Protein AF-0000000073406489 (afdb_homodimer)

Foldseek 3Di:
DEEEEEFADQLVQAPPQSVQHTQQQRDFQRGGLVLLVLVLCVVVPHAHYEYEYHHNVVRVVVVCVVPSVVSVHHYHYDYDPDAQAALLSVLVCLVPDQFKYKYAYSQKHKNDDPVLFDDDPPALAFKEFEKEFDWAPAWDWDADPPGHTDDIGGRHGDPPHIDGLRMMIGGSVLSVQGDNGYYCVVGSQVVSVVVVRYYYDYDYDMDMAGHNHVVSRVVSNVPVCPRVVPD/DEEEEEFADQLVQAPPQSVQHTQQQRDFQRGGLVLLVLVLCVVVPHAHYEYEYHHNVVRVVVVCVVPSVVSVHHYHYDYDPDAQAALLSVLVCLVPDQFKYKYAYSQKHKNDDPVLFDDDPPALAFKEFEKEFDWAPAWDWDADPPGHTDDIGGRHGDPPHIDGLRMMIGGSVLSVQGDNGYYCVVGSQVVSVVVVRYYYDYDYDMDMAGHNHVVSRVVSNVPVCVRVVVD

Secondary structure (DSSP, 8-state):
-EEEEEE----GGGTTTTSSS-GGG-EETTEEHHHHHHHHHHHTT--EEEEEE-TTHHHHHHHHHHHHHHHT-EEEEEE-SS--HHHHHHHTTTTT--S-EEEEETTEEE---GGGGPPPTT---SEEEEEEEEEPSS-EEEE-TTSBEEEEE-SPEEEEEEEEEEEEEE-GGGGGG--SSS-TTTTHHHHHHHHT-EEEEE-SS--EEE--SHHHHHHHHHHHHHHTTT-/-EEEEEE----GGGTTTTSSS-GGG-EETTEEHHHHHHHHHHHTT--EEEEEE-TTHHHHHHHHHHHHHHHT-EEEEEE-SS--HHHHHHHTTTTT--S-EEEEETTEEE---GGGGPPPTT---SEEEEEEEEEPSS-EEEE-TTSBEEEEE-SPEEEEEEEEEEEEEE-GGGGGG--SSS-TTTTHHHHHHHHT-EEEEE-SS--EEE--SHHHHHHHHHHHHHHTTT-

pLDDT: mean 94.75, std 4.97, range [59.28, 98.81]

Structure (mmCIF, N/CA/C/O backbone):
data_AF-0000000073406489-model_v1
#
loop_
_entity.id
_entity.type
_entity.pdbx_description
1 polymer 'Nucleotidyl transferase'
#
loop_
_atom_site.group_PDB
_atom_site.id
_atom_site.type_symbol
_atom_site.label_atom_id
_atom_site.label_alt_id
_atom_site.label_comp_id
_atom_site.label_asym_id
_atom_site.label_entity_id
_atom_site.label_seq_id
_atom_site.pdbx_PDB_ins_code
_atom_site.Cartn_x
_atom_site.Cartn_y
_atom_site.Cartn_z
_atom_site.occupancy
_atom_site.B_iso_or_equiv
_atom_site.auth_seq_id
_atom_site.auth_comp_id
_atom_site.auth_asym_id
_atom_site.auth_atom_id
_atom_site.pdbx_PDB_model_num
ATOM 1 N N . MET A 1 1 ? 1.921 -30.906 -17.281 1 91.5 1 MET A N 1
ATOM 2 C CA . MET A 1 1 ? 2.34 -30.016 -16.203 1 91.5 1 MET A CA 1
ATOM 3 C C . MET A 1 1 ? 1.138 -29.531 -15.406 1 91.5 1 MET A C 1
ATOM 5 O O . MET A 1 1 ? 0.037 -29.406 -15.945 1 91.5 1 MET A O 1
ATOM 9 N N . LYS A 1 2 ? 1.256 -29.375 -14.031 1 97.56 2 LYS A N 1
ATOM 10 C CA . LYS A 1 2 ? 0.165 -29.016 -13.133 1 97.56 2 LYS A CA 1
ATOM 11 C C . LYS A 1 2 ? 0.42 -27.656 -12.477 1 97.56 2 LYS A C 1
ATOM 13 O O . LYS A 1 2 ? 1.553 -27.172 -12.461 1 97.56 2 LYS A O 1
ATOM 18 N N . ALA A 1 3 ? -0.685 -27.062 -12.039 1 98.69 3 ALA A N 1
ATOM 19 C CA . ALA A 1 3 ? -0.568 -25.812 -11.289 1 98.69 3 ALA A CA 1
ATOM 20 C C . ALA A 1 3 ? -1.351 -25.891 -9.984 1 98.69 3 ALA A C 1
ATOM 22 O O . ALA A 1 3 ? -2.27 -26.703 -9.844 1 98.69 3 ALA A O 1
ATOM 23 N N . VAL A 1 4 ? -0.888 -25.141 -9.062 1 98.62 4 VAL A N 1
ATOM 24 C CA . VAL A 1 4 ? -1.505 -25.031 -7.746 1 98.62 4 VAL A CA 1
ATOM 25 C C . VAL A 1 4 ? -1.854 -23.562 -7.473 1 98.62 4 VAL A C 1
ATOM 27 O O . VAL A 1 4 ? -1.026 -22.672 -7.672 1 98.62 4 VAL A O 1
ATOM 30 N N . ILE A 1 5 ? -3.062 -23.281 -7.066 1 98.25 5 ILE A N 1
ATOM 31 C CA . ILE A 1 5 ? -3.486 -21.953 -6.684 1 98.25 5 ILE A CA 1
ATOM 32 C C . ILE A 1 5 ? -3.809 -21.922 -5.191 1 98.25 5 ILE A C 1
ATOM 34 O O . ILE A 1 5 ? -4.617 -22.719 -4.707 1 98.25 5 ILE A O 1
ATOM 38 N N . LEU A 1 6 ? -3.125 -21.016 -4.496 1 96.94 6 LEU A N 1
ATOM 39 C CA . LEU A 1 6 ? -3.338 -20.859 -3.059 1 96.94 6 LEU A CA 1
ATOM 40 C C . LEU A 1 6 ? -4.566 -20 -2.779 1 96.94 6 LEU A C 1
ATOM 42 O O . LEU A 1 6 ? -4.566 -18.797 -3.064 1 96.94 6 LEU A O 1
ATOM 46 N N . ALA A 1 7 ? -5.598 -20.547 -2.168 1 93.94 7 ALA A N 1
ATOM 47 C CA . ALA A 1 7 ? -6.879 -19.875 -1.979 1 93.94 7 ALA A CA 1
ATOM 48 C C . ALA A 1 7 ? -7.43 -20.109 -0.577 1 93.94 7 ALA A C 1
ATOM 50 O O . ALA A 1 7 ? -8.633 -20.328 -0.404 1 93.94 7 ALA A O 1
ATOM 51 N N . GLY A 1 8 ? -6.555 -20.125 0.434 1 90.12 8 GLY A N 1
ATOM 52 C CA . GLY A 1 8 ? -6.98 -20.516 1.769 1 90.12 8 GLY A CA 1
ATOM 53 C C . GLY A 1 8 ? -7.301 -19.328 2.664 1 90.12 8 GLY A C 1
ATOM 54 O O . GLY A 1 8 ? -7.945 -19.484 3.703 1 90.12 8 GLY A O 1
ATOM 55 N N . GLY A 1 9 ? -7.004 -18.109 2.268 1 87.38 9 GLY A N 1
ATOM 56 C CA . GLY A 1 9 ? -7.098 -16.953 3.154 1 87.38 9 GLY A CA 1
ATOM 57 C C . GLY A 1 9 ? -8.508 -16.422 3.273 1 87.38 9 GLY A C 1
ATOM 58 O O . GLY A 1 9 ? -9.32 -16.578 2.361 1 87.38 9 GLY A O 1
ATOM 59 N N . TYR A 1 10 ? -8.805 -15.727 4.355 1 87.19 10 TYR A N 1
ATOM 60 C CA . TYR A 1 10 ? -10.133 -15.188 4.645 1 87.19 10 TYR A CA 1
ATOM 61 C C . TYR A 1 10 ? -10.406 -13.945 3.809 1 87.19 10 TYR A C 1
ATOM 63 O O . TYR A 1 10 ? -11.562 -13.586 3.58 1 87.19 10 TYR A O 1
ATOM 71 N N . GLY A 1 11 ? -9.359 -13.25 3.424 1 90.62 11 GLY A N 1
ATOM 72 C CA . GLY A 1 11 ? -9.523 -12.031 2.654 1 90.62 11 GLY A CA 1
ATOM 73 C C . GLY A 1 11 ? -10.227 -10.93 3.426 1 90.62 11 GLY A C 1
ATOM 74 O O . GLY A 1 11 ? -11.062 -10.203 2.869 1 90.62 11 GLY A O 1
ATOM 75 N N . LYS A 1 12 ? -9.93 -10.703 4.707 1 87.81 12 LYS A N 1
ATOM 76 C CA . LYS A 1 12 ? -10.641 -9.805 5.613 1 87.81 12 LYS A CA 1
ATOM 77 C C . LYS A 1 12 ? -10.5 -8.352 5.164 1 87.81 12 LYS A C 1
ATOM 79 O O . LYS A 1 12 ? -11.438 -7.559 5.32 1 87.81 12 LYS A O 1
ATOM 84 N N . ARG A 1 13 ? -9.469 -8 4.531 1 87.69 13 ARG A N 1
ATOM 85 C CA . ARG A 1 13 ? -9.172 -6.621 4.148 1 87.69 13 ARG A CA 1
ATOM 86 C C . ARG A 1 13 ? -10.008 -6.195 2.947 1 87.69 13 ARG A C 1
ATOM 88 O O . ARG A 1 13 ? -10.055 -5.012 2.605 1 87.69 13 ARG A O 1
ATOM 95 N N . LEU A 1 14 ? -10.656 -7.184 2.305 1 92.44 14 LEU A N 1
ATOM 96 C CA . LEU A 1 14 ? -11.461 -6.883 1.121 1 92.44 14 LEU A CA 1
ATOM 97 C C . LEU A 1 14 ? -12.945 -6.918 1.448 1 92.44 14 LEU A C 1
ATOM 99 O O . LEU A 1 14 ? -13.789 -6.859 0.547 1 92.44 14 LEU A O 1
ATOM 103 N N . ARG A 1 15 ? -13.211 -7.07 2.709 1 88.75 15 ARG A N 1
ATOM 104 C CA . ARG A 1 15 ? -14.617 -6.949 3.068 1 88.75 15 ARG A CA 1
ATOM 105 C C . ARG A 1 15 ? -15.18 -5.602 2.633 1 88.75 15 ARG A C 1
ATOM 107 O O . ARG A 1 15 ? -14.477 -4.59 2.662 1 88.75 15 ARG A O 1
ATOM 114 N N . PRO A 1 16 ? -16.406 -5.613 2.16 1 89.06 16 PRO A N 1
ATOM 115 C CA . PRO A 1 16 ? -17.438 -6.66 2.23 1 89.06 16 PRO A CA 1
ATOM 116 C C . PRO A 1 16 ? -17.406 -7.598 1.026 1 89.06 16 PRO A C 1
ATOM 118 O O . PRO A 1 16 ? -18.203 -8.531 0.947 1 89.06 16 PRO A O 1
ATOM 121 N N . LEU A 1 17 ? -16.547 -7.359 0.078 1 91.38 17 LEU A N 1
ATOM 122 C CA . LEU A 1 17 ? -16.484 -8.156 -1.145 1 91.38 17 LEU A CA 1
ATOM 123 C C . LEU A 1 17 ? -16.297 -9.633 -0.824 1 91.38 17 LEU A C 1
ATOM 125 O O . LEU A 1 17 ? -16.641 -10.492 -1.634 1 91.38 17 LEU A O 1
ATOM 129 N N . THR A 1 18 ? -15.734 -9.953 0.367 1 93.81 18 THR A N 1
ATOM 130 C CA . THR A 1 18 ? -15.398 -11.328 0.703 1 93.81 18 THR A CA 1
ATOM 131 C C . THR A 1 18 ? -16.328 -11.859 1.792 1 93.81 18 THR A C 1
ATOM 133 O O . THR A 1 18 ? -16.062 -12.906 2.385 1 93.81 18 THR A O 1
ATOM 136 N N . ASP A 1 19 ? -17.359 -11.109 2.006 1 92.44 19 ASP A N 1
ATOM 137 C CA . ASP A 1 19 ? -18.281 -11.57 3.037 1 92.44 19 ASP A CA 1
ATO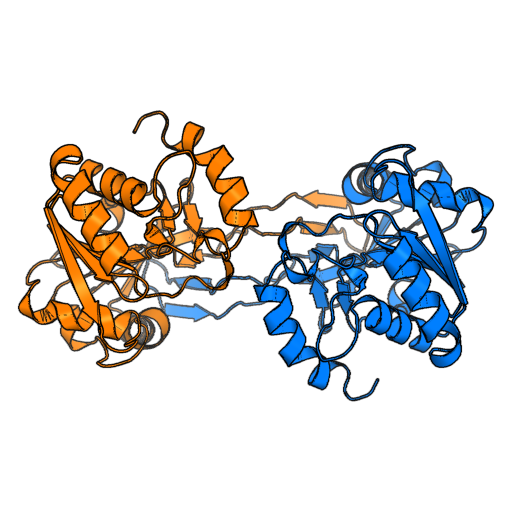M 138 C C . ASP A 1 19 ? -18.984 -12.859 2.617 1 92.44 19 ASP A C 1
ATOM 140 O O . ASP A 1 19 ? -19.219 -13.742 3.445 1 92.44 19 ASP A O 1
ATOM 144 N N . GLU A 1 20 ? -19.281 -12.977 1.319 1 93.56 20 GLU A N 1
ATOM 145 C CA . GLU A 1 20 ? -20.109 -14.094 0.883 1 93.56 20 GLU A CA 1
ATOM 146 C C . GLU A 1 20 ? -19.359 -14.977 -0.111 1 93.56 20 GLU A C 1
ATOM 148 O O . GLU A 1 20 ? -19.906 -15.945 -0.637 1 93.56 20 GLU A O 1
ATOM 153 N N . LYS A 1 21 ? -18.188 -14.664 -0.385 1 95.5 21 LYS A N 1
ATOM 154 C CA . LYS A 1 21 ? -17.391 -15.461 -1.307 1 95.5 21 LYS A CA 1
ATOM 155 C C . LYS A 1 21 ? -15.898 -15.359 -0.967 1 95.5 21 LYS A C 1
ATOM 157 O O . LYS A 1 21 ? -15.461 -14.367 -0.378 1 95.5 21 LYS A O 1
ATOM 162 N N . PRO A 1 22 ? -15.133 -16.375 -1.302 1 95.75 22 PRO A N 1
ATOM 163 C CA . PRO A 1 22 ? -13.695 -16.297 -1.06 1 95.75 22 PRO A CA 1
ATOM 164 C C . PRO A 1 22 ? -12.992 -15.305 -1.983 1 95.75 22 PRO A C 1
ATOM 166 O O . PRO A 1 22 ? -13.531 -14.945 -3.033 1 95.75 22 PRO A O 1
ATOM 169 N N . LYS A 1 23 ? -11.828 -14.883 -1.624 1 96.44 23 LYS A N 1
ATOM 170 C CA . LYS A 1 23 ? -11.055 -13.852 -2.309 1 96.44 23 LYS A CA 1
ATOM 171 C C . LYS A 1 23 ? -10.844 -14.203 -3.777 1 96.44 23 LYS A C 1
ATOM 173 O O . LYS A 1 23 ? -10.992 -13.352 -4.656 1 96.44 23 LYS A O 1
ATOM 178 N N . PRO A 1 24 ? -10.508 -15.469 -4.113 1 97.06 24 PRO A N 1
ATOM 179 C CA . PRO A 1 24 ? -10.258 -15.805 -5.516 1 97.06 24 PRO A CA 1
ATOM 180 C C . PRO A 1 24 ? -11.492 -15.594 -6.395 1 97.06 24 PRO A C 1
ATOM 182 O O . PRO A 1 24 ? -11.375 -15.5 -7.621 1 97.06 24 PRO A O 1
ATOM 185 N N . LEU A 1 25 ? -12.656 -15.477 -5.816 1 97.56 25 LEU A N 1
ATOM 186 C CA . LEU A 1 25 ? -13.875 -15.328 -6.602 1 97.56 25 LEU A CA 1
ATOM 187 C C . LEU A 1 25 ? -14.32 -13.875 -6.648 1 97.56 25 LEU A C 1
ATOM 189 O O . LEU A 1 25 ? -15.383 -13.562 -7.195 1 97.56 25 LEU A O 1
ATOM 193 N N . VAL A 1 26 ? -13.578 -13.008 -6.047 1 97 26 VAL A N 1
ATOM 194 C CA . VAL A 1 26 ? -13.836 -11.586 -6.211 1 97 26 VAL A CA 1
ATOM 195 C C . VAL A 1 26 ? -13.664 -11.188 -7.676 1 97 26 VAL A C 1
ATOM 197 O O . VAL A 1 26 ? -12.664 -11.539 -8.305 1 97 26 VAL A O 1
ATOM 200 N N . GLU A 1 27 ? -14.602 -10.469 -8.242 1 96.44 27 GLU A N 1
ATOM 201 C CA . GLU A 1 27 ? -14.609 -10.148 -9.664 1 96.44 27 GLU A CA 1
ATOM 202 C C . GLU A 1 27 ? -13.812 -8.875 -9.945 1 96.44 27 GLU A C 1
ATOM 204 O O . GLU A 1 27 ? -14.062 -7.832 -9.336 1 96.44 27 GLU A O 1
ATOM 209 N N . ILE A 1 28 ? -12.891 -9.008 -10.781 1 96.5 28 ILE A N 1
ATOM 210 C CA . ILE A 1 28 ? -12.102 -7.902 -11.297 1 96.5 28 ILE A CA 1
ATOM 211 C C . ILE A 1 28 ? -12.383 -7.719 -12.789 1 96.5 28 ILE A C 1
ATOM 213 O O . ILE A 1 28 ? -12.031 -8.57 -13.602 1 96.5 28 ILE A O 1
ATOM 217 N N . GLY A 1 29 ? -12.969 -6.605 -13.172 1 93.12 29 GLY A N 1
ATOM 218 C CA . GLY A 1 29 ? -13.289 -6.379 -14.57 1 93.12 29 GLY A CA 1
ATOM 219 C C . GLY A 1 29 ? -14.258 -7.402 -15.141 1 93.12 29 GLY A C 1
ATOM 220 O O . GLY A 1 29 ? -14.102 -7.848 -16.281 1 93.12 29 GLY A O 1
ATOM 221 N N . GLY A 1 30 ? -15.086 -7.945 -14.359 1 92.94 30 GLY A N 1
ATOM 222 C CA . GLY A 1 30 ? -16.141 -8.82 -14.852 1 92.94 30 GLY A CA 1
ATOM 223 C C . GLY A 1 30 ? -15.805 -10.289 -14.695 1 92.94 30 GLY A C 1
ATOM 224 O O . GLY A 1 30 ? -16.641 -11.156 -15 1 92.94 30 GLY A O 1
ATOM 225 N N . LYS A 1 31 ? -14.656 -10.648 -14.281 1 95.69 31 LYS A N 1
ATOM 226 C CA . LYS A 1 31 ? -14.234 -12.031 -14.078 1 95.69 31 LYS A CA 1
ATOM 227 C C . LYS A 1 31 ? -13.586 -12.211 -12.703 1 95.69 31 LYS A C 1
ATOM 229 O O . LYS A 1 31 ? -12.883 -11.32 -12.219 1 95.69 31 LYS A O 1
ATOM 234 N N . PRO A 1 32 ? -13.82 -13.375 -12.125 1 97.19 32 PRO A N 1
ATOM 235 C CA . PRO A 1 32 ? -13.133 -13.648 -10.867 1 97.19 32 PRO A CA 1
ATOM 236 C C . PRO A 1 32 ? -11.609 -13.695 -11.016 1 97.19 32 PRO A C 1
ATOM 238 O O . PRO A 1 32 ? -11.102 -14.023 -12.086 1 97.19 32 PRO A O 1
ATOM 241 N N . ILE A 1 33 ? -10.875 -13.359 -9.93 1 97.69 33 ILE A N 1
ATOM 242 C CA . ILE A 1 33 ? -9.414 -13.469 -9.914 1 97.69 33 ILE A CA 1
ATOM 243 C C . ILE A 1 33 ? -9 -14.859 -10.383 1 97.69 33 ILE A C 1
ATOM 245 O O . ILE A 1 33 ? -8.117 -14.992 -11.234 1 97.69 33 ILE A O 1
ATOM 249 N N . LEU A 1 34 ? -9.703 -15.859 -9.93 1 97.88 34 LEU A N 1
ATOM 250 C CA . LEU A 1 34 ? -9.43 -17.266 -10.25 1 97.88 34 LEU A CA 1
ATOM 251 C C . LEU A 1 34 ? -9.523 -17.5 -11.75 1 97.88 34 LEU A C 1
ATOM 253 O O . LEU A 1 34 ? -8.695 -18.219 -12.328 1 97.88 34 LEU A O 1
ATOM 257 N N . GLU A 1 35 ? -10.5 -16.969 -12.336 1 97.25 35 GLU A N 1
ATOM 258 C CA . GLU A 1 35 ? -10.664 -17.156 -13.773 1 97.25 35 GLU A CA 1
ATOM 259 C C . GLU A 1 35 ? -9.523 -16.516 -14.555 1 97.25 35 GLU A C 1
ATOM 261 O O . GLU A 1 35 ? -9.031 -17.094 -15.531 1 97.25 35 GLU A O 1
ATOM 266 N N . TRP A 1 36 ? -9.164 -15.352 -14.133 1 96.88 36 TRP A N 1
ATOM 267 C CA . TRP A 1 36 ? -8.008 -14.719 -14.766 1 96.88 36 TRP A CA 1
ATOM 268 C C . TRP A 1 36 ? -6.773 -15.602 -14.664 1 96.88 36 TRP A C 1
ATOM 270 O O . TRP A 1 36 ? -6.004 -15.719 -15.617 1 96.88 36 TRP A O 1
ATOM 280 N N . GLN A 1 37 ? -6.559 -16.203 -13.531 1 97.56 37 GLN A N 1
ATOM 281 C CA . GLN A 1 37 ? -5.398 -17.062 -13.312 1 97.56 37 GLN A CA 1
ATOM 282 C C . GLN A 1 37 ? -5.484 -18.328 -14.164 1 97.56 37 GLN A C 1
ATOM 284 O O . GLN A 1 37 ? -4.484 -18.766 -14.727 1 97.56 37 GLN A O 1
ATOM 289 N N . ILE A 1 38 ? -6.676 -18.859 -14.281 1 97.38 38 ILE A N 1
ATOM 290 C CA . ILE A 1 38 ? -6.887 -20.047 -15.102 1 97.38 38 ILE A CA 1
ATOM 291 C C . ILE A 1 38 ? -6.602 -19.719 -16.562 1 97.38 38 ILE A C 1
ATOM 293 O O . ILE A 1 38 ? -5.957 -20.5 -17.266 1 97.38 38 ILE A O 1
ATOM 297 N N . LEU A 1 39 ? -7.082 -18.578 -17 1 96 39 LEU A N 1
ATOM 298 C CA . LEU A 1 39 ? -6.844 -18.156 -18.375 1 96 39 LEU A CA 1
ATOM 299 C C . LEU A 1 39 ? -5.348 -18 -18.641 1 96 39 LEU A C 1
ATOM 301 O O . LEU A 1 39 ? -4.867 -18.391 -19.703 1 96 39 LEU A O 1
ATOM 305 N N . LEU A 1 40 ? -4.621 -17.469 -17.719 1 96.19 40 LEU A N 1
ATOM 306 C CA . LEU A 1 40 ? -3.17 -17.391 -17.844 1 96.19 40 LEU A CA 1
ATOM 307 C C . LEU A 1 40 ? -2.562 -18.781 -17.984 1 96.19 40 LEU A C 1
ATOM 309 O O . LEU A 1 40 ? -1.745 -19.016 -18.875 1 96.19 40 LEU A O 1
ATOM 313 N N . LEU A 1 41 ? -2.955 -19.688 -17.125 1 97.81 41 LEU A N 1
ATOM 314 C CA . LEU A 1 41 ? -2.428 -21.047 -17.141 1 97.81 41 LEU A CA 1
ATOM 315 C C . LEU A 1 41 ? -2.725 -21.734 -18.469 1 97.81 41 LEU A C 1
ATOM 317 O O . LEU A 1 41 ? -1.857 -22.406 -19.031 1 97.81 41 LEU A O 1
ATOM 321 N N . LYS A 1 42 ? -3.867 -21.516 -19 1 96.31 42 LYS A N 1
ATOM 322 C CA . LYS A 1 42 ? -4.277 -22.125 -20.25 1 96.31 42 LYS A CA 1
ATOM 323 C C . LYS A 1 42 ? -3.398 -21.656 -21.406 1 96.31 42 LYS A C 1
ATOM 325 O O . LYS A 1 42 ? -3.098 -22.422 -22.328 1 96.31 42 LYS A O 1
ATOM 330 N N . ARG A 1 43 ? -3.016 -20.453 -21.344 1 95.25 43 ARG A N 1
ATOM 331 C CA . ARG A 1 43 ? -2.133 -19.922 -22.375 1 95.25 43 ARG A CA 1
ATOM 332 C C . ARG A 1 43 ? -0.832 -20.719 -22.438 1 95.25 43 ARG A C 1
ATOM 334 O O . ARG A 1 43 ? -0.188 -20.766 -23.484 1 95.25 43 ARG A O 1
ATOM 341 N N . TYR A 1 44 ? -0.483 -21.312 -21.375 1 97.06 44 TYR A N 1
ATOM 342 C CA . TYR A 1 44 ? 0.754 -22.094 -21.328 1 97.06 44 TYR A CA 1
ATOM 343 C C . TYR A 1 44 ? 0.463 -23.594 -21.297 1 97.06 44 TYR A C 1
ATOM 345 O O . TYR A 1 44 ? 1.291 -24.375 -20.844 1 97.06 44 TYR A O 1
ATOM 353 N N . LYS A 1 45 ? -0.773 -23.922 -21.672 1 96.62 45 LYS A N 1
ATOM 354 C CA . LYS A 1 45 ? -1.229 -25.297 -21.891 1 96.62 45 LYS A CA 1
ATOM 355 C C . LYS A 1 45 ? -1.266 -26.078 -20.578 1 96.62 45 LYS A C 1
ATOM 357 O O . LYS A 1 45 ? -0.971 -27.266 -20.547 1 96.62 45 LYS A O 1
ATOM 362 N N . ILE A 1 46 ? -1.454 -25.375 -19.547 1 97.56 46 ILE A N 1
ATOM 363 C CA . ILE A 1 46 ? -1.685 -26 -18.25 1 97.56 46 ILE A CA 1
ATOM 364 C C . ILE A 1 46 ? -3.184 -26.094 -17.969 1 97.56 46 ILE A C 1
ATOM 366 O O . ILE A 1 46 ? -3.859 -25.062 -17.844 1 97.56 46 ILE A O 1
ATOM 370 N N . SER A 1 47 ? -3.65 -27.344 -17.859 1 96.56 47 SER A N 1
ATOM 371 C CA . SER A 1 47 ? -5.098 -27.5 -17.75 1 96.56 47 SER A CA 1
ATOM 372 C C . SER A 1 47 ? -5.477 -28.312 -16.516 1 96.56 47 SER A C 1
ATOM 374 O O . SER A 1 47 ? -6.656 -28.578 -16.281 1 96.56 47 SER A O 1
ATOM 376 N N . SER A 1 48 ? -4.574 -28.781 -15.766 1 98 48 SER A N 1
ATOM 377 C CA . SER A 1 48 ? -4.805 -29.438 -14.484 1 98 48 SER A CA 1
ATOM 378 C C . SER A 1 48 ? -4.375 -28.531 -13.32 1 98 48 SER A C 1
ATOM 380 O O . SER A 1 48 ? -3.189 -28.234 -13.172 1 98 48 SER A O 1
ATOM 382 N N . VAL A 1 49 ? -5.367 -28.156 -12.539 1 98.38 49 VAL A N 1
ATOM 383 C CA . VAL A 1 49 ? -5.102 -27.141 -11.523 1 98.38 49 VAL A CA 1
ATOM 384 C C . VAL A 1 49 ? -5.664 -27.594 -10.18 1 98.38 49 VAL A C 1
ATOM 386 O O . VAL A 1 49 ? -6.816 -28.031 -10.094 1 98.38 49 VAL A O 1
ATOM 389 N N . TYR A 1 50 ? -4.809 -27.594 -9.164 1 98.12 50 TYR A N 1
ATOM 390 C CA . TYR A 1 50 ? -5.246 -27.781 -7.785 1 98.12 50 TYR A CA 1
ATOM 391 C C . TYR A 1 50 ? -5.535 -26.438 -7.117 1 98.12 50 TYR A C 1
ATOM 393 O O . TYR A 1 50 ? -4.73 -25.516 -7.215 1 98.12 50 TYR A O 1
ATOM 401 N N . ILE A 1 51 ? -6.664 -26.312 -6.484 1 97.38 51 ILE A N 1
ATOM 402 C CA . ILE A 1 51 ? -7.02 -25.141 -5.695 1 97.38 51 ILE A CA 1
ATOM 403 C C . ILE A 1 51 ? -7 -25.484 -4.211 1 97.38 51 ILE A C 1
ATOM 405 O O . ILE A 1 51 ? -7.754 -26.359 -3.76 1 97.38 51 ILE A O 1
ATOM 409 N N . LEU A 1 52 ? -6.105 -24.906 -3.51 1 96.62 52 LEU A N 1
ATOM 410 C CA . LEU A 1 52 ? -6.027 -25.125 -2.068 1 96.62 52 LEU A CA 1
ATOM 411 C C . LEU A 1 52 ? -6.918 -24.141 -1.322 1 96.62 52 LEU A C 1
ATOM 413 O O . LEU A 1 52 ? -6.492 -23.016 -1.019 1 96.62 52 LEU A O 1
ATOM 417 N N . ALA A 1 53 ? -8.07 -24.594 -0.915 1 94.06 53 ALA A N 1
ATOM 418 C CA . ALA A 1 53 ? -9.133 -23.703 -0.439 1 94.06 53 ALA A CA 1
ATOM 419 C C . ALA A 1 53 ? -9.289 -23.797 1.075 1 94.06 53 ALA A C 1
ATOM 421 O O . ALA A 1 53 ? -8.852 -24.781 1.691 1 94.06 53 ALA A O 1
ATOM 422 N N . GLY A 1 54 ? -9.812 -22.75 1.664 1 91.88 54 GLY A N 1
ATOM 423 C CA . GLY A 1 54 ? -10.172 -22.703 3.072 1 91.88 54 GLY A CA 1
ATOM 424 C C . GLY A 1 54 ? -11.484 -21.969 3.322 1 91.88 54 GLY A C 1
ATOM 425 O O . GLY A 1 54 ? -12.547 -22.594 3.303 1 91.88 54 GLY A O 1
ATOM 426 N N . TYR A 1 55 ? -11.492 -20.719 3.377 1 89.38 55 TYR A N 1
ATOM 427 C CA . TYR A 1 55 ? -12.656 -19.875 3.629 1 89.38 55 TYR A CA 1
ATOM 428 C C . TYR A 1 55 ? -13.656 -19.969 2.486 1 89.38 55 TYR A C 1
ATOM 430 O O . TYR A 1 55 ? -13.297 -19.828 1.316 1 89.38 55 TYR A O 1
ATOM 438 N N . LYS A 1 56 ? -14.906 -20.391 2.805 1 93.5 56 LYS A N 1
ATOM 439 C CA . LYS A 1 56 ? -16.031 -20.453 1.887 1 93.5 56 LYS A CA 1
ATOM 440 C C . LYS A 1 56 ? -15.742 -21.391 0.721 1 93.5 56 LYS A C 1
ATOM 442 O O . LYS A 1 56 ? -16.016 -21.062 -0.434 1 93.5 56 LYS A O 1
ATOM 447 N N . LYS A 1 57 ? -15.195 -22.5 1.064 1 93.81 57 LYS A N 1
ATOM 448 C CA . LYS A 1 57 ? -14.82 -23.5 0.069 1 93.81 57 LYS A CA 1
ATOM 449 C C . LYS A 1 57 ? -16.047 -24 -0.697 1 93.81 57 LYS A C 1
ATOM 451 O O . LYS A 1 57 ? -15.938 -24.359 -1.868 1 93.81 57 LYS A O 1
ATOM 456 N N . GLU A 1 58 ? -17.188 -23.953 -0.118 1 95.25 58 GLU A N 1
ATOM 457 C CA . GLU A 1 58 ? -18.391 -24.422 -0.777 1 95.25 58 GLU A CA 1
ATOM 458 C C . GLU A 1 58 ? -18.766 -23.531 -1.96 1 95.25 58 GLU A C 1
ATOM 460 O O . GLU A 1 58 ? -19.25 -24.016 -2.982 1 95.25 58 GLU A O 1
ATOM 465 N N . VAL A 1 59 ? -18.594 -22.281 -1.748 1 96.5 59 VAL A N 1
ATOM 466 C CA . VAL A 1 59 ? -18.859 -21.328 -2.828 1 96.5 59 VAL A CA 1
ATOM 467 C C . VAL A 1 59 ? -17.891 -21.578 -3.98 1 96.5 59 VAL A C 1
ATOM 469 O O . VAL A 1 59 ? -18.281 -21.531 -5.148 1 96.5 59 VAL A O 1
ATOM 472 N N . LEU A 1 60 ? -16.672 -21.844 -3.658 1 95.56 60 LEU A N 1
ATOM 473 C CA . LEU A 1 60 ? -15.656 -22.141 -4.656 1 95.56 60 LEU A CA 1
ATOM 474 C C . LEU A 1 60 ? -15.984 -23.422 -5.41 1 95.56 60 LEU A C 1
ATOM 476 O O . LEU A 1 60 ? -15.836 -23.484 -6.633 1 95.56 60 LEU A O 1
ATOM 480 N N . LEU A 1 61 ? -16.391 -24.391 -4.68 1 95.5 61 LEU A N 1
ATOM 481 C CA . LEU A 1 61 ? -16.766 -25.672 -5.277 1 95.5 61 LEU A CA 1
ATOM 482 C C . LEU A 1 61 ? -17.906 -25.5 -6.273 1 95.5 61 LEU A C 1
ATOM 484 O O . LEU A 1 61 ? -17.891 -26.078 -7.359 1 95.5 61 LEU A O 1
ATOM 488 N N . ASP A 1 62 ? -18.875 -24.734 -5.875 1 97.44 62 ASP A N 1
ATOM 489 C CA . ASP A 1 62 ? -20 -24.438 -6.758 1 97.44 62 ASP A CA 1
ATOM 490 C C . ASP A 1 62 ? -19.531 -23.75 -8.031 1 97.44 62 ASP A C 1
ATOM 492 O O . ASP A 1 62 ? -19.953 -24.109 -9.133 1 97.44 62 ASP A O 1
ATOM 496 N N . TRP A 1 63 ? -18.719 -22.828 -7.859 1 97.56 63 TRP A N 1
ATOM 497 C CA . TRP A 1 63 ? -18.203 -22.094 -9.008 1 97.56 63 TRP A CA 1
ATOM 498 C C . TRP A 1 63 ? -17.453 -23.031 -9.953 1 97.56 63 TRP A C 1
ATOM 500 O O . TRP A 1 63 ? -17.625 -22.969 -11.172 1 97.56 63 TRP A O 1
ATOM 510 N N . VAL A 1 64 ? -16.625 -23.875 -9.422 1 96.44 64 VAL A N 1
ATOM 511 C CA . VAL A 1 64 ? -15.844 -24.812 -10.211 1 96.44 64 VAL A CA 1
ATOM 512 C C . VAL A 1 64 ? -16.766 -25.734 -11.008 1 96.44 64 VAL A C 1
ATOM 514 O O . VAL A 1 64 ? -16.562 -25.953 -12.203 1 96.44 64 VAL A O 1
ATOM 517 N N . SER A 1 65 ? -17.734 -26.203 -10.375 1 96.56 65 SER A N 1
ATOM 518 C CA . SER A 1 65 ? -18.688 -27.109 -11.016 1 96.56 65 SER A CA 1
ATOM 519 C C . SER A 1 65 ? -19.359 -26.453 -12.211 1 96.56 65 SER A C 1
ATOM 521 O O . SER A 1 65 ? -19.641 -27.125 -13.219 1 96.56 65 SER A O 1
ATOM 523 N N . LYS A 1 66 ? -19.516 -25.219 -12.133 1 97.19 66 LYS A N 1
ATOM 524 C CA . LYS A 1 66 ? -20.266 -24.516 -13.156 1 97.19 66 LYS A CA 1
ATOM 525 C C . LYS A 1 66 ? -19.359 -24.031 -14.273 1 97.19 66 LYS A C 1
ATOM 527 O O . LYS A 1 66 ? -19.812 -23.719 -15.375 1 97.19 66 LYS A O 1
ATOM 532 N N . ASN A 1 67 ? -18.078 -24.016 -13.953 1 97.19 67 ASN A N 1
ATOM 533 C CA . ASN A 1 67 ? -17.25 -23.266 -14.891 1 97.19 67 ASN A CA 1
ATOM 534 C C . ASN A 1 67 ? -16.125 -24.109 -15.453 1 97.19 67 ASN A C 1
ATOM 536 O O . ASN A 1 67 ? -15.516 -23.75 -16.469 1 97.19 67 ASN A O 1
ATOM 540 N N . GLN A 1 68 ? -15.781 -25.234 -14.891 1 95.94 68 GLN A N 1
ATOM 541 C CA . GLN A 1 68 ? -14.625 -26.016 -15.328 1 95.94 68 GLN A CA 1
ATOM 542 C C . GLN A 1 68 ? -14.781 -26.469 -16.781 1 95.94 68 GLN A C 1
ATOM 544 O O . GLN A 1 68 ? -13.805 -26.469 -17.531 1 95.94 68 GLN A O 1
ATOM 549 N N . GLU A 1 69 ? -15.977 -26.828 -17.234 1 96.38 69 GLU A N 1
ATOM 550 C CA . GLU A 1 69 ? -16.219 -27.25 -18.625 1 96.38 69 GLU A CA 1
ATOM 551 C C . GLU A 1 69 ? -16.078 -26.078 -19.578 1 96.38 69 GLU A C 1
ATOM 553 O O . GLU A 1 69 ? -15.406 -26.188 -20.609 1 96.38 69 GLU A O 1
ATOM 558 N N . ARG A 1 70 ? -16.719 -25.031 -19.172 1 96.44 70 ARG A N 1
ATOM 559 C CA . ARG A 1 70 ? -16.656 -23.828 -20 1 96.44 70 ARG A CA 1
ATOM 560 C C . ARG A 1 70 ? -15.211 -23.391 -20.234 1 96.44 70 ARG A C 1
ATOM 562 O O . ARG A 1 70 ? -14.852 -22.969 -21.328 1 96.44 70 ARG A O 1
ATOM 569 N N . LEU A 1 71 ? -14.391 -23.578 -19.219 1 96.44 71 LEU A N 1
ATOM 570 C CA . LEU A 1 71 ? -13.008 -23.109 -19.266 1 96.44 71 LEU A CA 1
ATOM 571 C C . LEU A 1 71 ? -12.086 -24.203 -19.797 1 96.44 71 LEU A C 1
ATOM 573 O O . LEU A 1 71 ? -10.898 -23.953 -20.031 1 96.44 71 LEU A O 1
ATOM 577 N N . GLU A 1 72 ? -12.57 -25.344 -19.969 1 97 72 GLU A N 1
ATOM 578 C CA . GLU A 1 72 ? -11.82 -26.484 -20.469 1 97 72 GLU A CA 1
ATOM 579 C C . GLU A 1 72 ? -10.594 -26.766 -19.609 1 97 72 GLU A C 1
ATOM 581 O O . GLU A 1 72 ? -9.484 -26.906 -20.125 1 97 72 GLU A O 1
ATOM 586 N N . VAL A 1 73 ? -10.805 -26.75 -18.344 1 97.06 73 VAL A N 1
ATOM 587 C CA . VAL A 1 73 ? -9.758 -27.031 -17.359 1 97.06 73 VAL A CA 1
ATOM 588 C C . VAL A 1 73 ? -10.266 -28.031 -16.328 1 97.06 73 VAL A C 1
ATOM 590 O O . VAL A 1 73 ? -11.469 -28.156 -16.109 1 97.06 73 VAL A O 1
ATOM 593 N N . LYS A 1 74 ? -9.359 -28.844 -15.828 1 97.06 74 LYS A N 1
ATOM 594 C CA . LYS A 1 74 ? -9.656 -29.719 -14.703 1 97.06 74 LYS A CA 1
ATOM 595 C C . LYS A 1 74 ? -9.25 -29.078 -13.383 1 97.06 74 LYS A C 1
ATOM 597 O O . LYS A 1 74 ? -8.07 -28.781 -13.164 1 97.06 74 LYS A O 1
ATOM 602 N N . LEU A 1 75 ? -10.227 -28.906 -12.523 1 96.88 75 LEU A N 1
ATOM 603 C CA . LEU A 1 75 ? -10 -28.234 -11.25 1 96.88 75 LEU A CA 1
ATOM 604 C C . LEU A 1 75 ? -10.258 -29.188 -10.086 1 96.88 75 LEU A C 1
ATOM 606 O O . LEU A 1 75 ? -11.297 -29.844 -10.039 1 96.88 75 LEU A O 1
ATOM 610 N N . ALA A 1 76 ? -9.297 -29.359 -9.281 1 96.38 76 ALA A N 1
ATOM 611 C CA . ALA A 1 76 ? -9.438 -30.125 -8.055 1 96.38 76 ALA A CA 1
ATOM 612 C C . ALA A 1 76 ? -9.289 -29.234 -6.824 1 96.38 76 ALA A C 1
ATOM 614 O O . ALA A 1 76 ? -8.352 -28.453 -6.734 1 96.38 76 ALA A O 1
ATOM 615 N N . ILE A 1 77 ? -10.211 -29.359 -5.879 1 95.56 77 ILE A N 1
ATOM 616 C CA . ILE A 1 77 ? -10.18 -28.547 -4.672 1 95.56 77 ILE A CA 1
ATOM 617 C C . ILE A 1 77 ? -9.727 -29.391 -3.486 1 95.56 77 ILE A C 1
ATOM 619 O O . ILE A 1 77 ? -10.25 -30.484 -3.254 1 95.56 77 ILE A O 1
ATOM 623 N N . LEU A 1 78 ? -8.703 -28.938 -2.861 1 93 78 LEU A N 1
ATOM 624 C CA . LEU A 1 78 ? -8.273 -29.531 -1.6 1 93 78 LEU A CA 1
ATOM 625 C C . LEU A 1 78 ? -8.484 -28.562 -0.444 1 93 78 LEU A C 1
ATOM 627 O O . LEU A 1 78 ? -8.062 -27.406 -0.514 1 93 78 LEU A O 1
ATOM 631 N N . SER A 1 79 ? -9.219 -28.922 0.515 1 87.62 79 SER A N 1
ATOM 632 C CA . SER A 1 79 ? -9.555 -28.031 1.619 1 87.62 79 SER A CA 1
ATOM 633 C C . SER A 1 79 ? -8.82 -28.438 2.895 1 87.62 79 SER A C 1
ATOM 635 O O . SER A 1 79 ? -8.508 -29.609 3.096 1 87.62 79 SER A O 1
ATOM 637 N N . GLU A 1 80 ? -8.461 -27.391 3.59 1 77.44 80 GLU A N 1
ATOM 638 C CA . GLU A 1 80 ? -7.895 -27.625 4.918 1 77.44 80 GLU A CA 1
ATOM 639 C C . GLU A 1 80 ? -8.922 -27.344 6.012 1 77.44 80 GLU A C 1
ATOM 641 O O . GLU A 1 80 ? -9.812 -26.516 5.832 1 77.44 80 GLU A O 1
ATOM 646 N N . THR A 1 81 ? -8.82 -28.109 7.117 1 77 81 THR A N 1
ATOM 647 C CA . THR A 1 81 ? -9.703 -27.875 8.25 1 77 81 THR A CA 1
ATOM 648 C C . THR A 1 81 ? -9.172 -26.734 9.117 1 77 81 THR A C 1
ATOM 650 O O . THR A 1 81 ? -9.945 -26.047 9.797 1 77 81 THR A O 1
ATOM 653 N N . GLU A 1 82 ? -7.883 -26.609 9.148 1 83.62 82 GLU A N 1
ATOM 654 C CA . GLU A 1 82 ? -7.238 -25.484 9.828 1 83.62 82 GLU A CA 1
ATOM 655 C C . GLU A 1 82 ? -6.203 -24.812 8.93 1 83.62 82 GLU A C 1
ATOM 657 O O . GLU A 1 82 ? -5.629 -25.453 8.047 1 83.62 82 GLU A O 1
ATOM 662 N N . PRO A 1 83 ? -6.012 -23.578 9.234 1 85.44 83 PRO A N 1
ATOM 663 C CA . PRO A 1 83 ? -5.008 -22.891 8.43 1 85.44 83 PRO A CA 1
ATOM 664 C C . PRO A 1 83 ? -3.604 -23.453 8.617 1 85.44 83 PRO A C 1
ATOM 666 O O . PRO A 1 83 ? -3.068 -23.406 9.734 1 85.44 83 PRO A O 1
ATOM 669 N N . LEU A 1 84 ? -3.012 -23.969 7.641 1 90.25 84 LEU A N 1
ATOM 670 C CA . LEU A 1 84 ? -1.693 -24.594 7.699 1 90.25 84 LEU A CA 1
ATOM 671 C C . LEU A 1 84 ? -0.62 -23.641 7.184 1 90.25 84 LEU A C 1
ATOM 673 O O . LEU A 1 84 ? 0.575 -23.906 7.312 1 90.25 84 LEU A O 1
ATOM 677 N N . GLY A 1 85 ? -1.016 -22.5 6.594 1 93.56 85 GLY A N 1
ATOM 678 C CA . GLY A 1 85 ? -0.08 -21.656 5.875 1 93.56 85 GLY A CA 1
ATOM 679 C C . GLY A 1 85 ? 0.174 -22.109 4.453 1 93.56 85 GLY A C 1
ATOM 680 O O . GLY A 1 85 ? -0.19 -23.234 4.082 1 93.56 85 GLY A O 1
ATOM 681 N N . THR A 1 86 ? 0.815 -21.328 3.656 1 95.75 86 THR A N 1
ATOM 682 C CA . THR A 1 86 ? 1.019 -21.625 2.244 1 95.75 86 THR A CA 1
ATOM 683 C C . THR A 1 86 ? 1.915 -22.859 2.08 1 95.75 86 THR A C 1
ATOM 685 O O . THR A 1 86 ? 1.657 -23.703 1.229 1 95.75 86 THR A O 1
ATOM 688 N N . GLY A 1 87 ? 2.984 -22.922 2.916 1 96.75 87 GLY A N 1
ATOM 689 C CA . GLY A 1 87 ? 3.854 -24.078 2.861 1 96.75 87 GLY A CA 1
ATOM 690 C C . GLY A 1 87 ? 3.152 -25.375 3.248 1 96.75 87 GLY A C 1
ATOM 691 O O . GLY A 1 87 ? 3.285 -26.391 2.562 1 96.75 87 GLY A O 1
ATOM 692 N N . GLY A 1 88 ? 2.449 -25.266 4.359 1 95.88 88 GLY A N 1
ATOM 693 C CA . GLY A 1 88 ? 1.691 -26.422 4.793 1 95.88 88 GLY A CA 1
ATOM 694 C C . GLY A 1 88 ? 0.661 -26.875 3.775 1 95.88 88 GLY A C 1
ATOM 695 O O . GLY A 1 88 ? 0.458 -28.078 3.582 1 95.88 88 GLY A O 1
ATOM 696 N N . ALA A 1 89 ? -0.011 -25.969 3.143 1 95.56 89 ALA A N 1
ATOM 697 C CA . ALA A 1 89 ? -1.021 -26.266 2.133 1 95.56 89 ALA A CA 1
ATOM 698 C C . ALA A 1 89 ? -0.409 -27.016 0.953 1 95.56 89 ALA A C 1
ATOM 700 O O . ALA A 1 89 ? -0.945 -28.031 0.508 1 95.56 89 ALA A O 1
ATOM 701 N N . ILE A 1 90 ? 0.721 -26.547 0.477 1 97.62 90 ILE A N 1
ATOM 702 C CA . ILE A 1 90 ? 1.37 -27.172 -0.672 1 97.62 90 ILE A CA 1
ATOM 703 C C . ILE A 1 90 ? 1.851 -28.578 -0.296 1 97.62 90 ILE A C 1
ATOM 705 O O . ILE A 1 90 ? 1.782 -29.5 -1.109 1 97.62 90 ILE A O 1
ATOM 709 N N . LYS A 1 91 ? 2.326 -28.703 0.903 1 97.31 91 LYS A N 1
ATOM 710 C CA . LYS A 1 91 ? 2.848 -29.984 1.38 1 97.31 91 LYS A CA 1
ATOM 711 C C . LYS A 1 91 ? 1.807 -31.094 1.238 1 97.31 91 LYS A C 1
ATOM 713 O O . LYS A 1 91 ? 2.152 -32.25 0.993 1 97.31 91 LYS A O 1
ATOM 718 N N . ARG A 1 92 ? 0.611 -30.766 1.308 1 95.12 92 ARG A N 1
ATOM 719 C CA . ARG A 1 92 ? -0.479 -31.734 1.229 1 95.12 92 ARG A CA 1
ATOM 720 C C . ARG A 1 92 ? -0.552 -32.344 -0.156 1 95.12 92 ARG A C 1
ATOM 722 O O . ARG A 1 92 ? -1.213 -33.375 -0.343 1 95.12 92 ARG A O 1
ATOM 729 N N . LEU A 1 93 ? 0.038 -31.781 -1.075 1 96.94 93 LEU A N 1
ATOM 730 C CA . LEU A 1 93 ? -0.041 -32.25 -2.453 1 96.94 93 LEU A CA 1
ATOM 731 C C . LEU A 1 93 ? 1.086 -33.219 -2.76 1 96.94 93 LEU A C 1
ATOM 733 O O . LEU A 1 93 ? 1.243 -33.656 -3.902 1 96.94 93 LEU A O 1
ATOM 737 N N . GLU A 1 94 ? 1.843 -33.594 -1.802 1 96.94 94 GLU A N 1
ATOM 738 C CA . GLU A 1 94 ? 3.041 -34.406 -1.984 1 96.94 94 GLU A CA 1
ATOM 739 C C . GLU A 1 94 ? 2.715 -35.688 -2.711 1 96.94 94 GLU A C 1
ATOM 741 O O . GLU A 1 94 ? 3.467 -36.125 -3.59 1 96.94 94 GLU A O 1
ATOM 746 N N . ASP A 1 95 ? 1.595 -36.281 -2.4 1 95.5 95 ASP A N 1
ATOM 747 C CA . ASP A 1 95 ? 1.244 -37.562 -2.992 1 95.5 95 ASP A CA 1
ATOM 748 C C . ASP A 1 95 ? 0.567 -37.375 -4.348 1 95.5 95 ASP A C 1
ATOM 750 O O . ASP A 1 95 ? 0.417 -38.344 -5.109 1 95.5 95 ASP A O 1
ATOM 754 N N . PHE A 1 96 ? 0.207 -36.188 -4.656 1 95.62 96 PHE A N 1
ATOM 755 C CA . PHE A 1 96 ? -0.59 -35.938 -5.855 1 95.62 96 PHE A CA 1
ATOM 756 C C . PHE A 1 96 ? 0.289 -35.469 -7 1 95.62 96 PHE A C 1
ATOM 758 O O . PHE A 1 96 ? -0.063 -35.625 -8.172 1 95.62 96 PHE A O 1
ATOM 765 N N . ILE A 1 97 ? 1.412 -34.844 -6.676 1 97.25 97 ILE A N 1
ATOM 766 C CA . ILE A 1 97 ? 2.244 -34.219 -7.707 1 97.25 97 ILE A CA 1
ATOM 767 C C . ILE A 1 97 ? 3.637 -34.844 -7.684 1 97.25 97 ILE A C 1
ATOM 769 O O . ILE A 1 97 ? 4.332 -34.812 -6.668 1 97.25 97 ILE A O 1
ATOM 773 N N . LYS A 1 98 ? 4.074 -35.375 -8.844 1 96.75 98 LYS A N 1
ATOM 774 C CA . LYS A 1 98 ? 5.371 -36.031 -8.938 1 96.75 98 L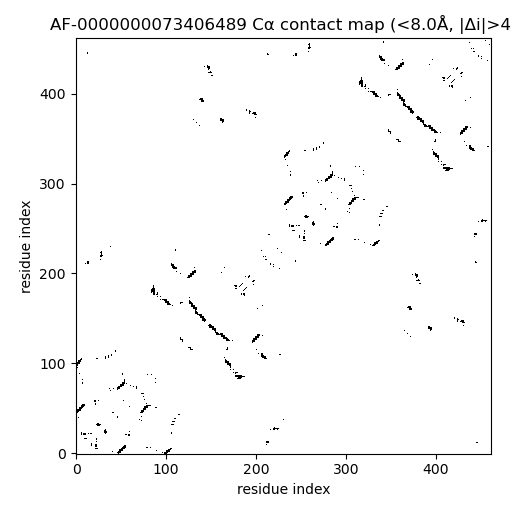YS A CA 1
ATOM 775 C C . LYS A 1 98 ? 6.234 -35.406 -10.031 1 96.75 98 LYS A C 1
ATOM 777 O O . LYS A 1 98 ? 7.285 -35.938 -10.383 1 96.75 98 LYS A O 1
ATOM 782 N N . GLU A 1 99 ? 5.824 -34.438 -10.664 1 97.25 99 GLU A N 1
ATOM 783 C CA . GLU A 1 99 ? 6.512 -33.656 -11.695 1 97.25 99 GLU A CA 1
ATOM 784 C C . GLU A 1 99 ? 6.59 -32.188 -11.32 1 97.25 99 GLU A C 1
ATOM 786 O O . GLU A 1 99 ? 5.949 -31.734 -10.359 1 97.25 99 GLU A O 1
ATOM 791 N N . PRO A 1 100 ? 7.43 -31.406 -12.016 1 97.94 100 PRO A N 1
ATOM 792 C CA . PRO A 1 100 ? 7.465 -29.984 -11.734 1 97.94 100 PRO A CA 1
ATOM 793 C C . PRO A 1 100 ? 6.105 -29.312 -11.906 1 97.94 100 PRO A C 1
ATOM 795 O O . PRO A 1 100 ? 5.309 -29.734 -12.75 1 97.94 100 PRO A O 1
ATOM 798 N N . PHE A 1 101 ? 5.859 -28.297 -11.133 1 98.56 101 PHE A N 1
ATOM 799 C CA . PHE A 1 101 ? 4.551 -27.656 -11.133 1 98.56 101 PHE A CA 1
ATOM 800 C C . PHE A 1 101 ? 4.668 -26.172 -10.789 1 98.56 101 PHE A C 1
ATOM 802 O O . PHE A 1 101 ? 5.703 -25.734 -10.281 1 98.56 101 PHE A O 1
ATOM 809 N N . TYR A 1 102 ? 3.648 -25.422 -11.164 1 98.81 102 TYR A N 1
ATOM 810 C CA . TYR A 1 102 ? 3.562 -24 -10.844 1 98.81 102 TYR A CA 1
ATOM 811 C C . TYR A 1 102 ? 2.713 -23.766 -9.602 1 98.81 102 TYR A C 1
ATOM 813 O O . TYR A 1 102 ? 1.777 -24.531 -9.328 1 98.81 102 TYR A O 1
ATOM 821 N N . VAL A 1 103 ? 3.084 -22.781 -8.836 1 98.81 103 VAL A N 1
ATOM 822 C CA . VAL A 1 103 ? 2.275 -22.328 -7.711 1 98.81 103 VAL A CA 1
ATOM 823 C C . VAL A 1 103 ? 1.953 -20.844 -7.887 1 98.81 103 VAL A C 1
ATOM 825 O O . VAL A 1 103 ? 2.84 -20.031 -8.188 1 98.81 103 VAL A O 1
ATOM 828 N N . LEU A 1 104 ? 0.729 -20.5 -7.742 1 98.69 104 LEU A N 1
ATOM 829 C CA . LEU A 1 104 ? 0.279 -19.125 -7.812 1 98.69 104 LEU A CA 1
ATOM 830 C C . LEU A 1 104 ? -0.445 -18.719 -6.531 1 98.69 104 LEU A C 1
ATOM 832 O O . LEU A 1 104 ? -1.332 -19.438 -6.062 1 98.69 104 LEU A O 1
ATOM 836 N N . ASN A 1 105 ? 0.003 -17.547 -5.973 1 97.88 105 ASN A N 1
ATOM 837 C CA . ASN A 1 105 ? -0.859 -16.953 -4.965 1 97.88 105 ASN A CA 1
ATOM 838 C C . ASN A 1 105 ? -2.236 -16.609 -5.531 1 97.88 105 ASN A C 1
ATOM 840 O O . ASN A 1 105 ? -2.348 -16.141 -6.66 1 97.88 105 ASN A O 1
ATOM 844 N N . GLY A 1 106 ? -3.221 -16.797 -4.777 1 97.19 106 GLY A N 1
ATOM 845 C CA . GLY A 1 106 ? -4.594 -16.672 -5.246 1 97.19 106 GLY A CA 1
ATOM 846 C C . GLY A 1 106 ? -5.051 -15.234 -5.402 1 97.19 106 GLY A C 1
ATOM 847 O O . GLY A 1 106 ? -6.16 -14.977 -5.875 1 97.19 106 GLY A O 1
ATOM 848 N N . ASP A 1 107 ? -4.234 -14.32 -5.027 1 96.81 107 ASP A N 1
ATOM 849 C CA . ASP A 1 107 ? -4.633 -12.914 -5.07 1 96.81 107 ASP A CA 1
ATOM 850 C C . ASP A 1 107 ? -3.855 -12.156 -6.145 1 96.81 107 ASP A C 1
ATOM 852 O O . ASP A 1 107 ? -3.852 -10.922 -6.164 1 96.81 107 ASP A O 1
ATOM 856 N N . ILE A 1 108 ? -3.209 -12.883 -7.113 1 97.69 108 ILE A N 1
ATOM 857 C CA . ILE A 1 108 ? -2.324 -12.25 -8.086 1 97.69 108 ILE A CA 1
ATOM 858 C C . ILE A 1 108 ? -2.986 -12.242 -9.461 1 97.69 108 ILE A C 1
ATOM 860 O O . ILE A 1 108 ? -3.543 -13.25 -9.891 1 97.69 108 ILE A O 1
ATOM 864 N N . ILE A 1 109 ? -2.98 -11.164 -10.133 1 97.5 109 ILE A N 1
ATOM 865 C CA . ILE A 1 109 ? -3.312 -11.039 -11.547 1 97.5 109 ILE A CA 1
ATOM 866 C C . ILE A 1 109 ? -2.092 -10.547 -12.32 1 97.5 109 ILE A C 1
ATOM 868 O O . ILE A 1 109 ? -1.492 -9.531 -11.969 1 97.5 109 ILE A O 1
ATOM 872 N N . THR A 1 110 ? -1.676 -11.266 -13.305 1 97.62 110 THR A N 1
ATOM 873 C CA . THR A 1 110 ? -0.467 -10.914 -14.039 1 97.62 110 THR A CA 1
ATOM 874 C C . THR A 1 110 ? -0.495 -11.516 -15.445 1 97.62 110 THR A C 1
ATOM 876 O O . THR A 1 110 ? -1.323 -12.383 -15.742 1 97.62 110 THR A O 1
ATOM 879 N N . ASN A 1 111 ? 0.297 -10.977 -16.312 1 96.81 111 ASN A N 1
ATOM 880 C CA . ASN A 1 111 ? 0.47 -11.539 -17.656 1 96.81 111 ASN A CA 1
ATOM 881 C C . ASN A 1 111 ? 1.904 -12.008 -17.875 1 96.81 111 ASN A C 1
ATOM 883 O O . ASN A 1 111 ? 2.365 -12.078 -19.016 1 96.81 111 ASN A O 1
ATOM 887 N N . LEU A 1 112 ? 2.6 -12.281 -16.766 1 97.19 112 LEU A N 1
ATOM 888 C CA . LEU A 1 112 ? 3.998 -12.672 -16.906 1 97.19 112 LEU A CA 1
ATOM 889 C C . LEU A 1 112 ? 4.121 -13.984 -17.672 1 97.19 112 LEU A C 1
ATOM 891 O O . LEU A 1 112 ? 3.166 -14.758 -17.734 1 97.19 112 LEU A O 1
ATOM 895 N N . ASP A 1 113 ? 5.266 -14.219 -18.281 1 97.81 113 ASP A N 1
ATOM 896 C CA . ASP A 1 113 ? 5.59 -15.422 -19.047 1 97.81 113 ASP A CA 1
ATOM 897 C C . ASP A 1 113 ? 5.992 -16.562 -18.109 1 97.81 113 ASP A C 1
ATOM 899 O O . ASP A 1 113 ? 7.105 -16.578 -17.578 1 97.81 113 ASP A O 1
ATOM 903 N N . LEU A 1 114 ? 5.168 -17.578 -18.031 1 98.12 114 LEU A N 1
ATOM 904 C CA . LEU A 1 114 ? 5.414 -18.688 -17.109 1 98.12 114 LEU A CA 1
ATOM 905 C C . LEU A 1 114 ? 6.609 -19.516 -17.562 1 98.12 114 LEU A C 1
ATOM 907 O O . LEU A 1 114 ? 7.332 -20.078 -16.734 1 98.12 114 LEU A O 1
ATOM 911 N N . ASP A 1 115 ? 6.824 -19.594 -18.781 1 98 115 ASP A N 1
ATOM 912 C CA . ASP A 1 115 ? 7.906 -20.422 -19.312 1 98 115 ASP A CA 1
ATOM 913 C C . ASP A 1 115 ? 9.266 -19.922 -18.828 1 98 115 ASP A C 1
ATOM 915 O O . ASP A 1 115 ? 10.195 -20.703 -18.656 1 98 115 ASP A O 1
ATOM 919 N N . LYS A 1 116 ? 9.312 -18.609 -18.594 1 97.5 116 LYS A N 1
ATOM 920 C CA . LYS A 1 116 ? 10.562 -18 -18.141 1 97.5 116 LYS A CA 1
ATOM 921 C C . LYS A 1 116 ? 10.93 -18.516 -16.75 1 97.5 116 LYS A C 1
ATOM 923 O O . LYS A 1 116 ? 12.102 -18.453 -16.344 1 97.5 116 LYS A O 1
ATOM 928 N N . LEU A 1 117 ? 10.008 -19.078 -16 1 97.81 117 LEU A N 1
ATOM 929 C CA . LEU A 1 117 ? 10.234 -19.531 -14.625 1 97.81 117 LEU A CA 1
ATOM 930 C C . LEU A 1 117 ? 10.836 -20.922 -14.602 1 97.81 117 LEU A C 1
ATOM 932 O O . LEU A 1 117 ? 11.367 -21.359 -13.578 1 97.81 117 LEU A O 1
ATOM 936 N N . LYS A 1 118 ? 10.68 -21.609 -15.648 1 97.69 118 LYS A N 1
ATOM 937 C CA . LYS A 1 118 ? 11.094 -23.016 -15.688 1 97.69 118 LYS A CA 1
ATOM 938 C C . LYS A 1 118 ? 12.57 -23.156 -15.32 1 97.69 118 LYS A C 1
ATOM 940 O O . LYS A 1 118 ? 13.398 -22.344 -15.734 1 97.69 118 LYS A O 1
ATOM 945 N N . ILE A 1 119 ? 12.82 -24.125 -14.555 1 95.44 119 ILE A N 1
ATOM 946 C CA . ILE A 1 119 ? 14.164 -24.516 -14.156 1 95.44 119 ILE A CA 1
ATOM 947 C C . ILE A 1 119 ? 14.633 -25.703 -14.992 1 95.44 119 ILE A C 1
ATOM 949 O O . ILE A 1 119 ? 13.883 -26.656 -15.195 1 95.44 119 ILE A O 1
ATOM 953 N N . SER A 1 120 ? 15.875 -25.578 -15.438 1 93.5 120 SER A N 1
ATOM 954 C CA . SER A 1 120 ? 16.422 -26.688 -16.203 1 93.5 120 SER A CA 1
ATOM 955 C C . SER A 1 120 ? 16.484 -27.953 -15.359 1 93.5 120 SER A C 1
ATOM 957 O O . SER A 1 120 ? 16.703 -27.891 -14.148 1 93.5 120 SER A O 1
ATOM 959 N N . GLU A 1 121 ? 16.281 -29 -16.062 1 91.19 121 GLU A N 1
ATOM 960 C CA . GLU A 1 121 ? 16.344 -30.297 -15.383 1 91.19 121 GLU A CA 1
ATOM 961 C C . GLU A 1 121 ? 17.703 -30.516 -14.727 1 91.19 121 GLU A C 1
ATOM 963 O O . GLU A 1 121 ? 17.781 -31.125 -13.656 1 91.19 121 GLU A O 1
ATOM 968 N N . ASP A 1 122 ? 18.703 -29.969 -15.32 1 93.5 122 ASP A N 1
ATOM 969 C CA . ASP A 1 122 ? 20.062 -30.203 -14.852 1 93.5 122 ASP A CA 1
ATOM 970 C C . ASP A 1 122 ? 20.438 -29.234 -13.727 1 93.5 122 ASP A C 1
ATOM 972 O O . ASP A 1 122 ? 21.469 -29.391 -13.086 1 93.5 122 ASP A O 1
ATOM 976 N N . SER A 1 123 ? 19.578 -28.281 -13.562 1 94.88 123 SER A N 1
ATOM 977 C CA . SER A 1 123 ? 19.844 -27.312 -12.508 1 94.88 123 SER A CA 1
ATOM 978 C C . SER A 1 123 ? 19.625 -27.938 -11.125 1 94.88 123 SER A C 1
ATOM 980 O O . SER A 1 123 ? 18.719 -28.734 -10.938 1 94.88 123 SER A O 1
ATOM 982 N N . ASP A 1 124 ? 20.422 -27.516 -10.172 1 95.88 124 ASP A N 1
ATOM 983 C CA . ASP A 1 124 ? 20.266 -27.969 -8.789 1 95.88 124 ASP A CA 1
ATOM 984 C C . ASP A 1 124 ? 19.156 -27.188 -8.086 1 95.88 124 ASP A C 1
ATOM 986 O O . ASP A 1 124 ? 18.75 -27.547 -6.98 1 95.88 124 ASP A O 1
ATOM 990 N N . ASP A 1 125 ? 18.703 -26.172 -8.766 1 97.69 125 ASP A N 1
ATOM 991 C CA . ASP A 1 125 ? 17.625 -25.391 -8.164 1 97.69 125 ASP A CA 1
ATOM 992 C C . ASP A 1 125 ? 16.359 -26.219 -7.992 1 97.69 125 ASP A C 1
ATOM 994 O O . ASP A 1 125 ? 16.016 -27 -8.875 1 97.69 125 ASP A O 1
ATOM 998 N N . LEU A 1 126 ? 15.695 -26.016 -6.855 1 98.31 126 LEU A N 1
ATOM 999 C CA . LEU A 1 126 ? 14.453 -26.734 -6.586 1 98.31 126 LEU A CA 1
ATOM 1000 C C . LEU A 1 126 ? 13.242 -25.859 -6.883 1 98.31 126 LEU A C 1
ATOM 1002 O O . LEU A 1 126 ? 12.133 -26.359 -7.051 1 98.31 126 LEU A O 1
ATOM 1006 N N . ALA A 1 127 ? 13.492 -24.562 -6.898 1 98.69 127 ALA A N 1
ATOM 1007 C CA . ALA A 1 127 ? 12.391 -23.641 -7.168 1 98.69 127 ALA A CA 1
ATOM 1008 C C . ALA A 1 127 ? 12.898 -22.344 -7.789 1 98.69 127 ALA A C 1
ATOM 1010 O O . ALA A 1 127 ? 14.086 -22.016 -7.66 1 98.69 127 ALA A O 1
ATOM 1011 N N . SER A 1 128 ? 12.07 -21.688 -8.508 1 98.69 128 SER A N 1
ATOM 1012 C CA . SER A 1 128 ? 12.281 -20.344 -9.008 1 98.69 128 SER A CA 1
ATOM 1013 C C . SER A 1 128 ? 11.109 -19.438 -8.664 1 98.69 128 SER A C 1
ATOM 1015 O O . SER A 1 128 ? 9.961 -19.875 -8.648 1 98.69 128 SER A O 1
ATOM 1017 N N . ILE A 1 129 ? 11.422 -18.219 -8.32 1 98.75 129 ILE A N 1
ATOM 1018 C CA . ILE A 1 129 ? 10.445 -17.203 -7.945 1 98.75 129 ILE A CA 1
ATOM 1019 C C . ILE A 1 129 ? 10.383 -16.125 -9.016 1 98.75 129 ILE A C 1
ATOM 1021 O O . ILE A 1 129 ? 11.414 -15.617 -9.461 1 98.75 129 ILE A O 1
ATOM 1025 N N . ALA A 1 130 ? 9.172 -15.812 -9.477 1 98.69 130 ALA A N 1
ATOM 1026 C CA . ALA A 1 130 ? 9.008 -14.633 -10.328 1 98.69 130 ALA A CA 1
ATOM 1027 C C . ALA A 1 130 ? 9.219 -13.352 -9.523 1 98.69 130 ALA A C 1
ATOM 1029 O O . ALA A 1 130 ? 8.656 -13.195 -8.438 1 98.69 130 ALA A O 1
ATOM 1030 N N . LEU A 1 131 ? 10.062 -12.492 -10.07 1 98.25 131 LEU A N 1
ATOM 1031 C CA . LEU A 1 131 ? 10.367 -11.227 -9.422 1 98.25 131 LEU A CA 1
ATOM 1032 C C . LEU A 1 131 ? 9.938 -10.055 -10.305 1 98.25 131 LEU A C 1
ATOM 1034 O O . LEU A 1 131 ? 10.195 -10.039 -11.508 1 98.25 131 LEU A O 1
ATOM 1038 N N . VAL A 1 132 ? 9.266 -9.133 -9.703 1 97.56 132 VAL A N 1
ATOM 1039 C CA . VAL A 1 132 ? 8.867 -7.914 -10.398 1 97.56 132 VAL A CA 1
ATOM 1040 C C . VAL A 1 132 ? 9.461 -6.699 -9.68 1 97.56 132 VAL A C 1
ATOM 1042 O O . VAL A 1 132 ? 9.781 -6.766 -8.492 1 97.56 132 VAL A O 1
ATOM 1045 N N . PRO A 1 133 ? 9.641 -5.633 -10.445 1 96.38 133 PRO A N 1
ATOM 1046 C CA . PRO A 1 133 ? 10.234 -4.457 -9.805 1 96.38 133 PRO A CA 1
ATOM 1047 C C . PRO A 1 133 ? 9.305 -3.805 -8.789 1 96.38 133 PRO A C 1
ATOM 1049 O O . PRO A 1 133 ? 8.086 -3.807 -8.969 1 96.38 133 PRO A O 1
ATOM 1052 N N . LEU A 1 134 ? 9.945 -3.293 -7.777 1 95.94 134 LEU A N 1
ATOM 1053 C CA . LEU A 1 134 ? 9.18 -2.516 -6.805 1 95.94 134 LEU A CA 1
ATOM 1054 C C . LEU A 1 134 ? 8.711 -1.197 -7.41 1 95.94 134 LEU A C 1
ATOM 1056 O O . LEU A 1 134 ? 9.531 -0.406 -7.891 1 95.94 134 LEU A O 1
ATOM 1060 N N . LYS A 1 135 ? 7.465 -1.042 -7.465 1 93.94 135 LYS A N 1
ATOM 1061 C CA . LYS A 1 135 ? 6.863 0.245 -7.805 1 93.94 135 LYS A CA 1
ATOM 1062 C C . LYS A 1 135 ? 6.438 1.003 -6.551 1 93.94 135 LYS A C 1
ATOM 1064 O O . LYS A 1 135 ? 5.73 0.458 -5.699 1 93.94 135 LYS A O 1
ATOM 1069 N N . SER A 1 136 ? 6.871 2.193 -6.438 1 92.94 136 SER A N 1
ATOM 1070 C CA . SER A 1 136 ? 6.488 2.982 -5.27 1 92.94 136 SER A CA 1
ATOM 1071 C C . SER A 1 136 ? 4.98 3.211 -5.23 1 92.94 136 SER A C 1
ATOM 1073 O O . SER A 1 136 ? 4.375 3.582 -6.242 1 92.94 136 SER A O 1
ATOM 1075 N N . PRO A 1 137 ? 4.445 2.92 -4.086 1 89.88 137 PRO A N 1
ATOM 1076 C CA . PRO A 1 137 ? 3.029 3.271 -3.979 1 89.88 137 PRO A CA 1
ATOM 1077 C C . PRO A 1 137 ? 2.803 4.773 -3.834 1 89.88 137 PRO A C 1
ATOM 1079 O O . PRO A 1 137 ? 1.67 5.246 -3.951 1 89.88 137 PRO A O 1
ATOM 1082 N N . TYR A 1 138 ? 3.867 5.465 -3.562 1 92.25 138 TYR A N 1
ATOM 1083 C CA . TYR A 1 138 ? 3.805 6.906 -3.363 1 92.25 138 TYR A CA 1
ATOM 1084 C C . TYR A 1 138 ? 4.605 7.641 -4.434 1 92.25 138 TYR A C 1
ATOM 1086 O O . TYR A 1 138 ? 5.539 7.078 -5.012 1 92.25 138 TYR A O 1
ATOM 1094 N N . GLY A 1 139 ? 4.156 8.898 -4.637 1 94.25 139 GLY A N 1
ATOM 1095 C CA . GLY A 1 139 ? 5.051 9.781 -5.363 1 94.25 139 GLY A CA 1
ATOM 1096 C C . GLY A 1 139 ? 6.332 10.086 -4.609 1 94.25 139 GLY A C 1
ATOM 1097 O O . GLY A 1 139 ? 6.332 10.164 -3.377 1 94.25 139 GLY A O 1
ATOM 1098 N N . ILE A 1 140 ? 7.418 10.203 -5.367 1 95.75 140 ILE A N 1
ATOM 1099 C CA . ILE A 1 140 ? 8.695 10.523 -4.746 1 95.75 140 ILE A CA 1
ATOM 1100 C C . ILE A 1 140 ? 9.078 11.969 -5.047 1 95.75 140 ILE A C 1
ATOM 1102 O O . ILE A 1 140 ? 8.625 12.539 -6.043 1 95.75 140 ILE A O 1
ATOM 1106 N N . ILE A 1 141 ? 9.789 12.508 -4.137 1 96.88 141 ILE A N 1
ATOM 1107 C CA . ILE A 1 141 ? 10.25 13.883 -4.262 1 96.88 141 ILE A CA 1
ATOM 1108 C C . ILE A 1 141 ? 11.766 13.906 -4.426 1 96.88 141 ILE A C 1
ATOM 1110 O O . ILE A 1 141 ? 12.492 13.258 -3.66 1 96.88 141 ILE A O 1
ATOM 1114 N N . ARG A 1 142 ? 12.25 14.578 -5.422 1 95.31 142 ARG A N 1
ATOM 1115 C CA . ARG A 1 142 ? 13.68 14.773 -5.641 1 95.31 142 ARG A CA 1
ATOM 1116 C C . ARG A 1 142 ? 14.117 16.172 -5.199 1 95.31 142 ARG A C 1
ATOM 1118 O O . ARG A 1 142 ? 13.422 17.156 -5.453 1 95.31 142 ARG A O 1
ATOM 1125 N N . MET A 1 143 ? 15.172 16.188 -4.508 1 95.81 143 MET A N 1
ATOM 1126 C CA . MET A 1 143 ? 15.711 17.453 -4.008 1 95.81 143 MET A CA 1
ATOM 1127 C C . MET A 1 143 ? 17.125 17.672 -4.535 1 95.81 143 MET A C 1
ATOM 1129 O O . MET A 1 143 ? 17.844 16.719 -4.828 1 95.81 143 MET A O 1
ATOM 1133 N N . LYS A 1 144 ? 17.5 18.875 -4.797 1 93.44 144 LYS A N 1
ATOM 1134 C CA . LYS A 1 144 ? 18.906 19.234 -5.012 1 93.44 144 LYS A CA 1
ATOM 1135 C C . LYS A 1 144 ? 19.625 19.438 -3.684 1 93.44 144 LYS A C 1
ATOM 1137 O O . LYS A 1 144 ? 19 19.422 -2.619 1 93.44 144 LYS A O 1
ATOM 1142 N N . ASP A 1 145 ? 20.938 19.594 -3.861 1 85.75 145 ASP A N 1
ATOM 1143 C CA . ASP A 1 145 ? 21.703 19.906 -2.658 1 85.75 145 ASP A CA 1
ATOM 1144 C C . ASP A 1 145 ? 21.156 21.141 -1.955 1 85.75 145 ASP A C 1
ATOM 1146 O O . ASP A 1 145 ? 20.75 22.109 -2.609 1 85.75 145 ASP A O 1
ATOM 1150 N N . GLY A 1 146 ? 20.938 21.188 -0.69 1 85.12 146 GLY A N 1
ATOM 1151 C CA . GLY A 1 146 ? 20.422 22.297 0.092 1 85.12 146 GLY A CA 1
ATOM 1152 C C . GLY A 1 146 ? 18.953 22.141 0.45 1 85.12 146 GLY A C 1
ATOM 1153 O O . GLY A 1 146 ? 18.359 23.031 1.062 1 85.12 146 GLY A O 1
ATOM 1154 N N . GLY A 1 147 ? 18.297 21.156 -0.114 1 92.88 147 GLY A N 1
ATOM 1155 C CA . GLY A 1 147 ? 16.953 20.844 0.365 1 92.88 147 GLY A CA 1
ATOM 1156 C C . GLY A 1 147 ? 15.859 21.422 -0.508 1 92.88 147 GLY A C 1
ATOM 1157 O O . GLY A 1 147 ? 14.672 21.328 -0.166 1 92.88 147 GLY A O 1
ATOM 1158 N N . LYS A 1 148 ? 16.266 22 -1.691 1 96.25 148 LYS A N 1
ATOM 1159 C CA . LYS A 1 148 ? 15.258 22.516 -2.617 1 96.25 148 LYS A CA 1
ATOM 1160 C C . LYS A 1 148 ? 14.625 21.375 -3.42 1 96.25 148 LYS A C 1
ATOM 1162 O O . LYS A 1 148 ? 15.336 20.547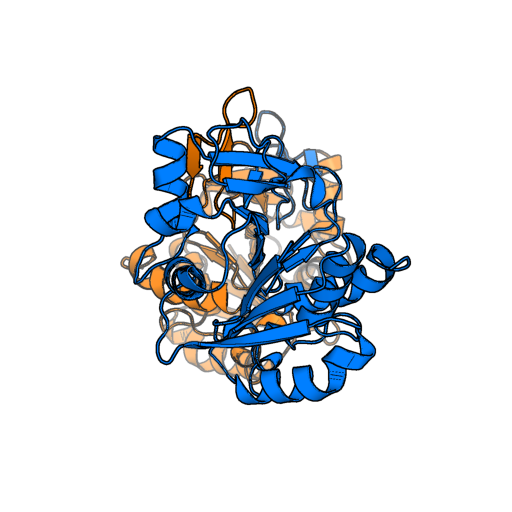 -3.982 1 96.25 148 LYS A O 1
ATOM 1167 N N . ILE A 1 149 ? 13.305 21.375 -3.408 1 97.44 149 ILE A N 1
ATOM 1168 C CA . ILE A 1 149 ? 12.594 20.359 -4.18 1 97.44 149 ILE A CA 1
ATOM 1169 C C . ILE A 1 149 ? 12.648 20.703 -5.664 1 97.44 149 ILE A C 1
ATOM 1171 O O . ILE A 1 149 ? 12.391 21.844 -6.055 1 97.44 149 ILE A O 1
ATOM 1175 N N . ILE A 1 150 ? 12.945 19.734 -6.5 1 95.06 150 ILE A N 1
ATOM 1176 C CA . ILE A 1 150 ? 13.117 20.047 -7.91 1 95.06 150 ILE A CA 1
ATOM 1177 C C . ILE A 1 150 ? 12.109 19.266 -8.742 1 95.06 150 ILE A C 1
ATOM 1179 O O . ILE A 1 150 ? 11.758 19.688 -9.852 1 95.06 150 ILE A O 1
ATOM 1183 N N . GLU A 1 151 ? 11.711 18.141 -8.141 1 93.69 151 GLU A N 1
ATOM 1184 C CA . GLU A 1 151 ? 10.844 17.312 -8.977 1 93.69 151 GLU A CA 1
ATOM 1185 C C . GLU A 1 151 ? 9.945 16.422 -8.133 1 93.69 151 GLU A C 1
ATOM 1187 O O . GLU A 1 151 ? 10.336 16 -7.035 1 93.69 151 GLU A O 1
ATOM 1192 N N . PHE A 1 152 ? 8.773 16.297 -8.617 1 94.88 152 PHE A N 1
ATOM 1193 C CA . PHE A 1 152 ? 7.824 15.312 -8.117 1 94.88 152 PHE A CA 1
ATOM 1194 C C . PHE A 1 152 ? 7.656 14.172 -9.117 1 94.88 152 PHE A C 1
ATOM 1196 O O . PHE A 1 152 ? 7.266 14.398 -10.266 1 94.88 152 PHE A O 1
ATOM 1203 N N . VAL A 1 153 ? 7.996 12.984 -8.688 1 93.56 153 VAL A N 1
ATOM 1204 C CA . VAL A 1 153 ? 7.902 11.836 -9.578 1 93.56 153 VAL A CA 1
ATOM 1205 C C . VAL A 1 153 ? 6.797 10.898 -9.102 1 93.56 153 VAL A C 1
ATOM 1207 O O . VAL A 1 153 ? 6.855 10.375 -7.992 1 93.56 153 VAL A O 1
ATOM 1210 N N . GLU A 1 154 ? 5.844 10.75 -9.992 1 92.88 154 GLU A N 1
ATOM 1211 C CA . GLU A 1 154 ? 4.676 9.961 -9.602 1 92.88 154 GLU A CA 1
ATOM 1212 C C . GLU A 1 154 ? 4.977 8.469 -9.641 1 92.88 154 GLU A C 1
ATOM 1214 O O . GLU A 1 154 ? 5.375 7.938 -10.68 1 92.88 154 GLU A O 1
ATOM 1219 N N . LYS A 1 155 ? 4.895 7.82 -8.523 1 89.88 155 LYS A N 1
ATOM 1220 C CA . LYS A 1 155 ? 4.934 6.375 -8.312 1 89.88 155 LYS A CA 1
ATOM 1221 C C . LYS A 1 155 ? 5.93 5.711 -9.258 1 89.88 155 LYS A C 1
ATOM 1223 O O . LYS A 1 155 ? 5.562 4.832 -10.047 1 89.88 155 LYS A O 1
ATOM 1228 N N . PRO A 1 156 ? 7.195 6.059 -9.133 1 93.06 156 PRO A N 1
ATOM 1229 C CA . PRO A 1 156 ? 8.211 5.488 -10.023 1 93.06 156 PRO A CA 1
ATOM 1230 C C . PRO A 1 156 ? 8.531 4.031 -9.695 1 93.06 156 PRO A C 1
ATOM 1232 O O . PRO A 1 156 ? 8.258 3.57 -8.586 1 93.06 156 PRO A O 1
ATOM 1235 N N . ILE A 1 157 ? 9 3.314 -10.695 1 93.88 157 ILE A N 1
ATOM 1236 C CA . ILE A 1 157 ? 9.648 2.029 -10.461 1 93.88 157 ILE A CA 1
ATOM 1237 C C . ILE A 1 157 ? 11.008 2.248 -9.789 1 93.88 157 ILE A C 1
ATOM 1239 O O . ILE A 1 157 ? 11.812 3.059 -10.258 1 93.88 157 ILE A O 1
ATOM 1243 N N . ILE A 1 158 ? 11.211 1.591 -8.656 1 92.88 158 ILE A N 1
ATOM 1244 C CA . ILE A 1 158 ? 12.477 1.705 -7.941 1 92.88 158 ILE A CA 1
ATOM 1245 C C . ILE A 1 158 ? 13.469 0.666 -8.469 1 92.88 158 ILE A C 1
ATOM 1247 O O . ILE A 1 158 ? 13.227 -0.54 -8.352 1 92.88 158 ILE A O 1
ATOM 1251 N N . LYS A 1 159 ? 14.555 1.144 -8.977 1 87.94 159 LYS A N 1
ATOM 1252 C CA . LYS A 1 159 ? 15.516 0.275 -9.648 1 87.94 159 LYS A CA 1
ATOM 1253 C C . LYS A 1 159 ? 16.203 -0.657 -8.656 1 87.94 159 LYS A C 1
ATOM 1255 O O . LYS A 1 159 ? 16.484 -0.266 -7.523 1 87.94 159 LYS A O 1
ATOM 1260 N N . ASP A 1 160 ? 16.391 -1.904 -9.031 1 86.56 160 ASP A N 1
ATOM 1261 C CA . ASP A 1 160 ? 17.188 -2.916 -8.344 1 86.56 160 ASP A CA 1
ATOM 1262 C C . ASP A 1 160 ? 16.5 -3.4 -7.074 1 86.56 160 ASP A C 1
ATOM 1264 O O . ASP A 1 160 ? 17.141 -3.924 -6.164 1 86.56 160 ASP A O 1
ATOM 1268 N N . TYR A 1 161 ? 15.312 -3.068 -6.953 1 93.62 161 TYR A N 1
ATOM 1269 C CA . TYR A 1 161 ? 14.492 -3.623 -5.883 1 93.62 161 TYR A CA 1
ATOM 1270 C C . TYR A 1 161 ? 13.422 -4.555 -6.441 1 93.62 161 TYR A C 1
ATOM 1272 O O . TYR A 1 161 ? 12.531 -4.117 -7.18 1 93.62 161 TYR A O 1
ATOM 1280 N N . TRP A 1 162 ? 13.586 -5.797 -6.043 1 96.44 162 TRP A N 1
ATOM 1281 C CA . TRP A 1 162 ? 12.703 -6.824 -6.594 1 96.44 162 TRP A CA 1
ATOM 1282 C C . TRP A 1 162 ? 11.805 -7.406 -5.512 1 96.44 162 TRP A C 1
ATOM 1284 O O . TRP A 1 162 ? 12.25 -7.641 -4.387 1 96.44 162 TRP A O 1
ATOM 1294 N N . ILE A 1 163 ? 10.586 -7.641 -5.938 1 97.19 163 ILE A N 1
ATOM 1295 C CA . ILE A 1 163 ? 9.672 -8.227 -4.961 1 97.19 163 ILE A CA 1
ATOM 1296 C C . ILE A 1 163 ? 9.172 -9.578 -5.473 1 97.19 163 ILE A C 1
ATOM 1298 O O . ILE A 1 163 ? 9.227 -9.852 -6.672 1 97.19 163 ILE A O 1
ATOM 1302 N N . ASN A 1 164 ? 8.805 -10.422 -4.535 1 97.38 164 ASN A N 1
ATOM 1303 C CA . ASN A 1 164 ? 8.172 -11.711 -4.816 1 97.38 164 ASN A CA 1
ATOM 1304 C C . ASN A 1 164 ? 6.812 -11.531 -5.492 1 97.38 164 ASN A C 1
ATOM 1306 O O . ASN A 1 164 ? 5.883 -10.984 -4.891 1 97.38 164 ASN A O 1
ATOM 1310 N N . ALA A 1 165 ? 6.699 -12 -6.715 1 98.12 165 ALA A N 1
ATOM 1311 C CA . ALA A 1 165 ? 5.48 -11.781 -7.492 1 98.12 165 ALA A CA 1
ATOM 1312 C C . ALA A 1 165 ? 4.398 -12.789 -7.113 1 98.12 165 ALA A C 1
ATOM 1314 O O . ALA A 1 165 ? 3.26 -12.688 -7.578 1 98.12 165 ALA A O 1
ATOM 1315 N N . GLY A 1 166 ? 4.711 -13.742 -6.324 1 98.12 166 GLY A N 1
ATOM 1316 C CA . GLY A 1 166 ? 3.719 -14.711 -5.891 1 98.12 166 GLY A CA 1
ATOM 1317 C C . GLY A 1 166 ? 3.455 -15.797 -6.918 1 98.12 166 GLY A C 1
ATOM 1318 O O . GLY A 1 166 ? 2.354 -16.344 -6.98 1 98.12 166 GLY A O 1
ATOM 1319 N N . ILE A 1 167 ? 4.363 -16.031 -7.816 1 98.75 167 ILE A N 1
ATOM 1320 C CA . ILE A 1 167 ? 4.32 -17.094 -8.812 1 98.75 167 ILE A CA 1
ATOM 1321 C C . ILE A 1 167 ? 5.621 -17.891 -8.773 1 98.75 167 ILE A C 1
ATOM 1323 O O . ILE A 1 167 ? 6.711 -17.312 -8.836 1 98.75 167 ILE A O 1
ATOM 1327 N N . TYR A 1 168 ? 5.473 -19.219 -8.688 1 98.75 168 TYR A N 1
ATOM 1328 C CA . TYR A 1 168 ? 6.637 -20.062 -8.477 1 98.75 168 TYR A CA 1
ATOM 1329 C C . TYR A 1 168 ? 6.633 -21.25 -9.438 1 98.75 168 TYR A C 1
ATOM 1331 O O . TYR A 1 168 ? 5.57 -21.688 -9.891 1 98.75 168 TYR A O 1
ATOM 1339 N N . TYR A 1 169 ? 7.77 -21.672 -9.789 1 98.81 169 TYR A N 1
ATOM 1340 C CA . TYR A 1 169 ? 8.031 -22.984 -10.375 1 98.81 169 TYR A CA 1
ATOM 1341 C C . TYR A 1 169 ? 8.781 -23.875 -9.406 1 98.81 169 TYR A C 1
ATOM 1343 O O . TYR A 1 169 ? 9.797 -23.469 -8.836 1 98.81 169 TYR A O 1
ATOM 1351 N N . MET A 1 170 ? 8.281 -25.094 -9.188 1 98.62 170 MET A N 1
ATOM 1352 C CA . MET A 1 170 ? 8.852 -25.984 -8.172 1 98.62 170 MET A CA 1
ATOM 1353 C C . MET A 1 170 ? 9.086 -27.375 -8.734 1 98.62 170 MET A C 1
ATOM 1355 O O . MET A 1 170 ? 8.258 -27.906 -9.477 1 98.62 170 MET A O 1
ATOM 1359 N N . LYS A 1 171 ? 10.219 -27.922 -8.398 1 98.38 171 LYS A N 1
ATOM 1360 C CA . LYS A 1 171 ? 10.445 -29.344 -8.625 1 98.38 171 LYS A CA 1
ATOM 1361 C C . LYS A 1 171 ? 9.852 -30.188 -7.5 1 98.38 171 LYS A C 1
ATOM 1363 O O . LYS A 1 171 ? 9.711 -29.703 -6.371 1 98.38 171 LYS A O 1
ATOM 1368 N N . PRO A 1 172 ? 9.484 -31.406 -7.816 1 97.56 172 PRO A N 1
ATOM 1369 C CA . PRO A 1 172 ? 8.812 -32.219 -6.809 1 97.56 172 PRO A CA 1
ATOM 1370 C C . PRO A 1 172 ? 9.672 -32.469 -5.57 1 97.56 172 PRO A C 1
ATOM 1372 O O . PRO A 1 172 ? 9.141 -32.656 -4.473 1 97.56 172 PRO A O 1
ATOM 1375 N N . GLN A 1 173 ? 10.977 -32.406 -5.668 1 97.69 173 GLN A N 1
ATOM 1376 C CA . GLN A 1 173 ? 11.891 -32.594 -4.547 1 97.69 173 GLN A CA 1
ATOM 1377 C C . GLN A 1 173 ? 11.656 -31.547 -3.461 1 97.69 173 GLN A C 1
ATOM 1379 O O . GLN A 1 173 ? 12.078 -31.719 -2.316 1 97.69 173 GLN A O 1
ATOM 1384 N N . ILE A 1 174 ? 10.945 -30.5 -3.818 1 98.25 174 ILE A N 1
ATOM 1385 C CA . ILE A 1 174 ? 10.727 -29.406 -2.877 1 98.25 174 ILE A CA 1
ATOM 1386 C C . ILE A 1 174 ? 9.875 -29.891 -1.708 1 98.25 174 ILE A C 1
ATOM 1388 O O . ILE A 1 174 ? 9.914 -29.312 -0.62 1 98.25 174 ILE A O 1
ATOM 1392 N N . PHE A 1 175 ? 9.094 -30.906 -1.903 1 98.44 175 PHE A N 1
ATOM 1393 C CA . PHE A 1 175 ? 8.188 -31.406 -0.877 1 98.44 175 PHE A CA 1
ATOM 1394 C C . PHE A 1 175 ? 8.953 -31.797 0.381 1 98.44 175 PHE A C 1
ATOM 1396 O O . PHE A 1 175 ? 8.422 -31.719 1.489 1 98.44 175 PHE A O 1
ATOM 1403 N N . GLU A 1 176 ? 10.188 -32.156 0.212 1 97.75 176 GLU A N 1
ATOM 1404 C CA . GLU A 1 176 ? 11.031 -32.531 1.344 1 97.75 176 GLU A CA 1
ATOM 1405 C C . GLU A 1 176 ? 11.359 -31.312 2.215 1 97.75 176 GLU A C 1
ATOM 1407 O O . GLU A 1 176 ? 11.75 -31.469 3.375 1 97.75 176 GLU A O 1
ATOM 1412 N N . PHE A 1 177 ? 11.203 -30.172 1.674 1 98.19 177 PHE A N 1
ATOM 1413 C CA . PHE A 1 177 ? 11.625 -28.953 2.369 1 98.19 177 PHE A CA 1
ATOM 1414 C C . PHE A 1 177 ? 10.414 -28.156 2.832 1 98.19 177 PHE A C 1
ATOM 1416 O O . PHE A 1 177 ? 10.57 -27.109 3.479 1 98.19 177 PHE A O 1
ATOM 1423 N N . LEU A 1 178 ? 9.219 -28.578 2.482 1 98.31 178 LEU A N 1
ATOM 1424 C CA . LEU A 1 178 ? 8.016 -27.859 2.873 1 98.31 178 LEU A CA 1
ATOM 1425 C C . LEU A 1 178 ? 7.617 -28.203 4.305 1 98.31 178 LEU A C 1
ATOM 1427 O O . LEU A 1 178 ? 7.738 -29.359 4.73 1 98.31 178 LEU A O 1
ATOM 1431 N N . PRO A 1 179 ? 7.16 -27.219 5.055 1 97 179 PRO A N 1
ATOM 1432 C CA . PRO A 1 179 ? 6.734 -27.453 6.434 1 97 179 PRO A CA 1
ATOM 1433 C C . PRO A 1 179 ? 5.344 -28.078 6.52 1 97 179 PRO A C 1
ATOM 1435 O O . PRO A 1 179 ? 4.559 -27.984 5.574 1 97 179 PRO A O 1
ATOM 1438 N N . VAL A 1 180 ? 5.125 -28.719 7.672 1 94.5 180 VAL A N 1
ATOM 1439 C CA . VAL A 1 180 ? 3.773 -29.219 7.93 1 94.5 180 VAL A CA 1
ATOM 1440 C C . VAL A 1 180 ? 2.844 -28.031 8.219 1 94.5 180 VAL A C 1
ATOM 1442 O O . VAL A 1 180 ? 1.686 -28.031 7.793 1 94.5 180 VAL A O 1
ATOM 1445 N N . LYS A 1 181 ? 3.354 -27.078 8.969 1 94.69 181 LYS A N 1
ATOM 1446 C CA . LYS A 1 181 ? 2.648 -25.828 9.266 1 94.69 181 LYS A CA 1
ATOM 1447 C C . LYS A 1 181 ? 3.566 -24.625 9.086 1 94.69 181 LYS A C 1
ATOM 1449 O O . LYS A 1 181 ? 4.672 -24.594 9.633 1 94.69 181 LYS A O 1
ATOM 1454 N N . GLY A 1 182 ? 3.117 -23.672 8.273 1 95.06 182 GLY A N 1
ATOM 1455 C CA . GLY A 1 182 ? 3.906 -22.469 8.016 1 95.06 182 GLY A CA 1
ATOM 1456 C C . GLY A 1 182 ? 3.824 -22 6.582 1 95.06 182 GLY A C 1
ATOM 1457 O O . GLY A 1 182 ? 3.248 -22.672 5.73 1 95.06 182 GLY A O 1
ATOM 1458 N N . ASP A 1 183 ? 4.414 -20.844 6.289 1 96.31 183 ASP A N 1
ATOM 1459 C CA . ASP A 1 183 ? 4.395 -20.234 4.961 1 96.31 183 ASP A CA 1
ATOM 1460 C C . ASP A 1 183 ? 5.68 -20.562 4.195 1 96.31 183 ASP A C 1
ATOM 1462 O O . ASP A 1 183 ? 6.77 -20.547 4.773 1 96.31 183 ASP A O 1
ATOM 1466 N N . VAL A 1 184 ? 5.566 -20.812 2.941 1 97.12 184 VAL A N 1
ATOM 1467 C CA . VAL A 1 184 ? 6.711 -21.172 2.105 1 97.12 184 VAL A CA 1
ATOM 1468 C C . VAL A 1 184 ? 7.707 -20.016 2.08 1 97.12 184 VAL A C 1
ATOM 1470 O O . VAL A 1 184 ? 8.922 -20.234 2.068 1 97.12 184 VAL A O 1
ATOM 1473 N N . GLU A 1 185 ? 7.262 -18.75 2.111 1 95.69 185 GLU A N 1
ATOM 1474 C CA . GLU A 1 185 ? 8.094 -17.562 2.008 1 95.69 185 GLU A CA 1
ATOM 1475 C C . GLU A 1 185 ? 8.93 -17.359 3.271 1 95.69 185 GLU A C 1
ATOM 1477 O O . GLU A 1 185 ? 9.953 -16.688 3.242 1 95.69 185 GLU A O 1
ATOM 1482 N N . LYS A 1 186 ? 8.5 -17.922 4.387 1 94.12 186 LYS A N 1
ATOM 1483 C CA . LYS A 1 186 ? 9.141 -17.688 5.672 1 94.12 186 LYS A CA 1
ATOM 1484 C C . LYS A 1 186 ? 10.016 -18.875 6.078 1 94.12 186 LYS A C 1
ATOM 1486 O O . LYS A 1 186 ? 10.922 -18.719 6.902 1 94.12 186 LYS A O 1
ATOM 1491 N N . THR A 1 187 ? 9.672 -20.031 5.492 1 94.69 187 THR A N 1
ATOM 1492 C CA . THR A 1 187 ? 10.375 -21.234 5.926 1 94.69 187 THR A CA 1
ATOM 1493 C C . THR A 1 187 ? 11.188 -21.828 4.777 1 94.69 187 THR A C 1
ATOM 1495 O O . THR A 1 187 ? 12.414 -21.672 4.727 1 94.69 187 THR A O 1
ATOM 1498 N N . THR A 1 188 ? 10.547 -22.172 3.781 1 97.81 188 THR A N 1
ATOM 1499 C CA . THR A 1 188 ? 11.133 -22.984 2.717 1 97.81 188 THR A CA 1
ATOM 1500 C C . THR A 1 188 ? 12.055 -22.141 1.845 1 97.81 188 THR A C 1
ATOM 1502 O O . THR A 1 188 ? 13.203 -22.531 1.598 1 97.81 188 THR A O 1
ATOM 1505 N N . PHE A 1 189 ? 11.617 -20.984 1.397 1 98.19 189 PHE A N 1
ATOM 1506 C CA . PHE A 1 189 ? 12.391 -20.203 0.443 1 98.19 189 PHE A CA 1
ATOM 1507 C C . PHE A 1 189 ? 13.68 -19.703 1.077 1 98.19 189 PHE A C 1
ATOM 1509 O O . PHE A 1 189 ? 14.758 -19.797 0.48 1 98.19 189 PHE A O 1
ATOM 1516 N N . PRO A 1 190 ? 13.602 -19.156 2.299 1 97.12 190 PRO A N 1
ATOM 1517 C CA . PRO A 1 190 ? 14.859 -18.75 2.926 1 97.12 190 PRO A CA 1
ATOM 1518 C C . PRO A 1 190 ? 15.844 -19.922 3.066 1 97.12 190 PRO A C 1
ATOM 1520 O O . PRO A 1 190 ? 17.047 -19.75 2.859 1 97.12 190 PRO A O 1
ATOM 1523 N N . LEU A 1 191 ? 15.344 -21.078 3.412 1 97.19 191 LEU A N 1
ATOM 1524 C CA . LEU A 1 191 ? 16.188 -22.266 3.545 1 97.19 191 LEU A CA 1
ATOM 1525 C C . LEU A 1 191 ? 16.828 -22.625 2.211 1 97.19 191 LEU A C 1
ATOM 1527 O O . LEU A 1 191 ? 18.031 -22.906 2.148 1 97.19 191 LEU A O 1
ATOM 1531 N N . LEU A 1 192 ? 16.047 -22.656 1.135 1 98.19 192 LEU A N 1
ATOM 1532 C CA . LEU A 1 192 ? 16.562 -22.984 -0.189 1 98.19 192 LEU A CA 1
ATOM 1533 C C . LEU A 1 192 ? 17.594 -21.953 -0.645 1 98.19 192 LEU A C 1
ATOM 1535 O O . LEU A 1 192 ? 18.562 -22.297 -1.306 1 98.19 192 LEU A O 1
ATOM 1539 N N . ALA A 1 193 ? 17.297 -20.703 -0.368 1 97.88 193 ALA A N 1
ATOM 1540 C CA . ALA A 1 193 ? 18.25 -19.641 -0.708 1 97.88 193 ALA A CA 1
ATOM 1541 C C . ALA A 1 193 ? 19.594 -19.875 -0.022 1 97.88 193 ALA A C 1
ATOM 1543 O O . ALA A 1 193 ? 20.641 -19.766 -0.652 1 97.88 193 ALA A O 1
ATOM 1544 N N . GLU A 1 194 ? 19.547 -20.172 1.235 1 96.75 194 GLU A N 1
ATOM 1545 C CA . GLU A 1 194 ? 20.766 -20.453 2.008 1 96.75 194 GLU A CA 1
ATOM 1546 C C . GLU A 1 194 ? 21.547 -21.594 1.398 1 96.75 194 GLU A C 1
ATOM 1548 O O . GLU A 1 194 ? 22.781 -21.562 1.388 1 96.75 194 GLU A O 1
ATOM 1553 N N . LYS A 1 195 ? 20.891 -22.547 0.85 1 96.88 195 LYS A N 1
ATOM 1554 C CA . LYS A 1 195 ? 21.516 -23.719 0.261 1 96.88 195 LYS A CA 1
ATOM 1555 C C . LYS A 1 195 ? 21.969 -23.438 -1.168 1 96.88 195 LYS A C 1
ATOM 1557 O O . LYS A 1 195 ? 22.641 -24.266 -1.782 1 96.88 195 LYS A O 1
ATOM 1562 N N . GLY A 1 196 ? 21.578 -22.344 -1.69 1 96.25 196 GLY A N 1
ATOM 1563 C CA . GLY A 1 196 ? 21.984 -21.953 -3.033 1 96.25 196 GLY A CA 1
ATOM 1564 C C . GLY A 1 196 ? 21.219 -22.688 -4.117 1 96.25 196 GLY A C 1
ATOM 1565 O O . GLY A 1 196 ? 21.734 -22.906 -5.219 1 96.25 196 GLY A O 1
ATOM 1566 N N . ILE A 1 197 ? 19.984 -23.141 -3.816 1 97.69 197 ILE A N 1
ATOM 1567 C CA . ILE A 1 197 ? 19.25 -23.938 -4.789 1 97.69 197 ILE A CA 1
ATOM 1568 C C . ILE A 1 197 ? 17.906 -23.266 -5.078 1 97.69 197 ILE A C 1
ATOM 1570 O O . ILE A 1 197 ? 16.906 -23.953 -5.324 1 97.69 197 ILE A O 1
ATOM 1574 N N . LEU A 1 198 ? 17.781 -21.984 -4.898 1 98.44 198 LEU A N 1
ATOM 1575 C CA . LEU A 1 198 ? 16.641 -21.141 -5.215 1 98.44 198 LEU A CA 1
ATOM 1576 C C . LEU A 1 198 ? 17.031 -20.047 -6.203 1 98.44 198 LEU A C 1
ATOM 1578 O O . LEU A 1 198 ? 18 -19.312 -5.973 1 98.44 198 LEU A O 1
ATOM 1582 N N . SER A 1 199 ? 16.25 -19.891 -7.293 1 98.19 199 SER A N 1
ATOM 1583 C CA . SER A 1 199 ? 16.562 -18.859 -8.273 1 98.19 199 SER A CA 1
ATOM 1584 C C . SER A 1 199 ? 15.43 -17.859 -8.398 1 98.19 199 SER A C 1
ATOM 1586 O O . SER A 1 199 ? 14.297 -18.141 -8.008 1 98.19 199 SER A O 1
ATOM 1588 N N . GLY A 1 200 ? 15.789 -16.703 -8.797 1 98.12 200 GLY A N 1
ATOM 1589 C CA . GLY A 1 200 ? 14.836 -15.672 -9.156 1 98.12 200 GLY A CA 1
ATOM 1590 C C . GLY A 1 200 ? 14.859 -15.328 -10.633 1 98.12 200 GLY A C 1
ATOM 1591 O O . GLY A 1 200 ? 15.93 -15.273 -11.242 1 98.12 200 GLY A O 1
ATOM 1592 N N . LYS A 1 201 ? 13.719 -15.18 -11.203 1 97.94 201 LYS A N 1
ATOM 1593 C CA . LYS A 1 201 ? 13.594 -14.695 -12.57 1 97.94 201 LYS A CA 1
ATOM 1594 C C . LYS A 1 201 ? 12.938 -13.32 -12.609 1 97.94 201 LYS A C 1
ATOM 1596 O O . LYS A 1 201 ? 11.836 -13.133 -12.102 1 97.94 201 LYS A O 1
ATOM 1601 N N . THR A 1 202 ? 13.594 -12.359 -13.234 1 96.88 202 THR A N 1
ATOM 1602 C CA . THR A 1 202 ? 13.109 -10.984 -13.219 1 96.88 202 THR A CA 1
ATOM 1603 C C . THR A 1 202 ? 12.172 -10.727 -14.398 1 96.88 202 THR A C 1
ATOM 1605 O O . THR A 1 202 ? 12.422 -11.195 -15.516 1 96.88 202 THR A O 1
ATOM 1608 N N . TYR A 1 203 ? 11.086 -10.086 -14.078 1 96.88 203 TYR A N 1
ATOM 1609 C CA . TYR A 1 203 ? 10.117 -9.617 -15.07 1 96.88 203 TYR A CA 1
ATOM 1610 C C . TYR A 1 203 ? 9.984 -8.102 -15.031 1 96.88 203 TYR A C 1
ATOM 1612 O O . TYR A 1 203 ? 9.281 -7.551 -14.172 1 96.88 203 TYR A O 1
ATOM 1620 N N . ASP A 1 204 ? 10.508 -7.34 -15.984 1 93.12 204 ASP A N 1
ATOM 1621 C CA . ASP A 1 204 ? 10.664 -5.891 -15.93 1 93.12 204 ASP A CA 1
ATOM 1622 C C . ASP A 1 204 ? 9.461 -5.184 -16.562 1 93.12 204 ASP A C 1
ATOM 1624 O O . ASP A 1 204 ? 9.18 -4.027 -16.234 1 93.12 204 ASP A O 1
ATOM 1628 N N . SER A 1 205 ? 8.797 -5.781 -17.5 1 91.81 205 SER A N 1
ATOM 1629 C CA . SER A 1 205 ? 7.758 -5.105 -18.266 1 91.81 205 SER A CA 1
ATOM 1630 C C . SER A 1 205 ? 6.48 -5.938 -18.312 1 91.81 205 SER A C 1
ATOM 1632 O O . SER A 1 205 ? 5.941 -6.191 -19.406 1 91.81 205 SER A O 1
ATOM 1634 N N . VAL A 1 206 ? 5.965 -6.289 -17.125 1 95.31 206 VAL A N 1
ATOM 1635 C CA . VAL A 1 206 ? 4.738 -7.078 -17.094 1 95.31 206 VAL A CA 1
ATOM 1636 C C . VAL A 1 206 ? 3.703 -6.379 -16.203 1 95.31 206 VAL A C 1
ATOM 1638 O O . VAL A 1 206 ? 4.051 -5.508 -15.398 1 95.31 206 VAL A O 1
ATOM 1641 N N . TYR A 1 207 ? 2.527 -6.676 -16.547 1 96.5 207 TYR A N 1
ATOM 1642 C CA . TYR A 1 207 ? 1.469 -6.289 -15.617 1 96.5 207 TYR A CA 1
ATOM 1643 C C . TYR A 1 207 ? 1.441 -7.215 -14.406 1 96.5 207 TYR A C 1
ATOM 1645 O O . TYR A 1 207 ? 1.471 -8.438 -14.547 1 96.5 207 TYR A O 1
ATOM 1653 N N . TRP A 1 208 ? 1.486 -6.691 -13.305 1 96.56 208 TRP A N 1
ATOM 1654 C CA . TRP A 1 208 ? 1.412 -7.445 -12.062 1 96.56 208 TRP A CA 1
ATOM 1655 C C . TRP A 1 208 ? 0.657 -6.66 -10.992 1 96.56 208 TRP A C 1
ATOM 1657 O O . TRP A 1 208 ? 0.945 -5.484 -10.758 1 96.56 208 TRP A O 1
ATOM 1667 N N . ARG A 1 209 ? -0.316 -7.332 -10.367 1 95.94 209 ARG A N 1
ATOM 1668 C CA . ARG A 1 209 ? -1.059 -6.734 -9.258 1 95.94 209 ARG A CA 1
ATOM 1669 C C . ARG A 1 209 ? -1.448 -7.785 -8.227 1 95.94 209 ARG A C 1
ATOM 1671 O O . ARG A 1 209 ? -1.879 -8.883 -8.586 1 95.94 209 ARG A O 1
ATOM 1678 N N . SER A 1 210 ? -1.183 -7.457 -6.996 1 95.69 210 SER A N 1
ATOM 1679 C CA . SER A 1 210 ? -1.774 -8.195 -5.883 1 95.69 210 SER A CA 1
ATOM 1680 C C . SER A 1 210 ? -3.055 -7.52 -5.395 1 95.69 210 SER A C 1
ATOM 1682 O O . SER A 1 210 ? -3.061 -6.324 -5.105 1 95.69 210 SER A O 1
ATOM 1684 N N . ILE A 1 211 ? -4.152 -8.227 -5.312 1 96.19 211 ILE A N 1
ATOM 1685 C CA . ILE A 1 211 ? -5.441 -7.68 -4.906 1 96.19 211 ILE A CA 1
ATOM 1686 C C . ILE A 1 211 ? -5.637 -7.871 -3.404 1 96.19 211 ILE A C 1
ATOM 1688 O O . ILE A 1 211 ? -6.207 -8.875 -2.969 1 96.19 211 ILE A O 1
ATOM 1692 N N . ASP A 1 212 ? -5.227 -6.895 -2.637 1 92.62 212 ASP A N 1
ATOM 1693 C CA . ASP A 1 212 ? -5.246 -7.062 -1.188 1 92.62 212 ASP A CA 1
ATOM 1694 C C . ASP A 1 212 ? -6.113 -5.996 -0.522 1 92.62 212 ASP A C 1
ATOM 1696 O O . ASP A 1 212 ? -6.488 -6.129 0.645 1 92.62 212 ASP A O 1
ATOM 1700 N N . THR A 1 213 ? -6.398 -4.898 -1.223 1 92 213 THR A N 1
ATOM 1701 C CA . THR A 1 213 ? -7.195 -3.797 -0.693 1 92 213 THR A CA 1
ATOM 1702 C C . THR A 1 213 ? -8.289 -3.393 -1.682 1 92 213 THR A C 1
ATOM 1704 O O . THR A 1 213 ? -8.25 -3.793 -2.848 1 92 213 THR A O 1
ATOM 1707 N N . LEU A 1 214 ? -9.164 -2.566 -1.206 1 91.5 214 LEU A N 1
ATOM 1708 C CA . LEU A 1 214 ? -10.211 -2.051 -2.084 1 91.5 214 LEU A CA 1
ATOM 1709 C C . LEU A 1 214 ? -9.617 -1.157 -3.168 1 91.5 214 LEU A C 1
ATOM 1711 O O . LEU A 1 214 ? -10.117 -1.12 -4.293 1 91.5 214 LEU A O 1
ATOM 1715 N N . LYS A 1 215 ? -8.555 -0.516 -2.809 1 90.44 215 LYS A N 1
ATOM 1716 C CA . LYS A 1 215 ? -7.848 0.279 -3.809 1 90.44 215 LYS A CA 1
ATOM 1717 C C . LYS A 1 215 ? -7.312 -0.603 -4.93 1 90.44 215 LYS A C 1
ATOM 1719 O O . LYS A 1 215 ? -7.441 -0.264 -6.109 1 90.44 215 LYS A O 1
ATOM 1724 N N . ASP A 1 216 ? -6.703 -1.676 -4.578 1 94.12 216 ASP A N 1
ATOM 1725 C CA . ASP A 1 216 ? -6.219 -2.639 -5.562 1 94.12 216 ASP A CA 1
ATOM 1726 C C . ASP A 1 216 ? -7.355 -3.111 -6.469 1 94.12 216 ASP A C 1
ATOM 1728 O O . ASP A 1 216 ? -7.195 -3.17 -7.691 1 94.12 216 ASP A O 1
ATOM 1732 N N . TYR A 1 217 ? -8.5 -3.379 -5.824 1 94.44 217 TYR A N 1
ATOM 1733 C CA . TYR A 1 217 ? -9.688 -3.863 -6.512 1 94.44 217 TYR A CA 1
ATOM 1734 C C . TYR A 1 217 ? -10.156 -2.865 -7.566 1 94.44 217 TYR A C 1
ATOM 1736 O O . TYR A 1 217 ? -10.375 -3.232 -8.727 1 94.44 217 TYR A O 1
ATOM 1744 N N . GLU A 1 218 ? -10.195 -1.678 -7.188 1 93.19 218 GLU A N 1
ATOM 1745 C CA . GLU A 1 218 ? -10.664 -0.621 -8.078 1 93.19 218 GLU A CA 1
ATOM 1746 C C . GLU A 1 218 ? -9.688 -0.4 -9.234 1 93.19 218 GLU A C 1
ATOM 1748 O O . GLU A 1 218 ? -10.102 -0.351 -10.391 1 93.19 218 GLU A O 1
ATOM 1753 N N . GLU A 1 219 ? -8.484 -0.3 -8.914 1 93.5 219 GLU A N 1
ATOM 1754 C CA . GLU A 1 219 ? -7.48 -0.028 -9.938 1 93.5 219 GLU A CA 1
ATOM 1755 C C . GLU A 1 219 ? -7.359 -1.19 -10.914 1 93.5 219 GLU A C 1
ATOM 1757 O O . GLU A 1 219 ? -7.316 -0.981 -12.133 1 93.5 219 GLU A O 1
ATOM 1762 N N . ALA A 1 220 ? -7.32 -2.379 -10.391 1 95.38 220 ALA A N 1
ATOM 1763 C CA . ALA A 1 220 ? -7.227 -3.561 -11.242 1 95.38 220 ALA A CA 1
ATOM 1764 C C . ALA A 1 220 ? -8.43 -3.656 -12.18 1 95.38 220 ALA A C 1
ATOM 1766 O O . ALA A 1 220 ? -8.281 -4.027 -13.344 1 95.38 220 ALA A O 1
ATOM 1767 N N . GLY A 1 221 ? -9.578 -3.352 -11.68 1 95.19 221 GLY A N 1
ATOM 1768 C CA . GLY A 1 221 ? -10.789 -3.393 -12.484 1 95.19 221 GLY A CA 1
ATOM 1769 C C . GLY A 1 221 ? -10.727 -2.508 -13.711 1 95.19 221 GLY A C 1
ATOM 1770 O O . GLY A 1 221 ? -11.281 -2.848 -14.766 1 95.19 221 GLY A O 1
ATOM 1771 N N . GLN A 1 222 ? -10.031 -1.467 -13.594 1 93.75 222 GLN A N 1
ATOM 1772 C CA . GLN A 1 222 ? -9.906 -0.517 -14.695 1 93.75 222 GLN A CA 1
ATOM 1773 C C . GLN A 1 222 ? -8.797 -0.931 -15.656 1 93.75 222 GLN A C 1
ATOM 1775 O O . GLN A 1 222 ? -8.797 -0.522 -16.828 1 93.75 222 GLN A O 1
ATOM 1780 N N . GLU A 1 223 ? -7.945 -1.748 -15.18 1 94.69 223 GLU A N 1
ATOM 1781 C CA . GLU A 1 223 ? -6.723 -2.023 -15.93 1 94.69 223 GLU A CA 1
ATOM 1782 C C . GLU A 1 223 ? -6.844 -3.312 -16.734 1 94.69 223 GLU A C 1
ATOM 1784 O O . GLU A 1 223 ? -6.25 -3.439 -17.812 1 94.69 223 GLU A O 1
ATOM 1789 N N . VAL A 1 224 ? -7.566 -4.246 -16.219 1 93.19 224 VAL A N 1
ATOM 1790 C CA . VAL A 1 224 ? -7.52 -5.613 -16.719 1 93.19 224 VAL A CA 1
ATOM 1791 C C . VAL A 1 224 ? -8.055 -5.648 -18.156 1 93.19 224 VAL A C 1
ATOM 1793 O O . VAL A 1 224 ? -7.582 -6.438 -18.984 1 93.19 224 VAL A O 1
ATOM 1796 N N . SER A 1 225 ? -9.055 -4.836 -18.516 1 87.62 225 SER A N 1
ATOM 1797 C CA . SER A 1 225 ? -9.617 -4.824 -19.859 1 87.62 225 SER A CA 1
ATOM 1798 C C . SER A 1 225 ? -8.555 -4.48 -20.891 1 87.62 225 SER A C 1
ATOM 1800 O O . SER A 1 225 ? -8.531 -5.062 -21.984 1 87.62 225 SER A O 1
ATOM 1802 N N . GLU A 1 226 ? -7.699 -3.623 -20.531 1 89.19 226 GLU A N 1
ATOM 1803 C CA . GLU A 1 226 ? -6.641 -3.199 -21.453 1 89.19 226 GLU A CA 1
ATOM 1804 C C . GLU A 1 226 ? -5.496 -4.207 -21.484 1 89.19 226 GLU A C 1
ATOM 1806 O O . GLU A 1 226 ? -4.953 -4.512 -22.547 1 89.19 226 GLU A O 1
ATOM 1811 N N . VAL A 1 227 ? -5.141 -4.777 -20.375 1 89.19 227 VAL A N 1
ATOM 1812 C CA . VAL A 1 227 ? -3.982 -5.652 -20.219 1 89.19 227 VAL A CA 1
ATOM 1813 C C . VAL A 1 227 ? -4.258 -7 -20.875 1 89.19 227 VAL A C 1
ATOM 1815 O O . VAL A 1 227 ? -3.371 -7.578 -21.516 1 89.19 227 VAL A O 1
ATOM 1818 N N . PHE A 1 228 ? -5.527 -7.41 -20.766 1 86.19 228 PHE A N 1
ATOM 1819 C CA . PHE A 1 228 ? -5.824 -8.766 -21.219 1 86.19 228 PHE A CA 1
ATOM 1820 C C . PHE A 1 228 ? -6.758 -8.75 -22.422 1 86.19 228 PHE A C 1
ATOM 1822 O O . PHE A 1 228 ? -7.449 -9.734 -22.688 1 86.19 228 PHE A O 1
ATOM 1829 N N . LYS A 1 229 ? -6.836 -7.582 -23.109 1 74.06 229 LYS A N 1
ATOM 1830 C CA . LYS A 1 229 ? -7.664 -7.434 -24.297 1 74.06 229 LYS A CA 1
ATOM 1831 C C . LYS A 1 229 ? -7.441 -8.586 -25.266 1 74.06 229 LYS A C 1
ATOM 1833 O O . LYS A 1 229 ? -8.383 -9.047 -25.922 1 74.06 229 LYS A O 1
ATOM 1838 N N . ASN A 1 230 ? -6.273 -9.086 -25.219 1 62.03 230 ASN A N 1
ATOM 1839 C CA . ASN A 1 230 ? -6.008 -10.125 -26.203 1 62.03 230 ASN A CA 1
ATOM 1840 C C . ASN A 1 230 ? -6.062 -11.516 -25.594 1 62.03 230 ASN A C 1
ATOM 1842 O O . ASN A 1 230 ? -5.633 -12.492 -26.203 1 62.03 230 ASN A O 1
ATOM 1846 N N . LEU A 1 231 ? -6.574 -11.57 -24.359 1 59.84 231 LEU A N 1
ATOM 1847 C CA . LEU A 1 231 ? -6.73 -12.906 -23.797 1 59.84 231 LEU A CA 1
ATOM 1848 C C . LEU A 1 231 ? -8.125 -13.453 -24.078 1 59.84 231 LEU A C 1
ATOM 1850 O O . LEU A 1 231 ? -9.109 -12.703 -24.047 1 59.84 231 LEU A O 1
ATOM 1854 N N . MET B 1 1 ? 0.816 31.078 16.297 1 91.56 1 MET B N 1
ATOM 1855 C CA . MET B 1 1 ? 0.887 30.281 15.07 1 91.56 1 MET B CA 1
ATOM 1856 C C . MET B 1 1 ? -0.342 29.391 14.938 1 91.56 1 MET B C 1
ATOM 1858 O O . MET B 1 1 ? -0.943 29 15.938 1 91.56 1 MET B O 1
ATOM 1862 N N . LYS B 1 2 ? -0.872 29.172 13.695 1 97.56 2 LYS B N 1
ATOM 1863 C CA . LYS B 1 2 ? -2.098 28.422 13.422 1 97.56 2 LYS B CA 1
ATOM 1864 C C . LYS B 1 2 ?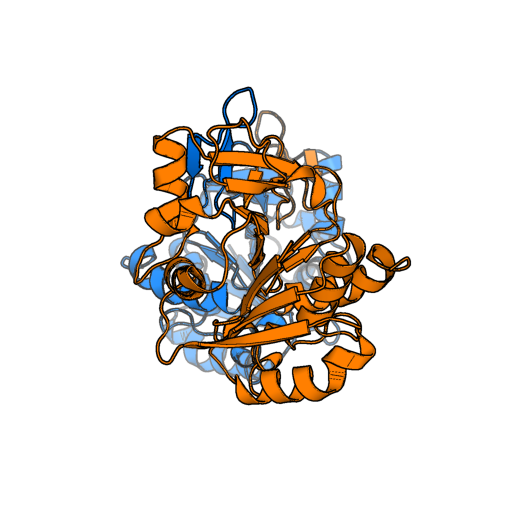 -1.807 27.156 12.617 1 97.56 2 LYS B C 1
ATOM 1866 O O . LYS B 1 2 ? -0.742 27.031 12.008 1 97.56 2 LYS B O 1
ATOM 1871 N N . ALA B 1 3 ? -2.75 26.219 12.742 1 98.69 3 ALA B N 1
ATOM 1872 C CA . ALA B 1 3 ? -2.652 25 11.93 1 98.69 3 ALA B CA 1
ATOM 1873 C C . ALA B 1 3 ? -3.961 24.734 11.195 1 98.69 3 ALA B C 1
ATOM 1875 O O . ALA B 1 3 ? -5.02 25.219 11.594 1 98.69 3 ALA B O 1
ATOM 1876 N N . VAL B 1 4 ? -3.814 24.094 10.102 1 98.62 4 VAL B N 1
ATOM 1877 C CA . VAL B 1 4 ? -4.934 23.688 9.266 1 98.62 4 VAL B CA 1
ATOM 1878 C C . VAL B 1 4 ? -4.918 22.172 9.078 1 98.62 4 VAL B C 1
ATOM 1880 O O . VAL B 1 4 ? -3.873 21.594 8.766 1 98.62 4 VAL B O 1
ATOM 1883 N N . ILE B 1 5 ? -6.02 21.5 9.312 1 98.25 5 ILE B N 1
ATOM 1884 C CA . ILE B 1 5 ? -6.152 20.062 9.078 1 98.25 5 ILE B CA 1
ATOM 1885 C C . ILE B 1 5 ? -7.145 19.812 7.949 1 98.25 5 ILE B C 1
ATOM 1887 O O . ILE B 1 5 ? -8.281 20.297 8 1 98.25 5 ILE B O 1
ATOM 1891 N N . LEU B 1 6 ? -6.66 19.109 6.93 1 96.94 6 LEU B N 1
ATOM 1892 C CA . LEU B 1 6 ? -7.5 18.781 5.781 1 96.94 6 LEU B CA 1
ATOM 1893 C C . LEU B 1 6 ? -8.383 17.578 6.078 1 96.94 6 LEU B C 1
ATOM 1895 O O . LEU B 1 6 ? -7.879 16.453 6.23 1 96.94 6 LEU B O 1
ATOM 1899 N N . ALA B 1 7 ? -9.68 17.734 6.109 1 93.88 7 ALA B N 1
ATOM 1900 C CA . ALA B 1 7 ? -10.609 16.688 6.52 1 93.88 7 ALA B CA 1
ATOM 1901 C C . ALA B 1 7 ? -11.828 16.641 5.602 1 93.88 7 ALA B C 1
ATOM 1903 O O . ALA B 1 7 ? -12.961 16.469 6.066 1 93.88 7 ALA B O 1
ATOM 1904 N N . GLY B 1 8 ? -11.633 16.828 4.297 1 90.06 8 GLY B N 1
ATOM 1905 C CA . GLY B 1 8 ? -12.758 16.969 3.387 1 90.06 8 GLY B CA 1
ATOM 1906 C C . GLY B 1 8 ? -13.109 15.672 2.674 1 90.06 8 GLY B C 1
ATOM 1907 O O . GLY B 1 8 ? -14.188 15.555 2.096 1 90.06 8 GLY B O 1
ATOM 1908 N N . GLY B 1 9 ? -12.297 14.641 2.771 1 87.25 9 GLY B N 1
ATOM 1909 C CA . GLY B 1 9 ? -12.469 13.445 1.957 1 87.25 9 GLY B CA 1
ATOM 1910 C C . GLY B 1 9 ? -13.516 12.492 2.506 1 87.25 9 GLY B C 1
ATOM 1911 O O . GLY B 1 9 ? -13.781 12.477 3.711 1 87.25 9 GLY B O 1
ATOM 1912 N N . TYR B 1 10 ? -14.086 11.656 1.65 1 87.12 10 TYR B N 1
ATOM 1913 C CA . TYR B 1 10 ? -15.148 10.727 2.016 1 87.12 10 TYR B CA 1
ATOM 1914 C C . TYR B 1 10 ? -14.586 9.531 2.773 1 87.12 10 TYR B C 1
ATOM 1916 O O . TYR B 1 10 ? -15.312 8.859 3.512 1 87.12 10 TYR B O 1
ATOM 1924 N N . GLY B 1 11 ? -13.328 9.211 2.533 1 90.5 11 GLY B N 1
ATOM 1925 C CA . GLY B 1 11 ? -12.719 8.062 3.186 1 90.5 11 GLY B CA 1
ATOM 1926 C C . GLY B 1 11 ? -13.336 6.746 2.773 1 90.5 11 GLY B C 1
ATOM 1927 O O . GLY B 1 11 ? -13.516 5.852 3.604 1 90.5 11 GLY B O 1
ATOM 1928 N N . LYS B 1 12 ? -13.656 6.523 1.504 1 87.81 12 LYS B N 1
ATOM 1929 C CA . LYS B 1 12 ? -14.414 5.379 0.994 1 87.81 12 LYS B CA 1
ATOM 1930 C C . LYS B 1 12 ? -13.641 4.078 1.194 1 87.81 12 LYS B C 1
ATOM 1932 O O . LYS B 1 12 ? -14.234 3.031 1.454 1 87.81 12 LYS B O 1
ATOM 1937 N N . ARG B 1 13 ? -12.383 4.109 1.198 1 87.69 13 ARG B N 1
ATOM 1938 C CA . ARG B 1 13 ? -11.531 2.922 1.27 1 87.69 13 ARG B CA 1
ATOM 1939 C C . ARG B 1 13 ? -11.492 2.363 2.688 1 87.69 13 ARG B C 1
ATOM 1941 O O . ARG B 1 13 ? -11 1.255 2.908 1 87.69 13 ARG B O 1
ATOM 1948 N N . LEU B 1 14 ? -12 3.143 3.645 1 92.44 14 LEU B N 1
ATOM 1949 C CA . LEU B 1 14 ? -11.977 2.717 5.039 1 92.44 14 LEU B CA 1
ATOM 1950 C C . LEU B 1 14 ? -13.359 2.27 5.496 1 92.44 14 LEU B C 1
ATOM 1952 O O . LEU B 1 14 ? -13.578 2.033 6.684 1 92.44 14 LEU B O 1
ATOM 1956 N N . ARG B 1 15 ? -14.242 2.248 4.547 1 88.75 15 ARG B N 1
ATOM 1957 C CA . ARG B 1 15 ? -15.531 1.683 4.922 1 88.75 15 ARG B CA 1
ATOM 1958 C C . ARG B 1 15 ? -15.375 0.27 5.473 1 88.75 15 ARG B C 1
ATOM 1960 O O . ARG B 1 15 ? -14.516 -0.487 5.016 1 88.75 15 ARG B O 1
ATOM 1967 N N . PRO B 1 16 ? -16.141 -0.061 6.48 1 89.19 16 PRO B N 1
ATOM 1968 C CA . PRO B 1 16 ? -17.328 0.618 7.016 1 89.19 16 PRO B CA 1
ATOM 1969 C C . PRO B 1 16 ? -16.984 1.615 8.117 1 89.19 16 PRO B C 1
ATOM 1971 O O . PRO B 1 16 ? -17.891 2.27 8.664 1 89.19 16 PRO B O 1
ATOM 1974 N N . LEU B 1 17 ? -15.758 1.716 8.5 1 91.44 17 LEU B N 1
ATOM 1975 C CA . LEU B 1 17 ? -15.336 2.588 9.594 1 91.44 17 LEU B CA 1
ATOM 1976 C C . LEU B 1 17 ? -15.789 4.023 9.352 1 91.44 17 LEU B C 1
ATOM 1978 O O . LEU B 1 17 ? -15.93 4.805 10.289 1 91.44 17 LEU B O 1
ATOM 1982 N N . THR B 1 18 ? -16.016 4.402 8.07 1 93.75 18 THR B N 1
ATOM 1983 C CA . THR B 1 18 ? -16.328 5.785 7.727 1 93.75 18 THR B CA 1
ATOM 1984 C C . THR B 1 18 ? -17.781 5.922 7.285 1 93.75 18 THR B C 1
ATOM 1986 O O . THR B 1 18 ? -18.172 6.945 6.727 1 93.75 18 THR B O 1
ATOM 1989 N N . ASP B 1 19 ? -18.5 4.883 7.539 1 92.38 19 ASP B N 1
ATOM 1990 C CA . ASP B 1 19 ? -19.906 4.949 7.141 1 92.38 19 ASP B CA 1
ATOM 1991 C C . ASP B 1 19 ? -20.656 5.996 7.957 1 92.38 19 ASP B C 1
ATOM 1993 O O . ASP B 1 19 ? -21.516 6.703 7.43 1 92.38 19 ASP B O 1
ATOM 1997 N N . GLU B 1 20 ? -20.281 6.121 9.242 1 93.5 20 GLU B N 1
ATOM 1998 C CA . GLU B 1 20 ? -21.078 6.973 10.117 1 93.5 20 GLU B CA 1
ATOM 1999 C C . GLU B 1 20 ? -20.25 8.117 10.68 1 93.5 20 GLU B C 1
ATOM 2001 O O . GLU B 1 20 ? -20.734 8.922 11.484 1 93.5 20 GLU B O 1
ATOM 2006 N N . LYS B 1 21 ? -19.062 8.203 10.32 1 95.44 21 LYS B N 1
ATOM 2007 C CA . LYS B 1 21 ? -18.188 9.281 10.781 1 95.44 21 LYS B CA 1
ATOM 2008 C C . LYS B 1 21 ? -17.125 9.602 9.742 1 95.44 21 LYS B C 1
ATOM 2010 O O . LYS B 1 21 ? -16.75 8.742 8.938 1 95.44 21 LYS B O 1
ATOM 2015 N N . PRO B 1 22 ? -16.641 10.828 9.742 1 95.75 22 PRO B N 1
ATOM 2016 C CA . PRO B 1 22 ? -15.57 11.164 8.812 1 95.75 22 PRO B CA 1
ATOM 2017 C C . PRO B 1 22 ? -14.242 10.508 9.18 1 95.75 22 PRO B C 1
ATOM 2019 O O . PRO B 1 22 ? -14.055 10.094 10.328 1 95.75 22 PRO B O 1
ATOM 2022 N N . LYS B 1 23 ? -13.344 10.43 8.25 1 96.44 23 LYS B N 1
ATOM 2023 C CA . LYS B 1 23 ? -12.062 9.742 8.375 1 96.44 23 LYS B CA 1
ATOM 2024 C C . LYS B 1 23 ? -11.273 10.258 9.57 1 96.44 23 LYS B C 1
ATOM 2026 O O . LYS B 1 23 ? -10.703 9.477 10.336 1 96.44 23 LYS B O 1
ATOM 2031 N N . PRO B 1 24 ? -11.211 11.586 9.797 1 97 24 PRO B N 1
ATOM 2032 C CA . PRO B 1 24 ? -10.414 12.094 10.914 1 97 24 PRO B CA 1
ATOM 2033 C C . PRO B 1 24 ? -10.914 11.594 12.273 1 97 24 PRO B C 1
ATOM 2035 O O . PRO B 1 24 ? -10.188 11.648 13.266 1 97 24 PRO B O 1
ATOM 2038 N N . LEU B 1 25 ? -12.117 11.094 12.328 1 97.56 25 LEU B N 1
ATOM 2039 C CA . LEU B 1 25 ? -12.68 10.648 13.602 1 97.56 25 LEU B CA 1
ATOM 2040 C C . LEU B 1 25 ? -12.578 9.133 13.742 1 97.56 25 LEU B C 1
ATOM 2042 O O . LEU B 1 25 ? -13.078 8.562 14.719 1 97.56 25 LEU B O 1
ATOM 2046 N N . VAL B 1 26 ? -12.008 8.484 12.789 1 97 26 VAL B N 1
ATOM 2047 C CA . VAL B 1 26 ? -11.711 7.066 12.945 1 97 26 VAL B CA 1
ATOM 2048 C C . VAL B 1 26 ? -10.727 6.867 14.094 1 97 26 VAL B C 1
ATOM 2050 O O . VAL B 1 26 ? -9.703 7.551 14.172 1 97 26 VAL B O 1
ATOM 2053 N N . GLU B 1 27 ? -10.984 5.941 14.984 1 96.44 27 GLU B N 1
ATOM 2054 C CA . GLU B 1 27 ? -10.188 5.758 16.188 1 96.44 27 GLU B CA 1
ATOM 2055 C C . GLU B 1 27 ? -9.016 4.809 15.945 1 96.44 27 GLU B C 1
ATOM 2057 O O . GLU B 1 27 ? -9.203 3.697 15.445 1 96.44 27 GLU B O 1
ATOM 2062 N N . ILE B 1 28 ? -7.895 5.285 16.219 1 96.56 28 ILE B N 1
ATOM 2063 C CA . ILE B 1 28 ? -6.656 4.516 16.188 1 96.56 28 ILE B CA 1
ATOM 2064 C C . ILE B 1 28 ? -6.094 4.375 17.594 1 96.56 28 ILE B C 1
ATOM 2066 O O . ILE B 1 28 ? -5.652 5.355 18.203 1 96.56 28 ILE B O 1
ATOM 2070 N N . GLY B 1 29 ? -6.043 3.178 18.125 1 93.25 29 GLY B N 1
ATOM 2071 C CA . GLY B 1 29 ? -5.539 2.984 19.469 1 93.25 29 GLY B CA 1
ATOM 2072 C C . GLY B 1 29 ? -6.352 3.711 20.531 1 93.25 29 GLY B C 1
ATOM 2073 O O . GLY B 1 29 ? -5.793 4.273 21.469 1 93.25 29 GLY B O 1
ATOM 2074 N N . GLY B 1 30 ? -7.582 3.914 20.312 1 93 30 GLY B N 1
ATOM 2075 C CA . GLY B 1 30 ? -8.453 4.473 21.328 1 93 30 GLY B CA 1
ATOM 2076 C C . GLY B 1 30 ? -8.711 5.957 21.156 1 93 30 GLY B C 1
ATOM 2077 O O . GLY B 1 30 ? -9.492 6.551 21.891 1 93 30 GLY B O 1
ATOM 2078 N N . LYS B 1 31 ? -8.078 6.598 20.266 1 95.75 31 LYS B N 1
ATOM 2079 C CA . LYS B 1 31 ? -8.258 8.023 19.984 1 95.75 31 LYS B CA 1
ATOM 2080 C C . LYS B 1 31 ? -8.461 8.273 18.5 1 95.75 31 LYS B C 1
ATOM 2082 O O . LYS B 1 31 ? -7.867 7.602 17.656 1 95.75 31 LYS B O 1
ATOM 2087 N N . PRO B 1 32 ? -9.289 9.266 18.203 1 97.19 32 PRO B N 1
ATOM 2088 C CA . PRO B 1 32 ? -9.438 9.625 16.797 1 97.19 32 PRO B CA 1
ATOM 2089 C C . PRO B 1 32 ? -8.133 10.141 16.172 1 97.19 32 PRO B C 1
ATOM 2091 O O . PRO B 1 32 ? -7.289 10.695 16.875 1 97.19 32 PRO B O 1
ATOM 2094 N N . ILE B 1 33 ? -7.969 9.953 14.844 1 97.69 33 ILE B N 1
ATOM 2095 C CA . ILE B 1 33 ? -6.824 10.492 14.117 1 97.69 33 ILE B CA 1
ATOM 2096 C C . ILE B 1 33 ? -6.672 11.984 14.43 1 97.69 33 ILE B C 1
ATOM 2098 O O . ILE B 1 33 ? -5.574 12.445 14.734 1 97.69 33 ILE B O 1
ATOM 2102 N N . LEU B 1 34 ? -7.785 12.688 14.453 1 97.88 34 LEU B N 1
ATOM 2103 C CA . LEU B 1 34 ? -7.82 14.125 14.711 1 97.88 34 LEU B CA 1
ATOM 2104 C C . LEU B 1 34 ? -7.227 14.453 16.078 1 97.88 34 LEU B C 1
ATOM 2106 O O . LEU B 1 34 ? -6.484 15.422 16.219 1 97.88 34 LEU B O 1
ATOM 2110 N N . GLU B 1 35 ? -7.566 13.695 17.031 1 97.25 35 GLU B N 1
ATOM 2111 C CA . GLU B 1 35 ? -7.051 13.945 18.359 1 97.25 35 GLU B CA 1
ATOM 2112 C C . GLU B 1 35 ? -5.539 13.742 18.422 1 97.25 35 GLU B C 1
ATOM 2114 O O . GLU B 1 35 ? -4.828 14.523 19.062 1 97.25 35 GLU B O 1
ATOM 2119 N N . TRP B 1 36 ? -5.094 12.711 17.781 1 96.94 36 TRP B N 1
ATOM 2120 C CA . TRP B 1 36 ? -3.65 12.508 17.703 1 96.94 36 TRP B CA 1
ATOM 2121 C C . TRP B 1 36 ? -2.965 13.719 17.078 1 96.94 36 TRP B C 1
ATOM 2123 O O . TRP B 1 36 ? -1.897 14.141 17.531 1 96.94 36 TRP B O 1
ATOM 2133 N N . GLN B 1 37 ? -3.529 14.25 16.047 1 97.62 37 GLN B N 1
ATOM 2134 C CA . GLN B 1 37 ? -2.951 15.398 15.352 1 97.62 37 GLN B CA 1
ATOM 2135 C C . GLN B 1 37 ? -2.982 16.641 16.234 1 97.62 37 GLN B C 1
ATOM 2137 O O . GLN B 1 37 ? -2.021 17.422 16.25 1 97.62 37 GLN B O 1
ATOM 2142 N N . ILE B 1 38 ? -4.055 16.812 16.969 1 97.44 38 ILE B N 1
ATOM 2143 C CA . ILE B 1 38 ? -4.176 17.938 17.875 1 97.44 38 ILE B CA 1
ATOM 2144 C C . ILE B 1 38 ? -3.121 17.844 18.969 1 97.44 38 ILE B C 1
ATOM 2146 O O . ILE B 1 38 ? -2.482 18.828 19.328 1 97.44 38 ILE B O 1
ATOM 2150 N N . LEU B 1 39 ? -2.949 16.641 19.484 1 96.06 39 LEU B N 1
ATOM 2151 C CA . LEU B 1 39 ? -1.945 16.422 20.531 1 96.06 39 LEU B CA 1
ATOM 2152 C C . LEU B 1 39 ? -0.55 16.766 20.016 1 96.06 39 LEU B C 1
ATOM 2154 O O . LEU B 1 39 ? 0.258 17.359 20.719 1 96.06 39 LEU B O 1
ATOM 2158 N N . LEU B 1 40 ? -0.259 16.391 18.797 1 96.25 40 LEU B N 1
ATOM 2159 C CA . LEU B 1 40 ? 1.01 16.75 18.188 1 96.25 40 LEU B CA 1
ATOM 2160 C C . LEU B 1 40 ? 1.158 18.281 18.125 1 96.25 40 LEU B C 1
ATOM 2162 O O . LEU B 1 40 ? 2.195 18.812 18.516 1 96.25 40 LEU B O 1
ATOM 2166 N N . LEU B 1 41 ? 0.145 18.953 17.656 1 97.88 41 LEU B N 1
ATOM 2167 C CA . LEU B 1 41 ? 0.172 20.406 17.516 1 97.88 41 LEU B CA 1
ATOM 2168 C C . LEU B 1 41 ? 0.381 21.078 18.875 1 97.88 41 LEU B C 1
ATOM 2170 O O . LEU B 1 41 ? 1.164 22.031 18.984 1 97.88 41 LEU B O 1
ATOM 2174 N N . LYS B 1 42 ? -0.234 20.562 19.875 1 96.38 42 LYS B N 1
ATOM 2175 C CA . LYS B 1 42 ? -0.13 21.125 21.219 1 96.38 42 LYS B CA 1
ATOM 2176 C C . LYS B 1 42 ? 1.3 21.047 21.734 1 96.38 42 LYS B C 1
ATOM 2178 O O . LYS B 1 42 ? 1.764 21.938 22.438 1 96.38 42 LYS B O 1
ATOM 2183 N N . ARG B 1 43 ? 1.942 20.016 21.391 1 95.31 43 ARG B N 1
ATOM 2184 C CA . ARG B 1 43 ? 3.334 19.859 21.797 1 95.31 43 ARG B CA 1
ATOM 2185 C C . ARG B 1 43 ? 4.191 21.016 21.281 1 95.31 43 ARG B C 1
ATOM 2187 O O . ARG B 1 43 ? 5.223 21.344 21.859 1 95.31 43 ARG B O 1
ATOM 2194 N N . TYR B 1 44 ? 3.76 21.594 20.234 1 97.12 44 TYR B N 1
ATOM 2195 C CA . TYR B 1 44 ? 4.512 22.703 19.641 1 97.12 44 TYR B CA 1
ATOM 2196 C C . TYR B 1 44 ? 3.814 24.031 19.891 1 97.12 44 TYR B C 1
ATOM 2198 O O . TYR B 1 44 ? 4.027 25 19.156 1 97.12 44 TYR B O 1
ATOM 2206 N N . LYS B 1 45 ? 2.891 24.016 20.859 1 96.62 45 LYS B N 1
ATOM 2207 C CA . LYS B 1 45 ? 2.211 25.203 21.375 1 96.62 45 LYS B CA 1
ATOM 2208 C C . LYS B 1 45 ? 1.3 25.812 20.328 1 96.62 45 LYS B C 1
ATOM 2210 O O . LYS B 1 45 ? 1.167 27.047 20.25 1 96.62 45 LYS B O 1
ATOM 2215 N N . ILE B 1 46 ? 0.847 25.016 19.469 1 97.56 46 ILE B N 1
ATOM 2216 C CA . ILE B 1 46 ? -0.17 25.438 18.516 1 97.56 46 ILE B CA 1
ATOM 2217 C C . ILE B 1 46 ? -1.555 25.047 19.031 1 97.56 46 ILE B C 1
ATOM 2219 O O . ILE B 1 46 ? -1.859 23.859 19.172 1 97.56 46 ILE B O 1
ATOM 2223 N N . SER B 1 47 ? -2.373 26.094 19.25 1 96.5 47 SER B N 1
ATOM 2224 C CA . SER B 1 47 ? -3.65 25.797 19.891 1 96.5 47 SER B CA 1
ATOM 2225 C C . SER B 1 47 ? -4.816 26.344 19.062 1 96.5 47 SER B C 1
ATOM 2227 O O . SER B 1 47 ? -5.977 26.219 19.469 1 96.5 47 SER B O 1
ATOM 2229 N N . SER B 1 48 ? -4.594 27 18.016 1 97.94 48 SER B N 1
ATOM 2230 C CA . SER B 1 48 ? -5.617 27.438 17.078 1 97.94 48 SER B CA 1
ATOM 2231 C C . SER B 1 48 ? -5.574 26.625 15.781 1 97.94 48 SER B C 1
ATOM 2233 O O . SER B 1 48 ? -4.598 26.688 15.039 1 97.94 48 SER B O 1
ATOM 2235 N N . VAL B 1 49 ? -6.656 25.891 15.578 1 98.38 49 VAL B N 1
ATOM 2236 C CA . VAL B 1 49 ? -6.637 24.922 14.484 1 98.38 49 VAL B CA 1
ATOM 2237 C C . VAL B 1 49 ? -7.898 25.078 13.641 1 98.38 49 VAL B C 1
ATOM 2239 O O . VAL B 1 49 ? -9.008 25.125 14.172 1 98.38 49 VAL B O 1
ATOM 2242 N N . TYR B 1 50 ? -7.707 25.25 12.336 1 98.12 50 TYR B N 1
ATOM 2243 C CA . TYR B 1 50 ? -8.805 25.188 11.375 1 98.12 50 TYR B CA 1
ATOM 2244 C C . TYR B 1 50 ? -8.961 23.766 10.836 1 98.12 50 TYR B C 1
ATOM 2246 O O . TYR B 1 50 ? -7.98 23.125 10.453 1 98.12 50 TYR B O 1
ATOM 2254 N N . ILE B 1 51 ? -10.156 23.25 10.836 1 97.38 51 ILE B N 1
ATOM 2255 C CA . ILE B 1 51 ? -10.484 21.969 10.242 1 97.38 51 ILE B CA 1
ATOM 2256 C C . ILE B 1 51 ? -11.312 22.172 8.969 1 97.38 51 ILE B C 1
ATOM 2258 O O . ILE B 1 51 ? -12.414 22.734 9.031 1 97.38 51 ILE B O 1
ATOM 2262 N N . LEU B 1 52 ? -10.75 21.844 7.867 1 96.62 52 LEU B N 1
ATOM 2263 C CA . LEU B 1 52 ? -11.469 21.953 6.602 1 96.62 52 LEU B CA 1
ATOM 2264 C C . LEU B 1 52 ? -12.266 20.672 6.32 1 96.62 52 LEU B C 1
ATOM 2266 O O . LEU B 1 52 ? -11.734 19.719 5.75 1 96.62 52 LEU B O 1
ATOM 2270 N N . ALA B 1 53 ? -13.547 20.734 6.57 1 94.06 53 ALA B N 1
ATOM 2271 C CA . ALA B 1 53 ? -14.383 19.531 6.613 1 94.06 53 ALA B CA 1
ATOM 2272 C C . ALA B 1 53 ? -15.289 19.453 5.387 1 94.06 53 ALA B C 1
ATOM 2274 O O . ALA B 1 53 ? -15.523 20.453 4.715 1 94.06 53 ALA B O 1
ATOM 2275 N N . GLY B 1 54 ? -15.68 18.25 5.051 1 91.88 54 GLY B N 1
ATOM 2276 C CA . GLY B 1 54 ? -16.656 17.984 4.008 1 91.88 54 GLY B CA 1
ATOM 2277 C C . GLY B 1 54 ? -17.625 16.875 4.379 1 91.88 54 GLY B C 1
ATOM 2278 O O . GLY B 1 54 ? -18.672 17.141 4.973 1 91.88 54 GLY B O 1
ATOM 2279 N N . TYR B 1 55 ? -17.297 15.664 4.242 1 89.38 55 TYR B N 1
ATOM 2280 C CA . TYR B 1 55 ? -18.109 14.492 4.531 1 89.38 55 TYR B CA 1
ATOM 2281 C C . TYR B 1 55 ? -18.391 14.375 6.023 1 89.38 55 TYR B C 1
ATOM 2283 O O . TYR B 1 55 ? -17.484 14.438 6.844 1 89.38 55 TYR B O 1
ATOM 2291 N N . LYS B 1 56 ? -19.703 14.375 6.391 1 93.44 56 LYS B N 1
ATOM 2292 C CA . LYS B 1 56 ? -20.188 14.172 7.754 1 93.44 56 LYS B CA 1
ATOM 2293 C C . LYS B 1 56 ? -19.656 15.25 8.695 1 93.44 56 LYS B C 1
ATOM 2295 O O . LYS B 1 56 ? -19.203 14.945 9.797 1 93.44 56 LYS B O 1
ATOM 2300 N N . LYS B 1 57 ? -19.719 16.438 8.227 1 93.75 57 LYS B N 1
ATOM 2301 C CA . LYS B 1 57 ? -19.219 17.578 8.977 1 93.75 57 LYS B CA 1
ATOM 2302 C C . LYS B 1 57 ? -19.984 17.75 10.289 1 93.75 57 LYS B C 1
ATOM 2304 O O . LYS B 1 57 ? -19.422 18.234 11.281 1 93.75 57 LYS B O 1
ATOM 2309 N N . GLU B 1 58 ? -21.188 17.312 10.344 1 95.25 58 GLU B N 1
ATOM 2310 C CA . GLU B 1 58 ? -21.984 17.453 11.555 1 95.25 58 GLU B CA 1
ATOM 2311 C C . GLU B 1 58 ? -21.438 16.594 12.688 1 95.25 58 GLU B C 1
ATOM 2313 O O . GLU B 1 58 ? -21.469 16.984 13.852 1 95.25 58 GLU B O 1
ATOM 2318 N N . VAL B 1 59 ? -21.016 15.43 12.32 1 96.44 59 VAL B N 1
ATOM 2319 C CA . VAL B 1 59 ? -20.422 14.547 13.312 1 96.44 59 VAL B CA 1
ATOM 2320 C C . VAL B 1 59 ? -19.125 15.164 13.852 1 96.44 59 VAL B C 1
ATOM 2322 O O . VAL B 1 59 ? -18.859 15.102 15.047 1 96.44 59 VAL B O 1
ATOM 2325 N N . LEU B 1 60 ? -18.375 15.758 12.992 1 95.5 60 LEU B N 1
ATOM 2326 C CA . LEU B 1 60 ? -17.141 16.422 13.375 1 95.5 60 LEU B CA 1
ATOM 2327 C C . LEU B 1 60 ? -17.422 17.609 14.289 1 95.5 60 LEU B C 1
ATOM 2329 O O . LEU B 1 60 ? -16.719 17.812 15.273 1 95.5 60 LEU B O 1
ATOM 2333 N N . LEU B 1 61 ? -18.422 18.359 13.93 1 95.5 61 LEU B N 1
ATOM 2334 C CA . LEU B 1 61 ? -18.812 19.5 14.742 1 95.5 61 LEU B CA 1
ATOM 2335 C C . LEU B 1 61 ? -19.188 19.078 16.156 1 95.5 61 LEU B C 1
ATOM 2337 O O . LEU B 1 61 ? -18.812 19.719 17.125 1 95.5 61 LEU B O 1
ATOM 2341 N N . ASP B 1 62 ? -19.938 18.016 16.219 1 97.44 62 ASP B N 1
ATOM 2342 C CA . ASP B 1 62 ? -20.328 17.469 17.516 1 97.44 62 ASP B CA 1
ATOM 2343 C C . ASP B 1 62 ? -19.094 17.062 18.328 1 97.44 62 ASP B C 1
ATOM 2345 O O . ASP B 1 62 ? -19.016 17.359 19.531 1 97.44 62 ASP B O 1
ATOM 2349 N N . TRP B 1 63 ? -18.266 16.422 17.719 1 97.5 63 TRP B N 1
ATOM 2350 C CA . TRP B 1 63 ? -17.047 15.977 18.391 1 97.5 63 TRP B CA 1
ATOM 2351 C C . TRP B 1 63 ? -16.25 17.172 18.906 1 97.5 63 TRP B C 1
ATOM 2353 O O . TRP B 1 63 ? -15.766 17.156 20.047 1 97.5 63 TRP B O 1
ATOM 2363 N N . VAL B 1 64 ? -16.094 18.188 18.109 1 96.44 64 VAL B N 1
ATOM 2364 C CA . VAL B 1 64 ? -15.344 19.375 18.484 1 96.44 64 VAL B CA 1
ATOM 2365 C C . VAL B 1 64 ? -15.977 20.031 19.703 1 96.44 64 VAL B C 1
ATOM 2367 O O . VAL B 1 64 ? -15.281 20.391 20.656 1 96.44 64 VAL B O 1
ATOM 2370 N N . SER B 1 65 ? -17.234 20.125 19.672 1 96.56 65 SER B N 1
ATOM 2371 C CA . SER B 1 65 ? -17.953 20.766 20.766 1 96.56 65 SER B CA 1
ATOM 2372 C C . SER B 1 65 ? -17.719 20.031 22.078 1 96.56 65 SER B C 1
ATOM 2374 O O . SER B 1 65 ? -17.656 20.656 23.141 1 96.56 65 SER B O 1
ATOM 2376 N N . LYS B 1 66 ? -17.5 18.812 22 1 97.12 66 LYS B N 1
ATOM 2377 C CA . LYS B 1 66 ? -17.391 17.984 23.188 1 97.12 66 LYS B CA 1
ATOM 2378 C C . LYS B 1 66 ? -15.945 17.891 23.672 1 97.12 66 LYS B C 1
ATOM 2380 O O . LYS B 1 66 ? -15.68 17.547 24.828 1 97.12 66 LYS B O 1
ATOM 2385 N N . ASN B 1 67 ? -15.062 18.25 22.766 1 97.12 67 ASN B N 1
ATOM 2386 C CA . ASN B 1 67 ? -13.703 17.844 23.094 1 97.12 67 ASN B CA 1
ATOM 2387 C C . ASN B 1 67 ? -12.75 19.047 23.094 1 97.12 67 ASN B C 1
ATOM 2389 O O . ASN B 1 67 ? -11.648 18.969 23.625 1 97.12 67 ASN B O 1
ATOM 2393 N N . GLN B 1 68 ? -13.094 20.172 22.531 1 95.88 68 GLN B N 1
ATOM 2394 C CA . GLN B 1 68 ? -12.172 21.312 22.391 1 95.88 68 GLN B CA 1
ATOM 2395 C C . GLN B 1 68 ? -11.711 21.797 23.766 1 95.88 68 GLN B C 1
ATOM 2397 O O . GLN B 1 68 ? -10.547 22.172 23.938 1 95.88 68 GLN B O 1
ATOM 2402 N N . GLU B 1 69 ? -12.578 21.828 24.797 1 96.25 69 GLU B N 1
ATOM 2403 C CA . GLU B 1 69 ? -12.211 22.266 26.141 1 96.25 69 GLU B CA 1
ATOM 2404 C C . GLU B 1 69 ? -11.273 21.281 26.812 1 96.25 69 GLU B C 1
ATOM 2406 O O . GLU B 1 69 ? -10.242 21.656 27.359 1 96.25 69 GLU B O 1
ATOM 2411 N N . ARG B 1 70 ? -11.664 20.062 26.672 1 96.38 70 ARG B N 1
ATOM 2412 C CA . ARG B 1 70 ? -10.844 19 27.266 1 96.38 70 ARG B CA 1
ATOM 2413 C C . ARG B 1 70 ? -9.422 19.047 26.703 1 96.38 70 ARG B C 1
ATOM 2415 O O . ARG B 1 70 ? -8.453 18.844 27.438 1 96.38 70 ARG B O 1
ATOM 2422 N N . LEU B 1 71 ? -9.312 19.391 25.438 1 96.44 71 LEU B N 1
ATOM 2423 C CA . LEU B 1 71 ? -8.023 19.359 24.75 1 96.44 71 LEU B CA 1
ATOM 2424 C C . LEU B 1 71 ? -7.336 20.719 24.844 1 96.44 71 LEU B C 1
ATOM 2426 O O . LEU B 1 71 ? -6.18 20.859 24.438 1 96.44 71 LEU B O 1
ATOM 2430 N N . GLU B 1 72 ? -7.996 21.656 25.328 1 97 72 GLU B N 1
ATOM 2431 C CA . GLU B 1 72 ? -7.469 23.016 25.484 1 97 72 GLU B CA 1
ATOM 2432 C C . GLU B 1 72 ? -6.984 23.578 24.156 1 97 72 GLU B C 1
ATOM 2434 O O . GLU B 1 72 ? -5.867 24.094 24.062 1 97 72 GLU B O 1
ATOM 2439 N N . VAL B 1 73 ? -7.785 23.406 23.172 1 97.06 73 VAL B N 1
ATOM 2440 C CA . VAL B 1 73 ? -7.496 23.922 21.828 1 97.06 73 VAL B CA 1
ATOM 2441 C C . VAL B 1 73 ? -8.727 24.625 21.281 1 97.06 73 VAL B C 1
ATOM 2443 O O . VAL B 1 73 ? -9.852 24.359 21.688 1 97.06 73 VAL B O 1
ATOM 2446 N N . LYS B 1 74 ? -8.484 25.609 20.453 1 97.06 74 LYS B N 1
ATOM 2447 C CA . LYS B 1 74 ? -9.547 26.266 19.703 1 97.06 74 LYS B CA 1
ATOM 2448 C C . LYS B 1 74 ? -9.68 25.672 18.297 1 97.06 74 LYS B C 1
ATOM 2450 O O . LYS B 1 74 ? -8.734 25.734 17.5 1 97.06 74 LYS B O 1
ATOM 2455 N N . LEU B 1 75 ? -10.852 25.125 18.031 1 96.88 75 LEU B N 1
ATOM 2456 C CA . LEU B 1 75 ? -11.094 24.453 16.766 1 96.88 75 LEU B CA 1
ATOM 2457 C C . LEU B 1 75 ? -12.172 25.188 15.961 1 96.88 75 LEU B C 1
ATOM 2459 O O . LEU B 1 75 ? -13.242 25.5 16.484 1 96.88 75 LEU B O 1
ATOM 2463 N N . ALA B 1 76 ? -11.828 25.594 14.812 1 96.38 76 ALA B N 1
ATOM 2464 C CA . ALA B 1 76 ? -12.789 26.188 13.883 1 96.38 76 ALA B CA 1
ATOM 2465 C C . ALA B 1 76 ? -13.0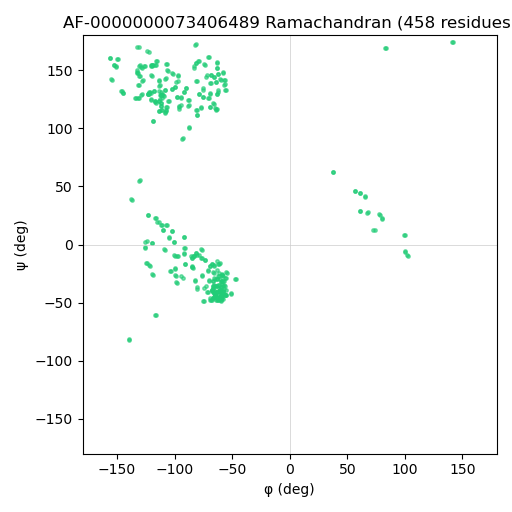08 25.281 12.68 1 96.38 76 ALA B C 1
ATOM 2467 O O . ALA B 1 76 ? -12.055 24.797 12.062 1 96.38 76 ALA B O 1
ATOM 2468 N N . ILE B 1 77 ? -14.266 25.016 12.32 1 95.62 77 ILE B N 1
ATOM 2469 C CA . ILE B 1 77 ? -14.594 24.156 11.195 1 95.62 77 ILE B CA 1
ATOM 2470 C C . ILE B 1 77 ? -15.062 25 10.016 1 95.62 77 ILE B C 1
ATOM 2472 O O . ILE B 1 77 ? -15.938 25.844 10.164 1 95.62 77 ILE B O 1
ATOM 2476 N N . LEU B 1 78 ? -14.406 24.828 8.938 1 92.94 78 LEU B N 1
ATOM 2477 C CA . LEU B 1 78 ? -14.852 25.406 7.676 1 92.94 78 LEU B CA 1
ATOM 2478 C C . LEU B 1 78 ? -15.305 24.328 6.703 1 92.94 78 LEU B C 1
ATOM 2480 O O . LEU B 1 78 ? -14.578 23.359 6.465 1 92.94 78 LEU B O 1
ATOM 2484 N N . SER B 1 79 ? -16.484 24.375 6.258 1 87.62 79 SER B N 1
ATOM 2485 C CA . SER B 1 79 ? -17.047 23.328 5.395 1 87.62 79 SER B CA 1
ATOM 2486 C C . SER B 1 79 ? -17.203 23.828 3.963 1 87.62 79 SER B C 1
ATOM 2488 O O . SER B 1 79 ? -17.406 25.016 3.73 1 87.62 79 SER B O 1
ATOM 2490 N N . GLU B 1 80 ? -16.922 22.891 3.104 1 77.69 80 GLU B N 1
ATOM 2491 C CA . GLU B 1 80 ? -17.188 23.172 1.694 1 77.69 80 GLU B CA 1
ATOM 2492 C C . GLU B 1 80 ? -18.484 22.5 1.243 1 77.69 80 GLU B C 1
ATOM 2494 O O . GLU B 1 80 ? -18.859 21.438 1.767 1 77.69 80 GLU B O 1
ATOM 2499 N N . THR B 1 81 ? -19.188 23.172 0.301 1 77.12 81 THR B N 1
ATOM 2500 C CA . THR B 1 81 ? -20.406 22.562 -0.255 1 77.12 81 THR B CA 1
ATOM 2501 C C . THR B 1 81 ? -20.062 21.578 -1.36 1 77.12 81 THR B C 1
ATOM 2503 O O . THR B 1 81 ? -20.812 20.641 -1.62 1 77.12 81 THR B O 1
ATOM 2506 N N . GLU B 1 82 ? -18.984 21.859 -2.035 1 83.75 82 GLU B N 1
ATOM 2507 C CA . GLU B 1 82 ? -18.469 20.938 -3.039 1 83.75 82 GLU B CA 1
ATOM 2508 C C . GLU B 1 82 ? -16.969 20.688 -2.832 1 83.75 82 GLU B C 1
ATOM 2510 O O . GLU B 1 82 ? -16.266 21.547 -2.305 1 83.75 82 GLU B O 1
ATOM 2515 N N . PRO B 1 83 ? -16.594 19.531 -3.287 1 85.5 83 PRO B N 1
ATOM 2516 C CA . PRO B 1 83 ? -15.164 19.234 -3.141 1 85.5 83 PRO B CA 1
ATOM 2517 C C . PRO B 1 83 ? -14.281 20.188 -3.959 1 85.5 83 PRO B C 1
ATOM 2519 O O . PRO B 1 83 ? -14.391 20.234 -5.188 1 85.5 83 PRO B O 1
ATOM 2522 N N . LEU B 1 84 ? -13.469 20.953 -3.365 1 90.12 84 LEU B N 1
ATOM 2523 C CA . LEU B 1 84 ? -12.617 21.938 -4.02 1 90.12 84 LEU B CA 1
ATOM 2524 C C . LEU B 1 84 ? -11.195 21.391 -4.188 1 90.12 84 LEU B C 1
ATOM 2526 O O . LEU B 1 84 ? -10.367 22.016 -4.867 1 90.12 84 LEU B O 1
ATOM 2530 N N . GLY B 1 85 ? -10.883 20.234 -3.566 1 93.56 85 GLY B N 1
ATOM 2531 C CA . GLY B 1 85 ? -9.508 19.781 -3.479 1 93.56 85 GLY B CA 1
ATOM 2532 C C . GLY B 1 85 ? -8.734 20.406 -2.334 1 93.56 85 GLY B C 1
ATOM 2533 O O . GLY B 1 85 ? -9.195 21.391 -1.736 1 93.56 85 GLY B O 1
ATOM 2534 N N . THR B 1 86 ? -7.578 19.922 -2.041 1 95.69 86 THR B N 1
ATOM 2535 C CA . THR B 1 86 ? -6.805 20.391 -0.897 1 95.69 86 THR B CA 1
ATOM 2536 C C . THR B 1 86 ? -6.363 21.828 -1.103 1 95.69 86 THR B C 1
ATOM 2538 O O . THR B 1 86 ? -6.406 22.641 -0.17 1 95.69 86 THR B O 1
ATOM 2541 N N . GLY B 1 87 ? -5.93 22.156 -2.348 1 96.69 87 GLY B N 1
ATOM 2542 C CA . GLY B 1 87 ? -5.543 23.516 -2.641 1 96.69 87 GLY B CA 1
ATOM 2543 C C . GLY B 1 87 ? -6.695 24.5 -2.523 1 96.69 87 GLY B C 1
ATOM 2544 O O . GLY B 1 87 ? -6.551 25.562 -1.916 1 96.69 87 GLY B O 1
ATOM 2545 N N . GLY B 1 88 ? -7.785 24.094 -3.139 1 95.81 88 GLY B N 1
ATOM 2546 C CA . GLY B 1 88 ? -8.969 24.938 -3.043 1 95.81 88 GLY B CA 1
ATOM 2547 C C . GLY B 1 88 ? -9.438 25.141 -1.615 1 95.81 88 GLY B C 1
ATOM 2548 O O . GLY B 1 88 ? -9.875 26.234 -1.251 1 95.81 88 GLY B O 1
ATOM 2549 N N . ALA B 1 89 ? -9.398 24.109 -0.816 1 95.56 89 ALA B N 1
ATOM 2550 C CA . ALA B 1 89 ? -9.812 24.188 0.582 1 95.56 89 ALA B CA 1
ATOM 2551 C C . ALA B 1 89 ? -8.953 25.188 1.358 1 95.56 89 ALA B C 1
ATOM 2553 O O . ALA B 1 89 ? -9.477 26.031 2.088 1 95.56 89 ALA B O 1
ATOM 2554 N N . ILE B 1 90 ? -7.656 25.125 1.174 1 97.62 90 ILE B N 1
ATOM 2555 C CA . ILE B 1 90 ? -6.746 26.016 1.894 1 97.62 90 ILE B CA 1
ATOM 2556 C C . ILE B 1 90 ? -6.961 27.453 1.441 1 97.62 90 ILE B C 1
ATOM 2558 O O . ILE B 1 90 ? -6.891 28.375 2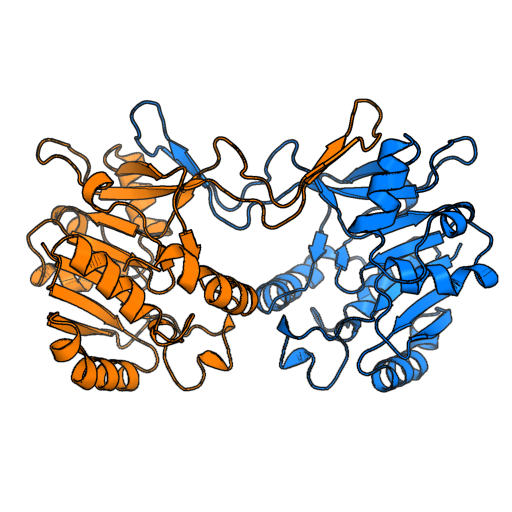.25 1 97.62 90 ILE B O 1
ATOM 2562 N N . LYS B 1 91 ? -7.211 27.609 0.182 1 97.31 91 LYS B N 1
ATOM 2563 C CA . LYS B 1 91 ? -7.406 28.953 -0.388 1 97.31 91 LYS B CA 1
ATOM 2564 C C . LYS B 1 91 ? -8.516 29.703 0.34 1 97.31 91 LYS B C 1
ATOM 2566 O O . LYS B 1 91 ? -8.461 30.922 0.475 1 97.31 91 LYS B O 1
ATOM 2571 N N . ARG B 1 92 ? -9.422 29.031 0.848 1 95.06 92 ARG B N 1
ATOM 2572 C CA . ARG B 1 92 ? -10.562 29.625 1.535 1 95.06 92 ARG B CA 1
ATOM 2573 C C . ARG B 1 92 ? -10.125 30.312 2.82 1 95.06 92 ARG B C 1
ATOM 2575 O O . ARG B 1 92 ? -10.875 31.109 3.391 1 95.06 92 ARG B O 1
ATOM 2582 N N . LEU B 1 93 ? -9.016 30.016 3.268 1 96.88 93 LEU B N 1
ATOM 2583 C CA . LEU B 1 93 ? -8.539 30.562 4.539 1 96.88 93 LEU B CA 1
ATOM 2584 C C . LEU B 1 93 ? -7.758 31.844 4.324 1 96.88 93 LEU B C 1
ATOM 2586 O O . LEU B 1 93 ? -7.195 32.406 5.27 1 96.88 93 LEU B O 1
ATOM 2590 N N . GLU B 1 94 ? -7.727 32.344 3.152 1 96.88 94 GLU B N 1
ATOM 2591 C CA . GLU B 1 94 ? -6.902 33.469 2.785 1 96.88 94 GLU B CA 1
ATOM 2592 C C . GLU B 1 94 ? -7.199 34.688 3.678 1 96.88 94 GLU B C 1
ATOM 2594 O O . GLU B 1 94 ? -6.281 35.406 4.102 1 96.88 94 GLU B O 1
ATOM 2599 N N . ASP B 1 95 ? -8.445 34.875 4.004 1 95.5 95 ASP B N 1
ATOM 2600 C CA . ASP B 1 95 ? -8.828 36.031 4.797 1 95.5 95 ASP B CA 1
ATOM 2601 C C . ASP B 1 95 ? -8.656 35.781 6.289 1 95.5 95 ASP B C 1
ATOM 2603 O O . ASP B 1 95 ? -8.688 36.688 7.098 1 95.5 95 ASP B O 1
ATOM 2607 N N . PHE B 1 96 ? -8.438 34.562 6.645 1 95.56 96 PHE B N 1
ATOM 2608 C CA . PHE B 1 96 ? -8.422 34.188 8.055 1 95.56 96 PHE B CA 1
ATOM 2609 C C . PHE B 1 96 ? -6.992 34.094 8.57 1 95.56 96 PHE B C 1
ATOM 2611 O O . PHE B 1 96 ? -6.75 34.219 9.766 1 95.56 96 PHE B O 1
ATOM 2618 N N . ILE B 1 97 ? -6.051 33.812 7.684 1 97.19 97 ILE B N 1
ATOM 2619 C CA . ILE B 1 97 ? -4.68 33.562 8.109 1 97.19 97 ILE B CA 1
ATOM 2620 C C . ILE B 1 97 ? -3.744 34.562 7.453 1 97.19 97 ILE B C 1
ATOM 2622 O O . ILE B 1 97 ? -3.674 34.656 6.227 1 97.19 97 ILE B O 1
ATOM 2626 N N . LYS B 1 98 ? -2.949 35.281 8.281 1 96.69 98 LYS B N 1
ATOM 2627 C CA . LYS B 1 98 ? -2.043 36.312 7.773 1 96.69 98 LYS B CA 1
ATOM 2628 C C . LYS B 1 98 ? -0.612 36.062 8.234 1 96.69 98 LYS B C 1
ATOM 2630 O O . LYS B 1 98 ? 0.264 36.906 8.055 1 96.69 98 LYS B O 1
ATOM 2635 N N . GLU B 1 99 ? -0.338 35.062 8.906 1 97.31 99 GLU B N 1
ATOM 2636 C CA . GLU B 1 99 ? 0.964 34.625 9.391 1 97.31 99 GLU B CA 1
ATOM 2637 C C . GLU B 1 99 ? 1.287 33.188 8.914 1 97.31 99 GLU B C 1
ATOM 2639 O O . GLU B 1 99 ? 0.425 32.531 8.352 1 97.31 99 GLU B O 1
ATOM 2644 N N . PRO B 1 100 ? 2.541 32.781 9.047 1 97.94 100 PRO B N 1
ATOM 2645 C CA . PRO B 1 100 ? 2.861 31.406 8.672 1 97.94 100 PRO B CA 1
ATOM 2646 C C . PRO B 1 100 ? 2.039 30.375 9.438 1 97.94 100 PRO B C 1
ATOM 2648 O O . PRO B 1 100 ? 1.68 30.609 10.594 1 97.94 100 PRO B O 1
ATOM 2651 N N . PHE B 1 101 ? 1.76 29.281 8.797 1 98.56 101 PHE B N 1
ATOM 2652 C CA . PHE B 1 101 ? 0.884 28.281 9.398 1 98.56 101 PHE B CA 1
ATOM 2653 C C . PHE B 1 101 ? 1.26 26.875 8.922 1 98.56 101 PHE B C 1
ATOM 2655 O O . PHE B 1 101 ? 1.983 26.719 7.941 1 98.56 101 PHE B O 1
ATOM 2662 N N . TYR B 1 102 ? 0.835 25.891 9.695 1 98.81 102 TYR B N 1
ATOM 2663 C CA . TYR B 1 102 ? 1.036 24.484 9.352 1 98.81 102 TYR B CA 1
ATOM 2664 C C . TYR B 1 102 ? -0.203 23.906 8.68 1 98.81 102 TYR B C 1
ATOM 2666 O O . TYR B 1 102 ? -1.326 24.328 8.969 1 98.81 102 TYR B O 1
ATOM 2674 N N . VAL B 1 103 ? 0.023 23.016 7.742 1 98.81 103 VAL B N 1
ATOM 2675 C CA . VAL B 1 103 ? -1.052 22.25 7.133 1 98.81 103 VAL B CA 1
ATOM 2676 C C . VAL B 1 103 ? -0.783 20.75 7.324 1 98.81 103 VAL B C 1
ATOM 2678 O O . VAL B 1 103 ? 0.33 20.281 7.078 1 98.81 103 VAL B O 1
ATOM 2681 N N . LEU B 1 104 ? -1.754 20.047 7.781 1 98.62 104 LEU B N 1
ATOM 2682 C CA . LEU B 1 104 ? -1.669 18.609 7.949 1 98.62 104 LEU B CA 1
ATOM 2683 C C . LEU B 1 104 ? -2.773 17.906 7.168 1 98.62 104 LEU B C 1
ATOM 2685 O O . LEU B 1 104 ? -3.943 18.281 7.262 1 98.62 104 LEU B O 1
ATOM 2689 N N . ASN B 1 105 ? -2.328 16.891 6.367 1 97.88 105 ASN B N 1
ATOM 2690 C CA . ASN B 1 105 ? -3.35 15.969 5.871 1 97.88 105 ASN B CA 1
ATOM 2691 C C . ASN B 1 105 ? -4.09 15.281 7.016 1 97.88 105 ASN B C 1
ATOM 2693 O O . ASN B 1 105 ? -3.477 14.891 8.008 1 97.88 105 ASN B O 1
ATOM 2697 N N . GLY B 1 106 ? -5.324 15.102 6.867 1 97.12 106 GLY B N 1
ATOM 2698 C CA . GLY B 1 106 ? -6.176 14.617 7.945 1 97.12 106 GLY B CA 1
ATOM 2699 C C . GLY B 1 106 ? -6.043 13.125 8.188 1 97.12 106 GLY B C 1
ATOM 2700 O O . GLY B 1 106 ? -6.641 12.594 9.125 1 97.12 106 GLY B O 1
ATOM 2701 N N . ASP B 1 107 ? -5.277 12.469 7.387 1 96.81 107 ASP B N 1
ATOM 2702 C CA . ASP B 1 107 ? -5.16 11.016 7.512 1 96.81 107 ASP B CA 1
ATOM 2703 C C . ASP B 1 107 ? -3.768 10.617 7.988 1 96.81 107 ASP B C 1
ATOM 2705 O O . ASP B 1 107 ? -3.387 9.445 7.902 1 96.81 107 ASP B O 1
ATOM 2709 N N . ILE B 1 108 ? -2.98 11.578 8.562 1 97.69 108 ILE B N 1
ATOM 2710 C CA . ILE B 1 108 ? -1.587 11.32 8.906 1 97.69 108 ILE B CA 1
ATOM 2711 C C . ILE B 1 108 ? -1.441 11.234 10.43 1 97.69 108 ILE B C 1
ATOM 2713 O O . ILE B 1 108 ? -1.981 12.062 11.156 1 97.69 108 ILE B O 1
ATOM 2717 N N . ILE B 1 109 ? -0.783 10.266 10.922 1 97.56 109 ILE B N 1
ATOM 2718 C CA . ILE B 1 109 ? -0.315 10.164 12.297 1 97.56 109 ILE B CA 1
ATOM 2719 C C . ILE B 1 109 ? 1.211 10.125 12.32 1 97.56 109 ILE B C 1
ATOM 2721 O O . ILE B 1 109 ? 1.83 9.312 11.641 1 97.56 109 ILE B O 1
ATOM 2725 N N . THR B 1 110 ? 1.82 11.016 13.023 1 97.69 110 THR B N 1
ATOM 2726 C CA . THR B 1 110 ? 3.275 11.109 13.039 1 97.69 110 THR B CA 1
ATOM 2727 C C . THR B 1 110 ? 3.766 11.781 14.312 1 97.69 110 THR B C 1
ATOM 2729 O O . THR B 1 110 ? 2.977 12.375 15.047 1 97.69 110 THR B O 1
ATOM 2732 N N . ASN B 1 111 ? 5 11.586 14.633 1 96.88 111 ASN B N 1
ATOM 2733 C CA . ASN B 1 111 ? 5.633 12.289 15.742 1 96.88 111 ASN B CA 1
ATOM 2734 C C . ASN B 1 111 ? 6.773 13.18 15.273 1 96.88 111 ASN B C 1
ATOM 2736 O O . ASN B 1 111 ? 7.695 13.477 16.031 1 96.88 111 ASN B O 1
ATOM 2740 N N . LEU B 1 112 ? 6.715 13.547 13.984 1 97.19 112 LEU B N 1
ATOM 2741 C CA . LEU B 1 112 ? 7.809 14.344 13.445 1 97.19 112 LEU B CA 1
ATOM 2742 C C . LEU B 1 112 ? 7.895 15.695 14.148 1 97.19 112 LEU B C 1
ATOM 2744 O O . LEU B 1 112 ? 6.918 16.156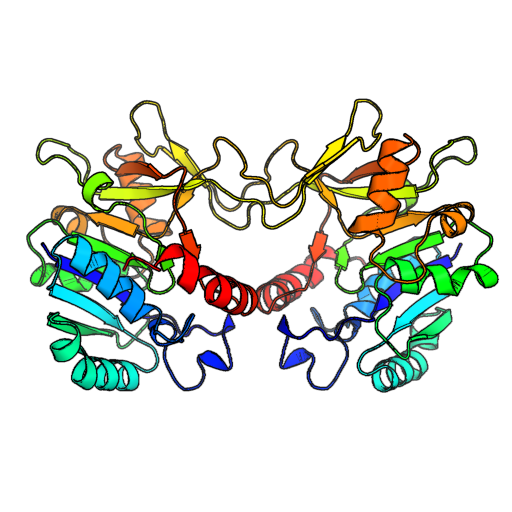 14.75 1 97.19 112 LEU B O 1
ATOM 2748 N N . ASP B 1 113 ? 9.055 16.312 14.125 1 97.88 113 ASP B N 1
ATOM 2749 C CA . ASP B 1 113 ? 9.336 17.625 14.727 1 97.88 113 ASP B CA 1
ATOM 2750 C C . ASP B 1 113 ? 8.859 18.75 13.82 1 97.88 113 ASP B C 1
ATOM 2752 O O . ASP B 1 113 ? 9.5 19.062 12.812 1 97.88 113 ASP B O 1
ATOM 2756 N N . LEU B 1 114 ? 7.855 19.453 14.242 1 98.12 114 LEU B N 1
ATOM 2757 C CA . LEU B 1 114 ? 7.266 20.5 13.414 1 98.12 114 LEU B CA 1
ATOM 2758 C C . LEU B 1 114 ? 8.211 21.688 13.281 1 98.12 114 LEU B C 1
ATOM 2760 O O . LEU B 1 114 ? 8.227 22.375 12.258 1 98.12 114 LEU B O 1
ATOM 2764 N N . ASP B 1 115 ? 8.984 21.922 14.242 1 98 115 ASP B N 1
ATOM 2765 C CA . ASP B 1 115 ? 9.883 23.078 14.234 1 98 115 ASP B CA 1
ATOM 2766 C C . ASP B 1 115 ? 10.898 22.969 13.102 1 98 115 ASP B C 1
ATOM 2768 O O . ASP B 1 115 ? 11.336 23.984 12.547 1 98 115 ASP B O 1
ATOM 2772 N N . LYS B 1 116 ? 11.211 21.719 12.773 1 97.5 116 LYS B N 1
ATOM 2773 C CA . LYS B 1 116 ? 12.18 21.484 11.703 1 97.5 116 LYS B CA 1
ATOM 2774 C C . LYS B 1 116 ? 11.641 21.953 10.359 1 97.5 116 LYS B C 1
ATOM 2776 O O . LYS B 1 116 ? 12.414 22.219 9.43 1 97.5 116 LYS B O 1
ATOM 2781 N N . LEU B 1 117 ? 10.336 22.156 10.219 1 97.75 117 LEU B N 1
ATOM 2782 C CA . LEU B 1 117 ? 9.703 22.531 8.953 1 97.75 117 LEU B CA 1
ATOM 2783 C C . LEU B 1 117 ? 9.758 24.047 8.75 1 97.75 117 LEU B C 1
ATOM 2785 O O . LEU B 1 117 ? 9.555 24.531 7.629 1 97.75 117 LEU B O 1
ATOM 2789 N N . LYS B 1 118 ? 9.961 24.75 9.781 1 97.62 118 LYS B N 1
ATOM 2790 C CA . LYS B 1 118 ? 9.898 26.203 9.719 1 97.62 118 LYS B CA 1
ATOM 2791 C C . LYS B 1 118 ? 10.875 26.75 8.688 1 97.62 118 LYS B C 1
ATOM 2793 O O . LYS B 1 118 ? 12 26.266 8.562 1 97.62 118 LYS B O 1
ATOM 2798 N N . ILE B 1 119 ? 10.406 27.672 7.977 1 95.44 119 ILE B N 1
ATOM 2799 C CA . ILE B 1 119 ? 11.188 28.406 6.996 1 95.44 119 ILE B CA 1
ATOM 2800 C C . ILE B 1 119 ? 11.625 29.75 7.59 1 95.44 119 ILE B C 1
ATOM 2802 O O . ILE B 1 119 ? 10.828 30.453 8.219 1 95.44 119 ILE B O 1
ATOM 2806 N N . SER B 1 120 ? 12.883 30.047 7.344 1 93.31 120 SER B N 1
ATOM 2807 C CA . SER B 1 120 ? 13.375 31.344 7.824 1 93.31 120 SER B CA 1
ATOM 2808 C C . SER B 1 120 ? 12.625 32.5 7.172 1 93.31 120 SER B C 1
ATOM 2810 O O . SER B 1 120 ? 12.227 32.406 6.012 1 93.31 120 SER B O 1
ATOM 2812 N N . GLU B 1 121 ? 12.516 33.469 7.949 1 91.12 121 GLU B N 1
ATOM 2813 C CA . GLU B 1 121 ? 11.828 34.656 7.445 1 91.12 121 GLU B CA 1
ATOM 2814 C C . GLU B 1 121 ? 12.539 35.219 6.219 1 91.12 121 GLU B C 1
ATOM 2816 O O . GLU B 1 121 ? 11.891 35.75 5.305 1 91.12 121 GLU B O 1
ATOM 2821 N N . ASP B 1 122 ? 13.812 35.062 6.203 1 93.5 122 ASP B N 1
ATOM 2822 C CA . ASP B 1 122 ? 14.617 35.656 5.141 1 93.5 122 ASP B CA 1
ATOM 2823 C C . ASP B 1 122 ? 14.648 34.75 3.906 1 93.5 122 ASP B C 1
ATOM 2825 O O . ASP B 1 122 ? 15.133 35.156 2.848 1 93.5 122 ASP B O 1
ATOM 2829 N N . SER B 1 123 ? 14.156 33.594 4.113 1 94.81 123 SER B N 1
ATOM 2830 C CA . SER B 1 123 ? 14.141 32.656 2.986 1 94.81 123 SER B CA 1
ATOM 2831 C C . SER B 1 123 ? 13.094 33.062 1.952 1 94.81 123 SER B C 1
ATOM 2833 O O . SER B 1 123 ? 12.016 33.562 2.309 1 94.81 123 SER B O 1
ATOM 2835 N N . ASP B 1 124 ? 13.406 32.844 0.689 1 95.88 124 ASP B N 1
ATOM 2836 C CA . ASP B 1 124 ? 12.461 33.094 -0.392 1 95.88 124 ASP B CA 1
ATOM 2837 C C . ASP B 1 124 ? 11.438 31.969 -0.513 1 95.88 124 ASP B C 1
ATOM 2839 O O . ASP B 1 124 ? 10.438 32.094 -1.225 1 95.88 124 ASP B O 1
ATOM 2843 N N . ASP B 1 125 ? 11.711 30.922 0.226 1 97.62 125 ASP B N 1
ATOM 2844 C CA . ASP B 1 125 ? 10.773 29.797 0.168 1 97.62 125 ASP B CA 1
ATOM 2845 C C . ASP B 1 125 ? 9.406 30.203 0.717 1 97.62 125 ASP B C 1
ATOM 2847 O O . ASP B 1 125 ? 9.32 30.922 1.718 1 97.62 125 ASP B O 1
ATOM 2851 N N . LEU B 1 126 ? 8.359 29.719 0.043 1 98.31 126 LEU B N 1
ATOM 2852 C CA . LEU B 1 126 ? 7.004 30 0.486 1 98.31 126 LEU B CA 1
ATOM 2853 C C . LEU B 1 126 ? 6.426 28.828 1.272 1 98.31 126 LEU B C 1
ATOM 2855 O O . LEU B 1 126 ? 5.457 29 2.016 1 98.31 126 LEU B O 1
ATOM 2859 N N . ALA B 1 127 ? 7.023 27.672 1.052 1 98.62 127 ALA B N 1
ATOM 2860 C CA . ALA B 1 127 ? 6.535 26.484 1.759 1 98.62 127 ALA B CA 1
ATOM 2861 C C . ALA B 1 127 ? 7.648 25.469 1.936 1 98.62 127 ALA B C 1
ATOM 2863 O O . ALA B 1 127 ? 8.648 25.484 1.214 1 98.62 127 ALA B O 1
ATOM 2864 N N . SER B 1 128 ? 7.527 24.656 2.924 1 98.69 128 SER B N 1
ATOM 2865 C CA . SER B 1 128 ? 8.352 23.469 3.137 1 98.69 128 SER B CA 1
ATOM 2866 C C . SER B 1 128 ? 7.492 22.234 3.352 1 98.69 128 SER B C 1
ATOM 2868 O O . SER B 1 128 ? 6.414 22.312 3.945 1 98.69 128 SER B O 1
ATOM 2870 N N . ILE B 1 129 ? 7.957 21.141 2.797 1 98.75 129 ILE B N 1
ATOM 2871 C CA . ILE B 1 129 ? 7.27 19.859 2.875 1 98.75 129 ILE B CA 1
ATOM 2872 C C . ILE B 1 129 ? 8.078 18.891 3.744 1 98.75 129 ILE B C 1
ATOM 2874 O O . ILE B 1 129 ? 9.289 18.766 3.572 1 98.75 129 ILE B O 1
ATOM 2878 N N . ALA B 1 130 ? 7.402 18.281 4.723 1 98.69 130 ALA B N 1
ATOM 2879 C CA . ALA B 1 130 ? 8.047 17.172 5.434 1 98.69 130 ALA B CA 1
ATOM 2880 C C . ALA B 1 130 ? 8.203 15.953 4.535 1 98.69 130 ALA B C 1
ATOM 2882 O O . ALA B 1 130 ? 7.254 15.547 3.861 1 98.69 130 ALA B O 1
ATOM 2883 N N . LEU B 1 131 ? 9.414 15.43 4.527 1 98.25 131 LEU B N 1
ATOM 2884 C CA . LEU B 1 131 ? 9.734 14.266 3.713 1 98.25 131 LEU B CA 1
ATOM 2885 C C . LEU B 1 131 ? 10.164 13.094 4.59 1 98.25 131 LEU B C 1
ATOM 2887 O O . LEU B 1 131 ? 10.977 13.258 5.496 1 98.25 131 LEU B O 1
ATOM 2891 N N . VAL B 1 132 ? 9.602 11.969 4.324 1 97.56 132 VAL B N 1
ATOM 2892 C CA . VAL B 1 132 ? 9.992 10.742 5.02 1 97.56 132 VAL B CA 1
ATOM 2893 C C . VAL B 1 132 ? 10.484 9.711 4.008 1 97.56 132 VAL B C 1
ATOM 2895 O O . VAL B 1 132 ? 10.133 9.773 2.828 1 97.56 132 VAL B O 1
ATOM 2898 N N . PRO B 1 133 ? 11.336 8.82 4.496 1 96.44 133 PRO B N 1
ATOM 2899 C CA . PRO B 1 133 ? 11.859 7.824 3.553 1 96.44 133 PRO B CA 1
ATOM 2900 C C . PRO B 1 133 ? 10.789 6.84 3.084 1 96.44 133 PRO B C 1
ATOM 2902 O O . PRO B 1 133 ? 9.891 6.48 3.854 1 96.44 133 PRO B O 1
ATOM 2905 N N . LEU B 1 134 ? 10.953 6.453 1.843 1 96.06 134 LEU B N 1
ATOM 2906 C CA . LEU B 1 134 ? 10.086 5.402 1.321 1 96.06 134 LEU B CA 1
ATOM 2907 C C . LEU B 1 134 ? 10.406 4.062 1.972 1 96.06 134 LEU B C 1
ATOM 2909 O O . LEU B 1 134 ? 11.547 3.6 1.922 1 96.06 134 LEU B O 1
ATOM 2913 N N . LYS B 1 135 ? 9.453 3.547 2.629 1 93.88 135 LYS B N 1
ATOM 2914 C CA . LYS B 1 135 ? 9.516 2.172 3.115 1 93.88 135 LYS B CA 1
ATOM 2915 C C . LYS B 1 135 ? 8.781 1.219 2.18 1 93.88 135 LYS B C 1
ATOM 2917 O O . LYS B 1 135 ? 7.621 1.457 1.834 1 93.88 135 LYS B O 1
ATOM 2922 N N . SER B 1 136 ? 9.438 0.205 1.769 1 92.88 136 SER B N 1
ATOM 2923 C CA . SER B 1 136 ? 8.789 -0.757 0.884 1 92.88 136 SER B CA 1
ATOM 2924 C C . SER B 1 136 ? 7.609 -1.431 1.573 1 92.88 136 SER B C 1
ATOM 2926 O O . SER B 1 136 ? 7.723 -1.884 2.713 1 92.88 136 SER B O 1
ATOM 2928 N N . PRO B 1 137 ? 6.52 -1.399 0.864 1 89.88 137 PRO B N 1
ATOM 2929 C CA . PRO B 1 137 ? 5.414 -2.168 1.439 1 89.88 137 PRO B CA 1
ATOM 2930 C C . PRO B 1 137 ? 5.605 -3.676 1.303 1 89.88 137 PRO B C 1
ATOM 2932 O O . PRO B 1 137 ? 4.875 -4.453 1.922 1 89.88 137 PRO B O 1
ATOM 2935 N N . TYR B 1 138 ? 6.539 -4.035 0.499 1 92.12 138 TYR B N 1
ATOM 2936 C CA . TYR B 1 138 ? 6.82 -5.441 0.24 1 92.12 138 TYR B CA 1
ATOM 2937 C C . TYR B 1 138 ? 8.227 -5.812 0.708 1 92.12 138 TYR B C 1
ATOM 2939 O O . TYR B 1 138 ? 9.102 -4.949 0.792 1 92.12 138 TYR B O 1
ATOM 2947 N N . GLY B 1 139 ? 8.336 -7.121 1.004 1 94.19 139 GLY B N 1
ATOM 2948 C CA . GLY B 1 139 ? 9.695 -7.637 1.118 1 94.19 139 GLY B CA 1
ATOM 2949 C C . GLY B 1 139 ? 10.461 -7.605 -0.193 1 94.19 139 GLY B C 1
ATOM 2950 O O . GLY B 1 139 ? 9.875 -7.785 -1.263 1 94.19 139 GLY B O 1
ATOM 2951 N N . ILE B 1 140 ? 11.75 -7.324 -0.081 1 95.81 140 ILE B N 1
ATOM 2952 C CA . ILE B 1 140 ? 12.586 -7.281 -1.277 1 95.81 140 ILE B CA 1
ATOM 2953 C C . ILE B 1 140 ? 13.477 -8.523 -1.328 1 95.81 140 ILE B C 1
ATOM 2955 O O . ILE B 1 140 ? 13.781 -9.117 -0.292 1 95.81 140 ILE B O 1
ATOM 2959 N N . ILE B 1 141 ? 13.758 -8.898 -2.508 1 96.88 141 ILE B N 1
ATOM 2960 C CA . ILE B 1 141 ? 14.617 -10.055 -2.752 1 96.88 141 ILE B CA 1
ATOM 2961 C C . ILE B 1 141 ? 15.938 -9.602 -3.365 1 96.88 141 ILE B C 1
ATOM 2963 O O . ILE B 1 141 ? 15.953 -8.828 -4.332 1 96.88 141 ILE B O 1
ATOM 2967 N N . ARG B 1 142 ? 17.016 -10.016 -2.803 1 95.38 142 ARG B N 1
ATOM 2968 C CA . ARG B 1 142 ? 18.344 -9.75 -3.344 1 95.38 142 ARG B CA 1
ATOM 2969 C C . ARG B 1 142 ? 18.906 -10.977 -4.059 1 95.38 142 ARG B C 1
ATOM 2971 O O . ARG B 1 142 ? 18.75 -12.102 -3.582 1 95.38 142 ARG B O 1
ATOM 2978 N N . MET B 1 143 ? 19.422 -10.734 -5.184 1 95.81 143 MET B N 1
ATOM 2979 C CA . MET B 1 143 ? 20 -11.812 -5.984 1 95.81 143 MET B CA 1
ATOM 2980 C C . MET B 1 143 ? 21.484 -11.57 -6.242 1 95.81 143 MET B C 1
ATOM 2982 O O . MET B 1 143 ? 21.938 -10.422 -6.262 1 95.81 143 MET B O 1
ATOM 2986 N N . LYS B 1 144 ? 22.281 -12.57 -6.289 1 93.31 144 LYS B N 1
ATOM 2987 C CA . LYS B 1 144 ? 23.641 -12.477 -6.816 1 93.31 144 LYS B CA 1
ATOM 2988 C C . LYS B 1 144 ? 23.641 -12.562 -8.336 1 93.31 144 LYS B C 1
ATOM 2990 O O . LYS B 1 144 ? 22.609 -12.82 -8.953 1 93.31 144 LYS B O 1
ATOM 2995 N N . ASP B 1 145 ? 24.844 -12.328 -8.852 1 85.56 145 ASP B N 1
ATOM 2996 C CA . ASP B 1 145 ? 24.984 -12.492 -10.297 1 85.56 145 ASP B CA 1
ATOM 2997 C C . ASP B 1 145 ? 24.562 -13.891 -10.727 1 85.56 145 ASP B C 1
ATOM 2999 O O . ASP B 1 145 ? 24.844 -14.875 -10.039 1 85.56 145 ASP B O 1
ATOM 3003 N N . GLY B 1 146 ? 23.781 -14.086 -11.727 1 84.88 146 GLY B N 1
ATOM 3004 C CA . GLY B 1 146 ? 23.312 -15.367 -12.234 1 84.88 146 GLY B CA 1
ATOM 3005 C C . GLY B 1 146 ? 21.875 -15.68 -11.82 1 84.88 146 GLY B C 1
ATOM 3006 O O . GLY B 1 146 ? 21.359 -16.75 -12.125 1 84.88 146 GLY B O 1
ATOM 3007 N N . GLY B 1 147 ? 21.328 -14.906 -10.93 1 93 147 GLY B N 1
ATOM 3008 C CA . GLY B 1 147 ? 19.906 -15.039 -10.664 1 93 147 GLY B CA 1
ATOM 3009 C C . GLY B 1 147 ? 19.594 -15.844 -9.414 1 93 147 GLY B C 1
ATOM 3010 O O . GLY B 1 147 ? 18.438 -16.156 -9.133 1 93 147 GLY B O 1
ATOM 3011 N N . LYS B 1 148 ? 20.688 -16.172 -8.625 1 96.25 148 LYS B N 1
ATOM 3012 C CA . LYS B 1 148 ? 20.469 -16.875 -7.371 1 96.25 148 LYS B CA 1
ATOM 3013 C C . LYS B 1 148 ? 20 -15.922 -6.273 1 96.25 148 LYS B C 1
ATOM 3015 O O . LYS B 1 148 ? 20.609 -14.867 -6.07 1 96.25 148 LYS B O 1
ATOM 3020 N N . ILE B 1 149 ? 18.922 -16.312 -5.633 1 97.5 149 ILE B N 1
ATOM 3021 C CA . ILE B 1 149 ? 18.422 -15.508 -4.527 1 97.5 149 ILE B CA 1
ATOM 3022 C C . ILE B 1 149 ? 19.297 -15.703 -3.299 1 97.5 149 ILE B C 1
ATOM 3024 O O . ILE B 1 149 ? 19.625 -16.828 -2.926 1 97.5 149 ILE B O 1
ATOM 3028 N N . ILE B 1 150 ? 19.672 -14.602 -2.652 1 95 150 ILE B N 1
ATOM 3029 C CA . ILE B 1 150 ? 20.609 -14.734 -1.543 1 95 150 ILE B CA 1
ATOM 3030 C C . ILE B 1 150 ? 19.953 -14.234 -0.254 1 95 150 ILE B C 1
ATOM 3032 O O . ILE B 1 150 ? 20.344 -14.648 0.843 1 95 150 ILE B O 1
ATOM 3036 N N . GLU B 1 151 ? 19 -13.328 -0.478 1 93.75 151 GLU B N 1
ATOM 3037 C CA . GLU B 1 151 ? 18.453 -12.742 0.745 1 93.75 151 GLU B CA 1
ATOM 3038 C C . GLU B 1 151 ? 17.031 -12.227 0.531 1 93.75 151 GLU B C 1
ATOM 3040 O O . GLU B 1 151 ? 16.688 -11.805 -0.57 1 93.75 151 GLU B O 1
ATOM 3045 N N . PHE B 1 152 ? 16.281 -12.438 1.541 1 94.88 152 PHE B N 1
ATOM 3046 C CA . PHE B 1 152 ? 14.969 -11.828 1.663 1 94.88 152 PHE B CA 1
ATOM 3047 C C . PHE B 1 152 ? 14.977 -10.719 2.707 1 94.88 152 PHE B C 1
ATOM 3049 O O . PHE B 1 152 ? 15.297 -10.961 3.873 1 94.88 152 PHE B O 1
ATOM 3056 N N . VAL B 1 153 ? 14.688 -9.516 2.266 1 93.5 153 VAL B N 1
ATOM 3057 C CA . VAL B 1 153 ? 14.711 -8.383 3.184 1 93.5 153 VAL B CA 1
ATOM 3058 C C . VAL B 1 153 ? 13.289 -7.855 3.396 1 93.5 153 VAL B C 1
ATOM 3060 O O . VAL B 1 153 ? 12.633 -7.426 2.447 1 93.5 153 VAL B O 1
ATOM 3063 N N . GLU B 1 154 ? 12.906 -7.93 4.641 1 92.81 154 GLU B N 1
ATOM 3064 C CA . GLU B 1 154 ? 11.531 -7.562 4.941 1 92.81 154 GLU B CA 1
ATOM 3065 C C . GLU B 1 154 ? 11.352 -6.047 4.957 1 92.81 154 GLU B C 1
ATOM 3067 O O . GLU B 1 154 ? 12.031 -5.344 5.707 1 92.81 154 GLU B O 1
ATOM 3072 N N . LYS B 1 155 ? 10.539 -5.547 4.086 1 89.88 155 LYS B N 1
ATOM 3073 C CA . LYS B 1 155 ? 10.039 -4.18 4.008 1 89.88 155 LYS B CA 1
ATOM 3074 C C . LYS B 1 155 ? 11.125 -3.174 4.387 1 89.88 155 LYS B C 1
ATOM 3076 O O . LYS B 1 155 ? 10.938 -2.377 5.312 1 89.88 155 LYS B O 1
ATOM 3081 N N . PRO B 1 156 ? 12.195 -3.127 3.633 1 93.12 156 PRO B N 1
ATOM 3082 C CA . PRO B 1 156 ? 13.297 -2.209 3.951 1 93.12 156 PRO B CA 1
ATOM 3083 C C . PRO B 1 156 ? 12.961 -0.756 3.615 1 93.12 156 PRO B C 1
ATOM 3085 O O . PRO B 1 156 ? 12.055 -0.494 2.818 1 93.12 156 PRO B O 1
ATOM 3088 N N . ILE B 1 157 ? 13.633 0.142 4.297 1 93.94 157 ILE B N 1
ATOM 3089 C CA . ILE B 1 157 ? 13.656 1.538 3.873 1 93.94 157 ILE B CA 1
ATOM 3090 C C . ILE B 1 157 ? 14.492 1.677 2.604 1 93.94 157 ILE B C 1
ATOM 3092 O O . ILE B 1 157 ? 15.617 1.179 2.539 1 93.94 157 ILE B O 1
ATOM 3096 N N . ILE B 1 158 ? 13.906 2.27 1.569 1 92.94 158 ILE B N 1
ATOM 3097 C CA . ILE B 1 158 ? 14.617 2.48 0.311 1 92.94 158 ILE B CA 1
ATOM 3098 C C . ILE B 1 158 ? 15.367 3.811 0.357 1 92.94 158 ILE B C 1
ATOM 3100 O O . ILE B 1 158 ? 14.75 4.871 0.483 1 92.94 158 ILE B O 1
ATOM 3104 N N . LYS B 1 159 ? 16.641 3.729 0.227 1 88.19 159 LYS B N 1
ATOM 3105 C CA . LYS B 1 159 ? 17.484 4.902 0.394 1 88.19 159 LYS B CA 1
ATOM 3106 C C . LYS B 1 159 ? 17.281 5.906 -0.737 1 88.19 159 LYS B C 1
ATOM 3108 O O . LYS B 1 159 ? 17.047 5.516 -1.885 1 88.19 159 LYS B O 1
ATOM 3113 N N . ASP B 1 160 ? 17.25 7.18 -0.416 1 86.75 160 ASP B N 1
ATOM 3114 C CA . ASP B 1 160 ? 17.266 8.32 -1.329 1 86.75 160 ASP B CA 1
ATOM 3115 C C . ASP B 1 160 ? 15.914 8.469 -2.031 1 86.75 160 ASP B C 1
ATOM 3117 O O . ASP B 1 160 ? 15.828 9.078 -3.098 1 86.75 160 ASP B O 1
ATOM 3121 N N . TYR B 1 161 ? 14.977 7.789 -1.562 1 93.62 161 TYR B N 1
ATOM 3122 C CA . TYR B 1 161 ? 13.609 7.988 -2.027 1 93.62 161 TYR B CA 1
ATOM 3123 C C . TYR B 1 161 ? 12.742 8.602 -0.932 1 93.62 161 TYR B C 1
ATOM 3125 O O . TYR B 1 161 ? 12.523 7.977 0.11 1 93.62 161 TYR B O 1
ATOM 3133 N N . TRP B 1 162 ? 12.305 9.805 -1.247 1 96.5 162 TRP B N 1
ATOM 3134 C CA . TRP B 1 162 ? 11.562 10.562 -0.249 1 96.5 162 TRP B CA 1
ATOM 3135 C C . TRP B 1 162 ? 10.109 10.758 -0.684 1 96.5 162 TRP B C 1
ATOM 3137 O O . TRP B 1 162 ? 9.844 11.023 -1.857 1 96.5 162 TRP B O 1
ATOM 3147 N N . ILE B 1 163 ? 9.258 10.641 0.298 1 97.19 163 ILE B N 1
ATOM 3148 C CA . ILE B 1 163 ? 7.855 10.836 -0.042 1 97.19 163 ILE B CA 1
ATOM 3149 C C . ILE B 1 163 ? 7.293 12.008 0.758 1 97.19 163 ILE B C 1
ATOM 3151 O O . ILE B 1 163 ? 7.84 12.375 1.8 1 97.19 163 ILE B O 1
ATOM 3155 N N . ASN B 1 164 ? 6.281 12.633 0.197 1 97.44 164 ASN B N 1
ATOM 3156 C CA . ASN B 1 164 ? 5.52 13.688 0.859 1 97.44 164 ASN B CA 1
ATOM 3157 C C . ASN B 1 164 ? 4.801 13.164 2.1 1 97.44 164 ASN B C 1
ATOM 3159 O O . ASN B 1 164 ? 3.908 12.32 1.995 1 97.44 164 ASN B O 1
ATOM 3163 N N . ALA B 1 165 ? 5.168 13.68 3.248 1 98.12 165 ALA B N 1
ATOM 3164 C CA . ALA B 1 165 ? 4.625 13.172 4.504 1 98.12 165 ALA B CA 1
ATOM 3165 C C . ALA B 1 165 ? 3.254 13.773 4.797 1 98.12 165 ALA B C 1
ATOM 3167 O O . ALA B 1 165 ? 2.586 13.383 5.754 1 98.12 165 ALA B O 1
ATOM 3168 N N . GLY B 1 166 ? 2.834 14.703 4.035 1 98.12 166 GLY B N 1
ATOM 3169 C CA . GLY B 1 166 ? 1.518 15.297 4.23 1 98.12 166 GLY B CA 1
ATOM 3170 C C . GLY B 1 166 ? 1.486 16.328 5.34 1 98.12 166 GLY B C 1
ATOM 3171 O O . GLY B 1 166 ? 0.453 16.531 5.98 1 98.12 166 GLY B O 1
ATOM 3172 N N . ILE B 1 167 ? 2.596 16.906 5.684 1 98.75 167 ILE B N 1
ATOM 3173 C CA . ILE B 1 167 ? 2.738 17.984 6.656 1 98.75 167 ILE B CA 1
ATOM 3174 C C . ILE B 1 167 ? 3.535 19.125 6.043 1 98.75 167 ILE B C 1
ATOM 3176 O O . ILE B 1 167 ? 4.625 18.922 5.508 1 98.75 167 ILE B O 1
ATOM 3180 N N . TYR B 1 168 ? 2.975 20.344 6.145 1 98.75 168 TYR B N 1
ATOM 3181 C CA . TYR B 1 168 ? 3.557 21.484 5.453 1 98.75 168 TYR B CA 1
ATOM 3182 C C . TYR B 1 168 ? 3.674 22.688 6.383 1 98.75 168 TYR B C 1
ATOM 3184 O O . TYR B 1 168 ? 2.902 22.812 7.332 1 98.75 168 TYR B O 1
ATOM 3192 N N . TYR B 1 169 ? 4.656 23.453 6.164 1 98.81 169 TYR B N 1
ATOM 3193 C CA . TYR B 1 169 ? 4.766 24.828 6.648 1 98.81 169 TYR B CA 1
ATOM 3194 C C . TYR B 1 169 ? 4.625 25.828 5.504 1 98.81 169 TYR B C 1
ATOM 3196 O O . TYR B 1 169 ? 5.293 25.688 4.477 1 98.81 169 TYR B O 1
ATOM 3204 N N . MET B 1 170 ? 3.736 26.797 5.664 1 98.56 170 MET B N 1
ATOM 3205 C CA . MET B 1 170 ? 3.434 27.719 4.574 1 98.56 170 MET B CA 1
ATOM 3206 C C . MET B 1 170 ? 3.486 29.172 5.055 1 98.56 170 MET B C 1
ATOM 3208 O O . MET B 1 170 ? 3.018 29.484 6.152 1 98.56 170 MET B O 1
ATOM 3212 N N . LYS B 1 171 ? 4.078 30.016 4.246 1 98.38 171 LYS B N 1
ATOM 3213 C CA . LYS B 1 171 ? 3.947 31.453 4.445 1 98.38 171 LYS B CA 1
ATOM 3214 C C . LYS B 1 171 ? 2.65 31.969 3.832 1 98.38 171 LYS B C 1
ATOM 3216 O O . LYS B 1 171 ? 2.123 31.391 2.887 1 98.38 171 LYS B O 1
ATOM 3221 N N . PRO B 1 172 ? 2.152 33.062 4.383 1 97.5 172 PRO B N 1
ATOM 3222 C CA . PRO B 1 172 ? 0.854 33.531 3.91 1 97.5 172 PRO B CA 1
ATOM 3223 C C . PRO B 1 172 ? 0.871 33.938 2.434 1 97.5 172 PRO B C 1
ATOM 3225 O O . PRO B 1 172 ? -0.166 33.875 1.766 1 97.5 172 PRO B O 1
ATOM 3228 N N . GLN B 1 173 ? 2 34.25 1.861 1 97.62 173 GLN B N 1
ATOM 3229 C CA . GLN B 1 173 ? 2.125 34.625 0.455 1 97.62 173 GLN B CA 1
ATOM 3230 C C . GLN B 1 173 ? 1.718 33.469 -0.454 1 97.62 173 GLN B C 1
ATOM 3232 O O . GLN B 1 173 ? 1.442 33.688 -1.638 1 97.62 173 GLN B O 1
ATOM 3237 N N . ILE B 1 174 ? 1.618 32.281 0.13 1 98.19 174 ILE B N 1
ATOM 3238 C CA . ILE B 1 174 ? 1.303 31.109 -0.666 1 98.19 174 ILE B CA 1
ATOM 3239 C C . ILE B 1 174 ? -0.118 31.219 -1.215 1 98.19 174 ILE B C 1
ATOM 3241 O O . ILE B 1 174 ? -0.452 30.594 -2.221 1 98.19 174 ILE B O 1
ATOM 3245 N N . PHE B 1 175 ? -0.952 31.984 -0.57 1 98.44 175 PHE B N 1
ATOM 3246 C CA . PHE B 1 175 ? -2.35 32.094 -0.97 1 98.44 175 PHE B CA 1
ATOM 3247 C C . PHE B 1 175 ? -2.459 32.594 -2.406 1 98.44 175 PHE B C 1
ATOM 3249 O O . PHE B 1 175 ? -3.424 32.281 -3.105 1 98.44 175 PHE B O 1
ATOM 3256 N N . GLU B 1 176 ? -1.472 33.312 -2.846 1 97.69 176 GLU B N 1
ATOM 3257 C CA . GLU B 1 176 ? -1.457 33.812 -4.211 1 97.69 176 GLU B CA 1
ATOM 3258 C C . GLU B 1 176 ? -1.26 32.688 -5.227 1 97.69 176 GLU B C 1
ATOM 3260 O O . GLU B 1 176 ? -1.564 32.875 -6.41 1 97.69 176 GLU B O 1
ATOM 3265 N N . PHE B 1 177 ? -0.783 31.609 -4.777 1 98.12 177 PHE B N 1
ATOM 3266 C CA . PHE B 1 177 ? -0.423 30.531 -5.684 1 98.12 177 PHE B CA 1
ATOM 3267 C C . PHE B 1 177 ? -1.395 29.359 -5.551 1 98.12 177 PHE B C 1
ATOM 3269 O O . PHE B 1 177 ? -1.274 28.359 -6.262 1 98.12 177 PHE B O 1
ATOM 3276 N N . LEU B 1 178 ? -2.324 29.438 -4.625 1 98.25 178 LEU B N 1
ATOM 3277 C CA . LEU B 1 178 ? -3.287 28.359 -4.418 1 98.25 178 LEU B CA 1
ATOM 3278 C C . LEU B 1 178 ? -4.426 28.438 -5.43 1 98.25 178 LEU B C 1
ATOM 3280 O O . LEU B 1 178 ? -4.887 29.531 -5.762 1 98.25 178 LEU B O 1
ATOM 3284 N N . PRO B 1 179 ? -4.875 27.312 -5.926 1 96.88 179 PRO B N 1
ATOM 3285 C CA . PRO B 1 179 ? -5.98 27.297 -6.887 1 96.88 179 PRO B CA 1
ATOM 3286 C C . PRO B 1 179 ? -7.344 27.453 -6.219 1 96.88 179 PRO B C 1
ATOM 3288 O O . PRO B 1 179 ? -7.484 27.203 -5.02 1 96.88 179 PRO B O 1
ATOM 3291 N N . VAL B 1 180 ? -8.281 27.906 -7.051 1 94.44 180 VAL B N 1
ATOM 3292 C CA . VAL B 1 180 ? -9.656 27.953 -6.562 1 94.44 180 VAL B CA 1
ATOM 3293 C C . VAL B 1 180 ? -10.203 26.531 -6.445 1 94.44 180 VAL B C 1
ATOM 3295 O O . VAL B 1 180 ? -10.945 26.219 -5.508 1 94.44 180 VAL B O 1
ATOM 3298 N N . LYS B 1 181 ? -9.875 25.719 -7.422 1 94.75 181 LYS B N 1
ATOM 3299 C CA . LYS B 1 181 ? -10.227 24.297 -7.43 1 94.75 181 LYS B CA 1
ATOM 3300 C C . LYS B 1 181 ? -9.031 23.438 -7.832 1 94.75 181 LYS B C 1
ATOM 3302 O O . LYS B 1 181 ? -8.391 23.703 -8.852 1 94.75 181 LYS B O 1
ATOM 3307 N N . GLY B 1 182 ? -8.711 22.453 -6.984 1 94.94 182 GLY B N 1
ATOM 3308 C CA . GLY B 1 182 ? -7.59 21.578 -7.254 1 94.94 182 GLY B CA 1
ATOM 3309 C C . GLY B 1 182 ? -6.797 21.219 -6.008 1 94.94 182 GLY B C 1
ATOM 3310 O O . GLY B 1 182 ? -7.062 21.734 -4.926 1 94.94 182 GLY B O 1
ATOM 3311 N N . ASP B 1 183 ? -5.812 20.328 -6.145 1 96.25 183 ASP B N 1
ATOM 3312 C CA . ASP B 1 183 ? -4.984 19.859 -5.039 1 96.25 183 ASP B CA 1
ATOM 3313 C C . ASP B 1 183 ? -3.65 20.594 -4.996 1 96.25 183 ASP B C 1
ATOM 3315 O O . ASP B 1 183 ? -3.047 20.859 -6.035 1 96.25 183 ASP B O 1
ATOM 3319 N N . VAL B 1 184 ? -3.193 20.922 -3.83 1 97.12 184 VAL B N 1
ATOM 3320 C CA . VAL B 1 184 ? -1.954 21.672 -3.648 1 97.12 184 VAL B CA 1
ATOM 3321 C C . VAL B 1 184 ? -0.781 20.875 -4.211 1 97.12 184 VAL B C 1
ATOM 3323 O O . VAL B 1 184 ? 0.148 21.438 -4.789 1 97.12 184 VAL B O 1
ATOM 3326 N N . GLU B 1 185 ? -0.781 19.531 -4.113 1 95.69 185 GLU B N 1
ATOM 3327 C CA . GLU B 1 185 ? 0.307 18.656 -4.535 1 95.69 185 GLU B CA 1
ATOM 3328 C C . GLU B 1 185 ? 0.417 18.609 -6.059 1 95.69 185 GLU B C 1
ATOM 3330 O O . GLU B 1 185 ? 1.473 18.266 -6.598 1 95.69 185 GLU B O 1
ATOM 3335 N N . LYS B 1 186 ? -0.643 18.938 -6.762 1 94.12 186 LYS B N 1
ATOM 3336 C CA . LYS B 1 186 ? -0.685 18.797 -8.211 1 94.12 186 LYS B CA 1
ATOM 3337 C C . LYS B 1 186 ? -0.527 20.141 -8.906 1 94.12 186 LYS B C 1
ATOM 3339 O O . LYS B 1 186 ? -0.155 20.219 -10.078 1 94.12 186 LYS B O 1
ATOM 3344 N N . THR B 1 187 ? -0.861 21.188 -8.133 1 94.69 187 THR B N 1
ATOM 3345 C CA . THR B 1 187 ? -0.859 22.5 -8.766 1 94.69 187 THR B CA 1
ATOM 3346 C C . THR B 1 187 ? 0.188 23.406 -8.117 1 94.69 187 THR B C 1
ATOM 3348 O O . THR B 1 187 ? 1.26 23.625 -8.688 1 94.69 187 THR B O 1
ATOM 3351 N N . THR B 1 188 ? 0.043 23.641 -6.914 1 97.75 188 THR B N 1
ATOM 3352 C CA . THR B 1 188 ? 0.8 24.672 -6.215 1 97.75 188 THR B CA 1
ATOM 3353 C C . THR B 1 188 ? 2.24 24.219 -5.984 1 97.75 188 THR B C 1
ATOM 3355 O O . THR B 1 188 ? 3.182 24.953 -6.305 1 97.75 188 THR B O 1
ATOM 3358 N N . PHE B 1 189 ? 2.443 23.031 -5.48 1 98.19 189 PHE B N 1
ATOM 3359 C CA . PHE B 1 189 ? 3.783 22.594 -5.102 1 98.19 189 PHE B CA 1
ATOM 3360 C C . PHE B 1 189 ? 4.672 22.453 -6.332 1 98.19 189 PHE B C 1
ATOM 3362 O O . PHE B 1 189 ? 5.812 22.922 -6.336 1 98.19 189 PHE B O 1
ATOM 3369 N N . PRO B 1 190 ? 4.164 21.812 -7.387 1 97.12 190 PRO B N 1
ATOM 3370 C CA . PRO B 1 190 ? 5 21.766 -8.586 1 97.12 190 PRO B CA 1
ATOM 3371 C C . PRO B 1 190 ? 5.383 23.156 -9.102 1 97.12 190 PRO B C 1
ATOM 3373 O O . PRO B 1 190 ? 6.516 23.359 -9.531 1 97.12 190 PRO B O 1
ATOM 3376 N N . LEU B 1 191 ? 4.457 24.078 -9.062 1 97.19 191 LEU B N 1
ATOM 3377 C CA . LEU B 1 191 ? 4.719 25.453 -9.492 1 97.19 191 LEU B CA 1
ATOM 3378 C C . LEU B 1 191 ? 5.793 26.094 -8.633 1 97.19 191 LEU B C 1
ATOM 3380 O O . LEU B 1 191 ? 6.719 26.719 -9.148 1 97.19 191 LEU B O 1
ATOM 3384 N N . LEU B 1 192 ? 5.676 25.969 -7.312 1 98.19 192 LEU B N 1
ATOM 3385 C CA . LEU B 1 192 ? 6.652 26.547 -6.395 1 98.19 192 LEU B CA 1
ATOM 3386 C C . LEU B 1 192 ? 8.023 25.906 -6.598 1 98.19 192 LEU B C 1
ATOM 3388 O O . LEU B 1 192 ? 9.047 26.594 -6.484 1 98.19 192 LEU B O 1
ATOM 3392 N N . ALA B 1 193 ? 8.023 24.609 -6.793 1 97.94 193 ALA B N 1
ATOM 3393 C CA . ALA B 1 193 ? 9.281 23.922 -7.059 1 97.94 193 ALA B CA 1
ATOM 3394 C C . ALA B 1 193 ? 9.969 24.484 -8.305 1 97.94 193 ALA B C 1
ATOM 3396 O O . ALA B 1 193 ? 11.172 24.75 -8.289 1 97.94 193 ALA B O 1
ATOM 3397 N N . GLU B 1 194 ? 9.234 24.672 -9.344 1 96.81 194 GLU B N 1
ATOM 3398 C CA . GLU B 1 194 ? 9.758 25.219 -10.586 1 96.81 194 GLU B CA 1
ATOM 3399 C C . GLU B 1 194 ? 10.359 26.609 -10.359 1 96.81 194 GLU B C 1
ATOM 3401 O O . GLU B 1 194 ? 11.375 26.953 -10.969 1 96.81 194 GLU B O 1
ATOM 3406 N N . LYS B 1 195 ? 9.797 27.344 -9.484 1 96.88 195 LYS B N 1
ATOM 3407 C CA . LYS B 1 195 ? 10.25 28.688 -9.188 1 96.88 195 LYS B CA 1
ATOM 3408 C C . LYS B 1 195 ? 11.414 28.688 -8.203 1 96.88 195 LYS B C 1
ATOM 3410 O O . LYS B 1 195 ? 12.023 29.719 -7.945 1 96.88 195 LYS B O 1
ATOM 3415 N N . GLY B 1 196 ? 11.68 27.562 -7.641 1 96.25 196 GLY B N 1
ATOM 3416 C CA . GLY B 1 196 ? 12.797 27.438 -6.719 1 96.25 196 GLY B CA 1
ATOM 3417 C C . GLY B 1 196 ? 12.492 27.984 -5.336 1 96.25 196 GLY B C 1
ATOM 3418 O O . GLY B 1 196 ? 13.398 28.438 -4.629 1 96.25 196 GLY B O 1
ATOM 3419 N N . ILE B 1 197 ? 11.211 28.016 -4.949 1 97.69 197 ILE B N 1
ATOM 3420 C CA . ILE B 1 197 ? 10.852 28.641 -3.678 1 97.69 197 ILE B CA 1
ATOM 3421 C C . ILE B 1 197 ? 10.102 27.625 -2.812 1 97.69 197 ILE B C 1
ATOM 3423 O O . ILE B 1 197 ? 9.211 27.984 -2.045 1 97.69 197 ILE B O 1
ATOM 3427 N N . LEU B 1 198 ? 10.305 26.344 -3.014 1 98.44 198 LEU B N 1
ATOM 3428 C CA . LEU B 1 198 ? 9.781 25.234 -2.238 1 98.44 198 LEU B CA 1
ATOM 3429 C C . LEU B 1 198 ? 10.922 24.391 -1.669 1 98.44 198 LEU B C 1
ATOM 3431 O O . LEU B 1 198 ? 11.812 23.953 -2.406 1 98.44 198 LEU B O 1
ATOM 3435 N N . SER B 1 199 ? 10.859 24.094 -0.354 1 98.19 199 SER B N 1
ATOM 3436 C CA . SER B 1 199 ? 11.914 23.281 0.251 1 98.19 199 SER B CA 1
ATOM 3437 C C . SER B 1 199 ? 11.352 22 0.848 1 98.19 199 SER B C 1
ATOM 3439 O O . SER B 1 199 ? 10.148 21.906 1.097 1 98.19 199 SER B O 1
ATOM 3441 N N . GLY B 1 200 ? 12.188 21.047 0.918 1 98.19 200 GLY B N 1
ATOM 3442 C CA . GLY B 1 200 ? 11.891 19.812 1.626 1 98.19 200 GLY B CA 1
ATOM 3443 C C . GLY B 1 200 ? 12.758 19.609 2.857 1 98.19 200 GLY B C 1
ATOM 3444 O O . GLY B 1 200 ? 13.945 19.922 2.848 1 98.19 200 GLY B O 1
ATOM 3445 N N . LYS B 1 201 ? 12.148 19.188 3.912 1 97.94 201 LYS B N 1
ATOM 3446 C CA . LYS B 1 201 ? 12.875 18.797 5.121 1 97.94 201 LYS B CA 1
ATOM 3447 C C . LYS B 1 201 ? 12.781 17.297 5.359 1 97.94 201 LYS B C 1
ATOM 3449 O O . LYS B 1 201 ? 11.68 16.75 5.449 1 97.94 201 LYS B O 1
ATOM 3454 N N . THR B 1 202 ? 13.914 16.625 5.508 1 96.94 202 THR B N 1
ATOM 3455 C CA . THR B 1 202 ? 13.93 15.172 5.621 1 96.94 202 THR B CA 1
ATOM 3456 C C . THR B 1 202 ? 13.82 14.742 7.078 1 96.94 202 THR B C 1
ATOM 3458 O O . THR B 1 202 ? 14.438 15.344 7.961 1 96.94 202 THR B O 1
ATOM 3461 N N . TYR B 1 203 ? 12.969 13.766 7.293 1 96.81 203 TYR B N 1
ATOM 3462 C CA . TYR B 1 203 ? 12.805 13.117 8.586 1 96.81 203 TYR B CA 1
ATOM 3463 C C . TYR B 1 203 ? 13.133 11.633 8.492 1 96.81 203 TYR B C 1
ATOM 3465 O O . TYR B 1 203 ? 12.305 10.828 8.062 1 96.81 203 TYR B O 1
ATOM 3473 N N . ASP B 1 204 ? 14.258 11.141 9.008 1 93.12 204 ASP B N 1
ATOM 3474 C CA . ASP B 1 204 ? 14.797 9.805 8.766 1 93.12 204 ASP B CA 1
ATOM 3475 C C . ASP B 1 204 ? 14.352 8.828 9.852 1 93.12 204 ASP B C 1
ATOM 3477 O O . ASP B 1 204 ? 14.328 7.613 9.641 1 93.12 204 ASP B O 1
ATOM 3481 N N . SER B 1 205 ? 14.078 9.281 11.039 1 91.81 205 SER B N 1
ATOM 3482 C CA . SER B 1 205 ? 13.82 8.398 12.172 1 91.81 205 SER B CA 1
ATOM 3483 C C . SER B 1 205 ? 12.555 8.805 12.914 1 91.81 205 SER B C 1
ATOM 3485 O O . SER B 1 205 ? 12.57 8.969 14.141 1 91.81 205 SER B O 1
ATOM 3487 N N . VAL B 1 206 ? 11.445 8.891 12.164 1 95.31 206 VAL B N 1
ATOM 3488 C CA . VAL B 1 206 ? 10.188 9.273 12.797 1 95.31 206 VAL B CA 1
ATOM 3489 C C . VAL B 1 206 ? 9.117 8.227 12.492 1 95.31 206 VAL B C 1
ATOM 3491 O O . VAL B 1 206 ? 9.258 7.441 11.555 1 95.31 206 VAL B O 1
ATOM 3494 N N . TYR B 1 207 ? 8.227 8.188 13.391 1 96.56 207 TYR B N 1
ATOM 3495 C CA . TYR B 1 207 ? 7.023 7.426 13.078 1 96.56 207 TYR B CA 1
ATOM 3496 C C . TYR B 1 207 ? 6.125 8.195 12.117 1 96.56 207 TYR B C 1
ATOM 3498 O O . TYR B 1 207 ? 5.863 9.383 12.32 1 96.56 207 TYR B O 1
ATOM 3506 N N . TRP B 1 208 ? 5.77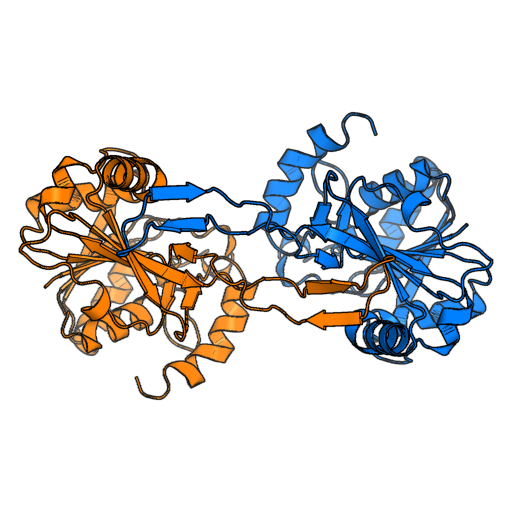7 7.613 11.102 1 96.62 208 TRP B N 1
ATOM 3507 C CA . TRP B 1 208 ? 4.871 8.203 10.117 1 96.62 208 TRP B CA 1
ATOM 3508 C C . TRP B 1 208 ? 3.963 7.141 9.508 1 96.62 208 TRP B C 1
ATOM 3510 O O . TRP B 1 208 ? 4.434 6.086 9.07 1 96.62 208 TRP B O 1
ATOM 3520 N N . ARG B 1 209 ? 2.652 7.441 9.5 1 96 209 ARG B N 1
ATOM 3521 C CA . ARG B 1 209 ? 1.679 6.559 8.867 1 96 209 ARG B CA 1
ATOM 3522 C C . ARG B 1 209 ? 0.537 7.355 8.25 1 96 209 ARG B C 1
ATOM 3524 O O . ARG B 1 209 ? 0.036 8.305 8.852 1 96 209 ARG B O 1
ATOM 3531 N N . SER B 1 210 ? 0.24 7.016 7.023 1 95.75 210 SER B N 1
ATOM 3532 C CA . SER B 1 210 ? -1.011 7.445 6.41 1 95.75 210 SER B CA 1
ATOM 3533 C C . SER B 1 210 ? -2.096 6.387 6.562 1 95.75 210 SER B C 1
ATOM 3535 O O . SER B 1 210 ? -1.89 5.223 6.215 1 95.75 210 SER B O 1
ATOM 3537 N N . ILE B 1 211 ? -3.238 6.711 7.094 1 96.19 211 ILE B N 1
ATOM 3538 C CA . ILE B 1 211 ? -4.328 5.77 7.336 1 96.19 211 ILE B CA 1
ATOM 3539 C C . ILE B 1 211 ? -5.285 5.773 6.145 1 96.19 211 ILE B C 1
ATOM 3541 O O . ILE B 1 211 ? -6.262 6.523 6.129 1 96.19 211 ILE B O 1
ATOM 3545 N N . ASP B 1 212 ? -5.051 4.895 5.203 1 92.69 212 ASP B N 1
ATOM 3546 C CA . ASP B 1 212 ? -5.836 4.93 3.973 1 92.69 212 ASP B CA 1
ATOM 3547 C C . ASP B 1 212 ? -6.551 3.602 3.738 1 92.69 212 ASP B C 1
ATOM 3549 O O . ASP B 1 212 ? -7.469 3.52 2.922 1 92.69 212 ASP B O 1
ATOM 3553 N N . THR B 1 213 ? -6.113 2.549 4.406 1 92.06 213 THR B N 1
ATOM 3554 C CA . THR B 1 213 ? -6.695 1.219 4.25 1 92.06 213 THR B CA 1
ATOM 3555 C C . THR B 1 213 ? -6.969 0.586 5.609 1 92.06 213 THR B C 1
ATOM 3557 O O . THR B 1 213 ? -6.484 1.07 6.637 1 92.06 213 THR B O 1
ATOM 3560 N N . LEU B 1 214 ? -7.676 -0.51 5.566 1 91.5 214 LEU B N 1
ATOM 3561 C CA . LEU B 1 214 ? -7.934 -1.242 6.801 1 91.5 214 LEU B CA 1
ATOM 3562 C C . LEU B 1 214 ? -6.645 -1.825 7.367 1 91.5 214 LEU B C 1
ATOM 3564 O O . LEU B 1 214 ? -6.484 -1.921 8.586 1 91.5 214 LEU B O 1
ATOM 3568 N N . LYS B 1 215 ? -5.77 -2.141 6.484 1 90.5 215 LYS B N 1
ATOM 3569 C CA . LYS B 1 215 ? -4.457 -2.602 6.93 1 90.5 215 LYS B CA 1
ATOM 3570 C C . LYS B 1 215 ? -3.727 -1.511 7.707 1 90.5 215 LYS B C 1
ATOM 3572 O O . LYS B 1 215 ? -3.146 -1.775 8.758 1 90.5 215 LYS B O 1
ATOM 3577 N N . ASP B 1 216 ? -3.736 -0.332 7.18 1 94.19 216 ASP B N 1
ATOM 3578 C CA . ASP B 1 216 ? -3.143 0.809 7.871 1 94.19 216 ASP B CA 1
ATOM 3579 C C . ASP B 1 216 ? -3.756 0.99 9.258 1 94.19 216 ASP B C 1
ATOM 3581 O O . ASP B 1 216 ? -3.037 1.194 10.234 1 94.19 216 ASP B O 1
ATOM 3585 N N . TYR B 1 217 ? -5.086 0.852 9.281 1 94.44 217 TYR B N 1
ATOM 3586 C CA . TYR B 1 217 ? -5.859 1.012 10.508 1 94.44 217 TYR B CA 1
ATOM 3587 C C . TYR B 1 217 ? -5.414 0.01 11.57 1 94.44 217 TYR B C 1
ATOM 3589 O O . TYR B 1 217 ? -5.129 0.387 12.703 1 94.44 217 TYR B O 1
ATOM 3597 N N . GLU B 1 218 ? -5.281 -1.168 11.164 1 93.25 218 GLU B N 1
ATOM 3598 C CA . GLU B 1 218 ? -4.906 -2.24 12.078 1 93.25 218 GLU B CA 1
ATOM 3599 C C . GLU B 1 218 ? -3.473 -2.064 12.578 1 93.25 218 GLU B C 1
ATOM 3601 O O . GLU B 1 218 ? -3.213 -2.139 13.781 1 93.25 218 GLU B O 1
ATOM 3606 N N . GLU B 1 219 ? -2.613 -1.827 11.703 1 93.56 219 GLU B N 1
ATOM 3607 C CA . GLU B 1 219 ? -1.203 -1.698 12.062 1 93.56 219 GLU B CA 1
ATOM 3608 C C . GLU B 1 219 ? -0.968 -0.478 12.945 1 93.56 219 GLU B C 1
ATOM 3610 O O . GLU B 1 219 ? -0.264 -0.562 13.953 1 93.56 219 GLU B O 1
ATOM 3615 N N . ALA B 1 220 ? -1.556 0.627 12.578 1 95.5 220 ALA B N 1
ATOM 3616 C CA . ALA B 1 220 ? -1.413 1.849 13.359 1 95.5 220 ALA B CA 1
ATOM 3617 C C . ALA B 1 220 ? -1.953 1.656 14.773 1 95.5 220 ALA B C 1
ATOM 3619 O O . ALA B 1 220 ? -1.368 2.15 15.742 1 95.5 220 ALA B O 1
ATOM 3620 N N . GLY B 1 221 ? -3.049 0.979 14.883 1 95.31 221 GLY B N 1
ATOM 3621 C CA . GLY B 1 221 ? -3.65 0.719 16.172 1 95.31 221 GLY B CA 1
ATOM 3622 C C . GLY B 1 221 ? -2.719 -0.003 17.141 1 95.31 221 GLY B C 1
ATOM 3623 O O . GLY B 1 221 ? -2.752 0.238 18.344 1 95.31 221 GLY B O 1
ATOM 3624 N N . GLN B 1 222 ? -1.901 -0.793 16.594 1 93.75 222 GLN B N 1
ATOM 3625 C CA . GLN B 1 222 ? -0.971 -1.572 17.406 1 93.75 222 GLN B CA 1
ATOM 3626 C C . GLN B 1 222 ? 0.287 -0.769 17.719 1 93.75 222 GLN B C 1
ATOM 3628 O O . GLN B 1 222 ? 0.991 -1.063 18.688 1 93.75 222 GLN B O 1
ATOM 3633 N N . GLU B 1 223 ? 0.504 0.229 16.969 1 94.75 223 GLU B N 1
ATOM 3634 C CA . GLU B 1 223 ? 1.79 0.917 17.031 1 94.75 223 GLU B CA 1
ATOM 3635 C C . GLU B 1 223 ? 1.704 2.17 17.891 1 94.75 223 GLU B C 1
ATOM 3637 O O . GLU B 1 223 ? 2.684 2.557 18.531 1 94.75 223 GLU B O 1
ATOM 3642 N N . VAL B 1 224 ? 0.579 2.797 17.891 1 93.25 224 VAL B N 1
ATOM 3643 C CA . VAL B 1 224 ? 0.463 4.152 18.422 1 93.25 224 VAL B CA 1
ATOM 3644 C C . VAL B 1 224 ? 0.726 4.141 19.922 1 93.25 224 VAL B C 1
ATOM 3646 O O . VAL B 1 224 ? 1.279 5.098 20.469 1 93.25 224 VAL B O 1
ATOM 3649 N N . SER B 1 225 ? 0.331 3.096 20.656 1 87.75 225 SER B N 1
ATOM 3650 C CA . SER B 1 225 ? 0.545 3.021 22.094 1 87.75 225 SER B CA 1
ATOM 3651 C C . SER B 1 225 ? 2.029 3.092 22.438 1 87.75 225 SER B C 1
ATOM 3653 O O . SER B 1 225 ? 2.416 3.73 23.422 1 87.75 225 SER B O 1
ATOM 3655 N N . GLU B 1 226 ? 2.805 2.506 21.641 1 89.19 226 GLU B N 1
ATOM 3656 C CA . GLU B 1 226 ? 4.246 2.49 21.875 1 89.19 226 GLU B CA 1
ATOM 3657 C C . GLU B 1 226 ? 4.895 3.795 21.406 1 89.19 226 GLU B C 1
ATOM 3659 O O . GLU B 1 226 ? 5.777 4.324 22.078 1 89.19 226 GLU B O 1
ATOM 3664 N N . VAL B 1 227 ? 4.449 4.363 20.344 1 89.31 227 VAL B N 1
ATOM 3665 C CA . VAL B 1 227 ? 5.055 5.531 19.719 1 89.31 227 VAL B CA 1
ATOM 3666 C C . VAL B 1 227 ? 4.758 6.781 20.547 1 89.31 227 VAL B C 1
ATOM 3668 O O . VAL B 1 227 ? 5.621 7.648 20.703 1 89.31 227 VAL B O 1
ATOM 3671 N N . PHE B 1 228 ? 3.529 6.797 21.094 1 86.25 228 PHE B N 1
ATOM 3672 C CA . PHE B 1 228 ? 3.104 8.031 21.75 1 86.25 228 PHE B CA 1
ATOM 3673 C C . PHE B 1 228 ? 2.934 7.82 23.25 1 86.25 228 PHE B C 1
ATOM 3675 O O . PHE B 1 228 ? 2.211 8.57 23.906 1 86.25 228 PHE B O 1
ATOM 3682 N N . LYS B 1 229 ? 3.557 6.746 23.766 1 72.25 229 LYS B N 1
ATOM 3683 C CA . LYS B 1 229 ? 3.51 6.438 25.203 1 72.25 229 LYS B CA 1
ATOM 3684 C C . LYS B 1 229 ? 3.803 7.68 26.031 1 72.25 229 LYS B C 1
ATOM 3686 O O . LYS B 1 229 ? 3.191 7.883 27.094 1 72.25 229 LYS B O 1
ATOM 3691 N N . ASN B 1 230 ? 4.574 8.5 25.453 1 61.78 230 ASN B N 1
ATOM 3692 C CA . ASN B 1 230 ? 4.953 9.648 26.266 1 61.78 230 ASN B CA 1
ATOM 3693 C C . ASN B 1 230 ? 4.176 10.898 25.875 1 61.78 230 ASN B C 1
ATOM 3695 O O . ASN B 1 230 ? 4.531 12.008 26.281 1 61.78 230 ASN B O 1
ATOM 3699 N N . LEU B 1 231 ? 3.137 10.68 25.062 1 59.28 231 LEU B N 1
ATOM 3700 C CA . LEU B 1 231 ? 2.33 11.859 24.766 1 59.28 231 LEU B CA 1
ATOM 3701 C C . LEU B 1 231 ? 1.155 11.969 25.734 1 59.28 231 LEU B C 1
ATOM 3703 O O . LEU B 1 231 ? 0.561 10.953 26.109 1 59.28 231 LEU B O 1
#

Nearest PDB structures (foldseek):
  7x8k-assembly4_D  TM=8.165E-01  e=2.386E-22  Arabidopsis thaliana
  4y7t-assembly1_A  TM=8.482E-01  e=6.292E-20  Pseudomonas putida BIRD-1
  4y7u-assembly1_A  TM=8.284E-01  e=6.292E-20  Pseudomonas putida BIRD-1
  4y7v-assembly1_A  TM=8.508E-01  e=2.311E-19  Pseudomonas putida BIRD-1
  8hhd-assembly1_B  TM=8.287E-01  e=2.960E-19  Pseudomonas aeruginosa

Radius of gyration: 25.09 Å; Cα contacts (8 Å, |Δi|>4): 965; chains: 2; bounding box: 47×74×54 Å

Solvent-accessible surface area (backbone atoms only — not comparable to full-atom values): 24421 Å² total; per-residue (Å²): 106,40,35,35,34,47,42,47,57,62,40,73,58,36,47,71,68,26,72,85,33,28,50,33,60,38,65,45,63,86,39,26,38,47,54,54,46,49,54,51,37,44,75,71,71,34,42,42,34,39,34,38,28,35,41,51,41,66,55,52,50,53,51,46,72,71,36,28,71,82,66,66,37,46,76,43,79,46,72,52,95,61,93,32,43,62,13,14,55,55,37,69,40,54,89,77,46,82,53,52,32,36,39,33,46,35,46,42,50,62,69,65,68,68,74,71,38,62,72,58,86,85,46,78,49,38,34,22,37,36,24,30,62,36,56,41,92,48,45,32,49,42,61,48,90,92,31,36,32,67,43,78,40,74,41,45,74,43,84,94,36,27,24,77,58,49,37,37,28,36,37,46,74,40,52,81,56,41,40,78,64,35,38,36,80,77,48,32,48,54,53,32,19,74,70,67,24,24,34,43,37,82,46,90,88,56,57,73,45,67,57,63,37,56,64,39,46,54,54,45,30,70,41,45,61,71,76,43,62,87,106,106,42,36,36,34,45,40,46,56,63,41,72,58,37,47,71,68,26,72,83,35,30,50,33,62,38,64,47,63,85,38,28,39,46,54,55,46,48,54,51,36,44,76,70,72,34,42,42,34,40,35,39,28,36,42,52,43,65,57,54,51,53,49,46,73,70,38,29,70,82,66,67,38,47,77,44,80,47,72,53,95,59,92,30,43,62,13,14,56,55,38,70,40,55,88,77,47,84,54,53,33,36,39,32,46,35,47,42,50,63,70,64,67,70,75,71,39,62,73,59,87,85,46,78,49,37,34,23,36,37,25,30,63,36,56,40,93,47,46,33,48,42,61,47,90,93,32,36,31,66,45,78,42,74,42,46,73,43,82,95,36,27,24,77,57,50,39,35,28,34,37,47,74,41,51,79,56,40,38,78,64,37,37,35,79,78,47,33,47,55,53,33,19,74,71,68,23,25,34,44,37,82,46,88,86,57,57,73,45,67,59,62,37,56,63,38,46,55,53,45,31,69,43,44,60,71,75,43,61,87,106

Sequence (462 aa):
MKAVILAGGYGKRLRPLTDEKPKPLVEIGGKPILEWQILLLKRYKISSVYILAGYKKEVLLDWVSKNQERLEVKLAILSETEPLGTGGAIKRLEDFIKEPFYVLNGDIITNLDLDKLKISEDSDDLASIALVPLKSPYGIIRMKDGGKIIEFVEKPIIKDYWINAGIYYMKPQIFEFLPVKGDVEKTTFPLLAEKGILSGKTYDSVYWRSIDTLKDYEEAGQEVSEVFKNLMKAVILAGGYGKRLRPLTDEKPKPLVEIGGKPILEWQILLLKRYKISSVYILAGYKKEVLLDWVSKNQERLEVKLAILSETEPLGTGGAIKRLEDFIKEPFYVLNGDIITNLDLDKLKISEDSDDLASIALVPLKSPYGIIRMKDGGKIIEFVEKPIIKDYWINAGIYYMKPQIFEFLPVKGDVEKTTFPLLAEKGILSGKTYDSVYWRSIDTLKDYEEAGQEVSEVFKNL

InterPro domains:
  IPR005835 Nucleotidyl transferase domain [PF00483] (2-224)
  IPR029044 Nucleotide-diphospho-sugar transferases [G3DSA:3.90.550.10] (1-229)
  IPR029044 Nucleotide-diphospho-sugar transferases [SSF53448] (1-224)
  IPR050486 Mannose-1-phosphate guanyltransferase [PTHR22572] (1-227)

Organism: Sulfolobus acidocaldarius (strain ATCC 33909 / DSM 639 / JCM 8929 / NBRC 15157 / NCIMB 11770) (NCBI:txid330779)